Protein AF-A0A8S1Y879-F1 (afdb_monomer_lite)

Foldseek 3Di:
DDDDDDDDPDDDDPPPVVVVVVVVVVVVVVVVVVVVVVVVVVPVPDCPVVVPDPPDDDDPPVVVVVVVVVVVVVVVVVVVVVVVVVPPPPCPVVVVVVVVVVVVVVVVVLVVLLLVVLCVQQVDDSVVVVVDDPVVNVVSVCVSPVVVVVLVVVLVVLVVVLVVLVVVLVVDPDPVLNVLSVVLSVLSVVLSVLSVVVVVCVSRDDDDPPDCSVVVNVVSVVVNVVSVVCVVVSVVVVVVVVVVVVVVVVVVVVVVVVVVVVVVVVVVVLVVVLVVLVVVLVVQPPDDHDPVVNVVSVVVNVVSVVVVVVVVVVVVVVVVVPPPPPPPVVVVVVVVVVPPPPPDDDDPVVVVVVVVVVVVVVVVVVVVVVVVVVVVVVVVVVVVVPPDDPDDDDDDDPCRVVVPPPDDDDDPPQVVDPVSVVVVVVVVVVVVCVVVDVDDDDPDPDDDPDDPDDDPPDDPDDDDD

InterPro domains:
  IPR018972 Sas10 C-terminal domain [PF09368] (390-464)

Structure (mmCIF, N/CA/C/O backbone):
data_AF-A0A8S1Y879-F1
#
_entry.id   AF-A0A8S1Y879-F1
#
loop_
_atom_site.group_PDB
_atom_site.id
_atom_site.type_symbol
_atom_site.label_atom_id
_atom_site.label_alt_id
_atom_site.label_comp_id
_atom_site.label_asym_id
_atom_site.label_entity_id
_atom_site.label_seq_id
_atom_site.pdbx_PDB_ins_code
_atom_site.Cartn_x
_atom_site.Cartn_y
_atom_site.Cartn_z
_atom_site.occupancy
_atom_site.B_iso_or_equiv
_atom_site.auth_seq_id
_atom_site.auth_comp_id
_atom_site.auth_asym_id
_atom_site.auth_atom_id
_atom_site.pdbx_PDB_model_num
ATOM 1 N N . MET A 1 1 ? 42.528 1.250 -58.601 1.00 41.84 1 MET A N 1
ATOM 2 C CA . MET A 1 1 ? 41.684 2.421 -58.289 1.00 41.84 1 MET A CA 1
ATOM 3 C C . MET A 1 1 ? 41.195 2.232 -56.859 1.00 41.84 1 MET A C 1
ATOM 5 O O . MET A 1 1 ? 40.263 1.476 -56.646 1.00 41.84 1 MET A O 1
ATOM 9 N N . SER A 1 2 ? 42.067 2.471 -55.881 1.00 39.03 2 SER A N 1
ATOM 10 C CA . SER A 1 2 ? 42.340 3.773 -55.235 1.00 39.03 2 SER A CA 1
ATOM 11 C C . SER A 1 2 ? 41.285 4.111 -54.176 1.00 39.03 2 SER A C 1
ATOM 13 O O . SER A 1 2 ? 40.272 4.735 -54.468 1.00 39.03 2 SER A O 1
ATOM 15 N N . GLU A 1 3 ? 41.545 3.592 -52.973 1.00 44.66 3 GLU A N 1
ATOM 16 C CA . GLU A 1 3 ? 41.619 4.343 -51.710 1.00 44.66 3 GLU A CA 1
ATOM 17 C C . GLU A 1 3 ? 40.653 5.521 -51.527 1.00 44.66 3 GLU A C 1
ATOM 19 O O . GLU A 1 3 ? 40.905 6.619 -52.015 1.00 44.66 3 GLU A O 1
ATOM 24 N N . ILE A 1 4 ? 39.626 5.321 -50.694 1.00 49.22 4 ILE A N 1
ATOM 25 C CA . ILE A 1 4 ? 39.065 6.382 -49.848 1.00 49.22 4 ILE A CA 1
ATOM 26 C C . ILE A 1 4 ? 38.879 5.794 -48.447 1.00 49.22 4 ILE A C 1
ATOM 28 O O . ILE A 1 4 ? 37.844 5.231 -48.098 1.00 49.22 4 ILE A O 1
ATOM 32 N N . SER A 1 5 ? 39.945 5.901 -47.660 1.00 45.72 5 SER A N 1
ATOM 33 C CA . SER A 1 5 ? 39.935 5.801 -46.205 1.00 45.72 5 SER A CA 1
ATOM 34 C C . SER A 1 5 ? 40.262 7.170 -45.611 1.00 45.72 5 SER A C 1
ATOM 36 O O . SER A 1 5 ? 41.034 7.927 -46.191 1.00 45.72 5 SER A O 1
ATOM 38 N N . SER A 1 6 ? 39.782 7.398 -44.390 1.00 45.12 6 SER A N 1
ATOM 39 C CA . SER A 1 6 ? 40.234 8.413 -43.427 1.00 45.12 6 SER A CA 1
ATOM 40 C C . SER A 1 6 ? 39.819 9.870 -43.664 1.00 45.12 6 SER A C 1
ATOM 42 O O . SER A 1 6 ? 40.460 10.616 -44.390 1.00 45.12 6 SER A O 1
ATOM 44 N N . SER A 1 7 ? 38.776 10.290 -42.949 1.00 46.28 7 SER A N 1
ATOM 45 C CA . SER A 1 7 ? 38.691 11.594 -42.273 1.00 46.28 7 SER A CA 1
ATOM 46 C C . SER A 1 7 ? 37.325 11.677 -41.594 1.00 46.28 7 SER A C 1
ATOM 48 O O . SER A 1 7 ? 36.337 11.791 -42.300 1.00 46.28 7 SER A O 1
ATOM 50 N N . ILE A 1 8 ? 37.277 11.505 -40.267 1.00 43.62 8 ILE A N 1
ATOM 51 C CA . ILE A 1 8 ? 36.304 12.034 -39.279 1.00 43.62 8 ILE A CA 1
ATOM 52 C C . ILE A 1 8 ? 36.738 11.420 -37.930 1.00 43.62 8 ILE A C 1
ATOM 54 O O . ILE A 1 8 ? 36.137 10.483 -37.423 1.00 43.62 8 ILE A O 1
ATOM 58 N N . VAL A 1 9 ? 37.865 11.882 -37.378 1.00 50.12 9 VAL A N 1
ATOM 59 C CA . VAL A 1 9 ? 38.226 11.709 -35.955 1.00 50.12 9 VAL A CA 1
ATOM 60 C C . VAL A 1 9 ? 39.073 12.917 -35.548 1.00 50.12 9 VAL A C 1
ATOM 62 O O . VAL A 1 9 ? 40.296 12.861 -35.578 1.00 50.12 9 VAL A O 1
ATOM 65 N N . SER A 1 10 ? 38.430 14.031 -35.201 1.00 47.72 10 SER A N 1
ATOM 66 C CA . SER A 1 10 ? 39.051 15.113 -34.420 1.00 47.72 10 SER A CA 1
ATOM 67 C C . SER A 1 10 ? 37.976 16.110 -33.984 1.00 47.72 10 SER A C 1
ATOM 69 O O . SER A 1 10 ? 37.562 16.958 -34.773 1.00 47.72 10 SER A O 1
ATOM 71 N N . GLY A 1 11 ? 37.498 16.003 -32.744 1.00 42.69 11 GLY A N 1
ATOM 72 C CA . GLY A 1 11 ? 36.555 16.991 -32.209 1.00 42.69 11 GLY A CA 1
ATOM 73 C C . GLY A 1 11 ? 35.851 16.610 -30.910 1.00 42.69 11 GLY A C 1
ATOM 74 O O . GLY A 1 11 ? 34.651 16.818 -30.824 1.00 42.69 11 GLY A O 1
ATOM 75 N N . VAL A 1 12 ? 36.545 16.024 -29.921 1.00 46.34 12 VAL A N 1
ATOM 76 C CA . VAL A 1 12 ? 35.967 15.756 -28.578 1.00 46.34 12 VAL A CA 1
ATOM 77 C C . VAL A 1 12 ? 37.015 15.932 -27.459 1.00 46.34 12 VAL A C 1
ATOM 79 O O . VAL A 1 12 ? 37.078 15.139 -26.532 1.00 46.34 12 VAL A O 1
ATOM 82 N N . GLN A 1 13 ? 37.898 16.934 -27.536 1.00 44.31 13 GLN A N 1
ATOM 83 C CA . GLN A 1 13 ? 38.943 17.137 -26.506 1.00 44.31 13 GLN A CA 1
ATOM 84 C C . GLN A 1 13 ? 38.885 18.477 -25.755 1.00 44.31 13 GLN A C 1
ATOM 86 O O . GLN A 1 13 ? 39.784 18.760 -24.979 1.00 44.31 13 GLN A O 1
ATOM 91 N N . SER A 1 14 ? 37.827 19.282 -25.897 1.00 49.91 14 SER A N 1
ATOM 92 C CA . SER A 1 14 ? 37.763 20.610 -25.257 1.00 49.91 14 SER A CA 1
ATOM 93 C C . SER A 1 14 ? 36.786 20.746 -24.077 1.00 49.91 14 SER A C 1
ATOM 95 O O . SER A 1 14 ? 36.642 21.843 -23.562 1.00 49.91 14 SER A O 1
ATOM 97 N N . GLU A 1 15 ? 36.119 19.680 -23.613 1.00 51.31 15 GLU A N 1
ATOM 98 C CA . GLU A 1 15 ? 35.141 19.776 -22.500 1.00 51.31 15 GLU A CA 1
ATOM 99 C C . GLU A 1 15 ? 35.642 19.256 -21.136 1.00 51.31 15 GLU A C 1
ATOM 101 O O . GLU A 1 15 ? 34.933 19.375 -20.128 1.00 51.31 15 GLU A O 1
ATOM 106 N N . GLU A 1 16 ? 36.838 18.663 -21.068 1.00 50.91 16 GLU A N 1
ATOM 107 C CA . GLU A 1 16 ? 37.397 18.152 -19.804 1.00 50.91 16 GLU A CA 1
ATOM 108 C C . GLU A 1 16 ? 38.222 19.196 -19.038 1.00 50.91 16 GLU A C 1
ATOM 110 O O . GLU A 1 16 ? 38.196 19.193 -17.806 1.00 50.91 16 GLU A O 1
ATOM 115 N N . GLU A 1 17 ? 38.851 20.156 -19.721 1.00 48.31 17 GLU A N 1
ATOM 116 C CA . GLU A 1 17 ? 39.700 21.166 -19.067 1.00 48.31 17 GLU A CA 1
ATOM 117 C C . GLU A 1 17 ? 38.882 22.211 -18.276 1.00 48.31 17 GLU A C 1
ATOM 119 O O . GLU A 1 17 ? 39.287 22.636 -17.190 1.00 48.31 17 GLU A O 1
ATOM 124 N N . ASP A 1 18 ? 37.657 22.528 -18.710 1.00 50.19 18 ASP A N 1
ATOM 125 C CA . ASP A 1 18 ? 36.796 23.510 -18.030 1.00 50.19 18 ASP A CA 1
ATOM 126 C C . ASP A 1 18 ? 36.153 22.981 -16.731 1.00 50.19 18 ASP A C 1
ATOM 128 O O . ASP A 1 18 ? 35.769 23.751 -15.840 1.00 50.19 18 ASP A O 1
ATOM 132 N N . LYS A 1 19 ? 36.066 21.654 -16.560 1.00 53.09 19 LYS A N 1
ATOM 133 C CA . LYS A 1 19 ? 35.524 21.031 -15.335 1.00 53.09 19 LYS A CA 1
ATOM 134 C C . LYS A 1 19 ? 36.548 21.009 -14.198 1.00 53.09 19 LYS A C 1
ATOM 136 O O . LYS A 1 19 ? 36.165 21.114 -13.027 1.00 53.09 19 LYS A O 1
ATOM 141 N N . GLU A 1 20 ? 37.836 20.926 -14.523 1.00 52.03 20 GLU A N 1
ATOM 142 C CA . GLU A 1 20 ? 38.911 20.841 -13.531 1.00 52.03 20 GLU A CA 1
ATOM 143 C C . GLU A 1 20 ? 39.214 22.203 -12.883 1.00 52.03 20 GLU A C 1
ATOM 145 O O . GLU A 1 20 ? 39.430 22.297 -11.667 1.00 52.03 20 GLU A O 1
ATOM 150 N N . VAL A 1 21 ? 39.116 23.288 -13.659 1.00 52.12 21 VAL A N 1
ATOM 151 C CA . VAL A 1 21 ? 39.305 24.659 -13.158 1.00 52.12 21 VAL A CA 1
ATOM 152 C C . VAL A 1 21 ? 38.214 25.022 -12.143 1.00 52.12 21 VAL A C 1
ATOM 154 O O . VAL A 1 21 ? 38.512 25.539 -11.062 1.00 52.12 21 VAL A O 1
ATOM 157 N N . ASN A 1 22 ? 36.955 24.661 -12.408 1.00 47.59 22 ASN A N 1
ATOM 158 C CA . ASN A 1 22 ? 35.827 25.036 -11.549 1.00 47.59 22 ASN A CA 1
ATOM 159 C C . ASN A 1 22 ? 35.818 24.279 -10.197 1.00 47.59 22 ASN A C 1
ATOM 161 O O . ASN A 1 22 ? 35.474 24.840 -9.151 1.00 47.59 22 ASN A O 1
ATOM 165 N N . GLN A 1 23 ? 36.298 23.027 -10.159 1.00 53.41 23 GLN A N 1
ATOM 166 C CA . GLN A 1 23 ? 36.460 22.282 -8.900 1.00 53.41 23 GLN A CA 1
ATOM 167 C C . GLN A 1 23 ? 37.541 22.878 -7.983 1.00 53.41 23 GLN A C 1
ATOM 169 O O . GLN A 1 23 ? 37.392 22.864 -6.752 1.00 53.41 23 GLN A O 1
ATOM 174 N N . LYS A 1 24 ? 38.608 23.446 -8.555 1.00 53.91 24 LYS A N 1
ATOM 175 C CA . LYS A 1 24 ? 39.717 24.024 -7.785 1.00 53.91 24 LYS A CA 1
ATOM 176 C C . LYS A 1 24 ? 39.284 25.287 -7.030 1.00 53.91 24 LYS A C 1
ATOM 178 O O . LYS A 1 24 ? 39.550 25.381 -5.827 1.00 53.91 24 LYS A O 1
ATOM 183 N N . TYR A 1 25 ? 38.507 26.169 -7.666 1.00 53.56 25 TYR A N 1
ATOM 184 C CA . TYR A 1 25 ? 37.970 27.389 -7.039 1.00 53.56 25 TYR A CA 1
ATOM 185 C C . TYR A 1 25 ? 36.960 27.105 -5.913 1.00 53.56 25 TYR A C 1
ATOM 187 O O . TYR A 1 25 ? 36.997 27.747 -4.858 1.00 53.56 25 TYR A O 1
ATOM 195 N N . LEU A 1 26 ? 36.106 26.086 -6.066 1.00 49.91 26 LEU A N 1
ATOM 196 C CA . LEU A 1 26 ? 35.169 25.659 -5.016 1.00 49.91 26 LEU A CA 1
ATOM 197 C C . LEU A 1 26 ? 35.878 25.053 -3.791 1.00 49.91 26 LEU A C 1
ATOM 199 O O . LEU A 1 26 ? 35.385 25.170 -2.664 1.00 49.91 26 LEU A O 1
ATOM 203 N N . SER A 1 27 ? 37.046 24.434 -3.982 1.00 55.72 27 SER A N 1
ATOM 204 C CA . SER A 1 27 ? 37.807 23.803 -2.896 1.00 55.72 27 SER A CA 1
ATOM 205 C C . SER A 1 27 ? 38.575 24.802 -2.015 1.00 55.72 27 SER A C 1
ATOM 207 O O . SER A 1 27 ? 38.660 24.601 -0.798 1.00 55.72 27 SER A O 1
ATOM 209 N N . GLN A 1 28 ? 39.073 25.905 -2.588 1.00 55.91 28 GLN A N 1
ATOM 210 C CA . GLN A 1 28 ? 39.808 26.945 -1.854 1.00 55.91 28 GLN A CA 1
ATOM 211 C C . GLN A 1 28 ? 38.872 27.787 -0.974 1.00 55.91 28 GLN A C 1
ATOM 213 O O . GLN A 1 28 ? 39.106 27.914 0.229 1.00 55.91 28 GLN A O 1
ATOM 218 N N . ASN A 1 29 ? 37.722 28.206 -1.513 1.00 53.50 29 ASN A N 1
ATOM 219 C CA . ASN A 1 29 ? 36.720 28.993 -0.780 1.00 53.50 29 ASN A CA 1
ATOM 220 C C . ASN A 1 29 ? 36.128 28.251 0.438 1.00 53.50 29 ASN A C 1
ATOM 222 O O . ASN A 1 29 ? 35.708 28.850 1.433 1.00 53.50 29 ASN A O 1
ATOM 226 N N . LYS A 1 30 ? 36.092 26.914 0.385 1.00 59.16 30 LYS A N 1
ATOM 227 C CA . LYS A 1 30 ? 35.596 26.083 1.489 1.00 59.16 30 LYS A CA 1
ATOM 228 C C . LYS A 1 30 ? 36.624 25.940 2.615 1.00 59.16 30 LYS A C 1
ATOM 230 O O . LYS A 1 30 ? 36.227 25.864 3.775 1.00 59.16 30 LYS A O 1
ATOM 235 N N . LYS A 1 31 ? 37.926 25.936 2.300 1.00 59.66 31 LYS A N 1
ATOM 236 C CA . LYS A 1 31 ? 39.005 25.862 3.301 1.00 59.66 31 LYS A CA 1
ATOM 237 C C . LYS A 1 31 ? 39.155 27.171 4.080 1.00 59.66 31 LYS A C 1
ATOM 239 O O . LYS A 1 31 ? 39.303 27.121 5.298 1.00 59.66 31 LYS A O 1
ATOM 244 N N . GLU A 1 32 ? 39.009 28.320 3.424 1.00 62.66 32 GLU A N 1
ATOM 245 C CA . GLU A 1 32 ? 39.077 29.631 4.091 1.00 62.66 32 GLU A CA 1
ATOM 246 C C . GLU A 1 32 ? 37.925 29.841 5.083 1.00 62.66 32 GLU A C 1
ATOM 248 O O . GLU A 1 32 ? 38.153 30.238 6.227 1.00 62.66 32 GLU A O 1
ATOM 253 N N . LYS A 1 33 ? 36.695 29.451 4.717 1.00 60.81 33 LYS A N 1
ATOM 254 C CA . LYS A 1 33 ? 35.536 29.528 5.627 1.00 60.81 33 LYS A CA 1
ATOM 255 C C . LYS A 1 33 ? 35.647 28.591 6.833 1.00 60.81 33 LYS A C 1
ATOM 257 O O . LYS A 1 33 ? 35.154 28.920 7.910 1.00 60.81 33 LYS A O 1
ATOM 262 N N . ILE A 1 34 ? 36.293 27.433 6.679 1.00 58.59 34 ILE A N 1
ATOM 263 C CA . ILE A 1 34 ? 36.518 26.498 7.792 1.00 58.59 34 ILE A CA 1
ATOM 264 C C . ILE A 1 34 ? 37.601 27.033 8.742 1.00 58.59 34 ILE A C 1
ATOM 266 O O . ILE A 1 34 ? 37.434 26.917 9.956 1.00 58.59 34 ILE A O 1
ATOM 270 N N . ASN A 1 35 ? 38.652 27.679 8.223 1.00 64.00 35 ASN A N 1
ATOM 271 C CA . ASN A 1 35 ? 39.693 28.296 9.051 1.00 64.00 35 ASN A CA 1
ATOM 272 C C . ASN A 1 35 ? 39.193 29.531 9.817 1.00 64.00 35 ASN A C 1
ATOM 274 O O . ASN A 1 35 ? 39.484 29.649 11.007 1.00 64.00 35 ASN A O 1
ATOM 278 N N . ALA A 1 36 ? 38.375 30.389 9.198 1.00 60.44 36 ALA A N 1
ATOM 279 C CA . ALA A 1 36 ? 37.765 31.532 9.886 1.00 60.44 36 ALA A CA 1
ATOM 280 C C . ALA A 1 36 ? 36.858 31.085 11.052 1.00 60.44 36 ALA A C 1
ATOM 282 O O . ALA A 1 36 ? 36.942 31.609 12.162 1.00 60.44 36 ALA A O 1
ATOM 283 N N . PHE A 1 37 ? 36.062 30.029 10.846 1.00 53.38 37 PHE A N 1
ATOM 284 C CA . PHE A 1 37 ? 35.183 29.486 11.888 1.00 53.38 37 PHE A CA 1
ATOM 285 C C . PHE A 1 37 ? 35.944 28.734 13.000 1.00 53.38 37 PHE A C 1
ATOM 287 O O . PHE A 1 37 ? 35.460 28.616 14.129 1.00 53.38 37 PHE A O 1
ATOM 294 N N . ALA A 1 38 ? 37.137 28.208 12.704 1.00 58.66 38 ALA A N 1
ATOM 295 C CA . ALA A 1 38 ? 38.003 27.572 13.696 1.00 58.66 38 ALA A CA 1
ATOM 296 C C . ALA A 1 38 ? 38.711 28.602 14.596 1.00 58.66 38 ALA A C 1
ATOM 298 O O . ALA A 1 38 ? 38.859 28.350 15.793 1.00 58.66 38 ALA A O 1
ATOM 299 N N . GLN A 1 39 ? 39.084 29.766 14.053 1.00 60.66 39 GLN A N 1
ATOM 300 C CA . GLN A 1 39 ? 39.689 30.858 14.823 1.00 60.66 39 GLN A CA 1
ATOM 301 C C . GLN A 1 39 ? 38.685 31.524 15.779 1.00 60.66 39 GLN A C 1
ATOM 303 O O . GLN A 1 39 ? 39.025 31.771 16.935 1.00 60.66 39 GLN A O 1
ATOM 308 N N . GLU A 1 40 ? 37.422 31.702 15.373 1.00 54.38 40 GLU A N 1
ATOM 309 C CA . GLU A 1 40 ? 36.375 32.234 16.265 1.00 54.38 40 GLU A CA 1
ATOM 310 C C . GLU A 1 40 ? 36.098 31.326 17.476 1.00 54.38 40 GLU A C 1
ATOM 312 O O . GLU A 1 40 ? 35.884 31.804 18.592 1.00 54.38 40 GLU A O 1
ATOM 317 N N . LYS A 1 41 ? 36.174 29.999 17.307 1.00 57.44 41 LYS A N 1
ATOM 318 C CA . LYS A 1 41 ? 35.960 29.055 18.415 1.00 57.44 41 LYS A CA 1
ATOM 319 C C . LYS A 1 41 ? 37.080 29.040 19.455 1.00 57.44 41 LYS A C 1
ATOM 321 O O . LYS A 1 41 ? 36.823 28.605 20.575 1.00 57.44 41 LYS A O 1
ATOM 326 N N . GLN A 1 42 ? 38.290 29.497 19.127 1.00 55.41 42 GLN A N 1
ATOM 327 C CA . GLN A 1 42 ? 39.398 29.523 20.091 1.00 55.41 42 GLN A CA 1
ATOM 328 C C . GLN A 1 42 ? 39.376 30.734 21.040 1.00 55.41 42 GLN A C 1
ATOM 330 O O . GLN A 1 42 ? 40.063 30.694 22.063 1.00 55.41 42 GLN A O 1
ATOM 335 N N . ASN A 1 43 ? 38.549 31.756 20.778 1.00 52.72 43 ASN A N 1
ATOM 336 C CA . ASN A 1 43 ? 38.450 32.950 21.632 1.00 52.72 43 ASN A CA 1
ATOM 337 C C . ASN A 1 43 ? 37.225 32.986 22.564 1.00 52.72 43 ASN A C 1
ATOM 339 O O . ASN A 1 43 ? 37.161 33.829 23.461 1.00 52.72 43 ASN A O 1
ATOM 343 N N . TRP A 1 44 ? 36.297 32.033 22.452 1.00 50.16 44 TRP A N 1
ATOM 344 C CA . TRP A 1 44 ? 35.228 31.835 23.437 1.00 50.16 44 TRP A CA 1
ATOM 345 C C . TRP A 1 44 ? 35.758 31.104 24.681 1.00 50.16 44 TRP A C 1
ATOM 347 O O . TRP A 1 44 ? 35.563 29.904 24.852 1.00 50.16 44 TRP A O 1
ATOM 357 N N . GLY A 1 45 ? 36.455 31.825 25.566 1.00 52.75 45 GLY A N 1
ATOM 358 C CA . GLY A 1 45 ? 36.731 31.304 26.912 1.00 52.75 45 GLY A CA 1
ATOM 359 C C . GLY A 1 45 ? 37.900 31.898 27.694 1.00 52.75 45 GLY A C 1
ATOM 360 O O . GLY A 1 45 ? 38.030 31.575 28.873 1.00 52.75 45 GLY A O 1
ATOM 361 N N . LYS A 1 46 ? 38.749 32.749 27.100 1.00 52.84 46 LYS A N 1
ATOM 362 C CA . LYS A 1 46 ? 39.980 33.204 27.781 1.00 52.84 46 LYS A CA 1
ATOM 363 C C . LYS A 1 46 ? 39.864 34.510 28.577 1.00 52.84 46 LYS A C 1
ATOM 365 O O . LYS A 1 46 ? 40.701 34.734 29.439 1.00 52.84 46 LYS A O 1
ATOM 370 N N . ASN A 1 47 ? 38.807 35.308 28.402 1.00 52.34 47 ASN A N 1
ATOM 371 C CA . ASN A 1 47 ? 38.627 36.564 29.148 1.00 52.34 47 ASN A CA 1
ATOM 372 C C . ASN A 1 47 ? 37.372 36.549 30.030 1.00 52.34 47 ASN A C 1
ATOM 374 O O . ASN A 1 47 ? 36.376 37.200 29.735 1.00 52.34 47 ASN A O 1
ATOM 378 N N . LYS A 1 48 ? 37.441 35.830 31.159 1.00 56.72 48 LYS A N 1
ATOM 379 C CA . LYS A 1 48 ? 36.419 35.901 32.223 1.00 56.72 48 LYS A CA 1
ATOM 380 C C . LYS A 1 48 ? 36.410 37.250 32.955 1.00 56.72 48 LYS A C 1
ATOM 382 O O . LYS A 1 48 ? 35.386 37.630 33.502 1.00 56.72 48 LYS A O 1
ATOM 387 N N . ALA A 1 49 ? 37.518 37.992 32.928 1.00 59.97 49 ALA A N 1
ATOM 388 C CA . ALA A 1 49 ? 37.654 39.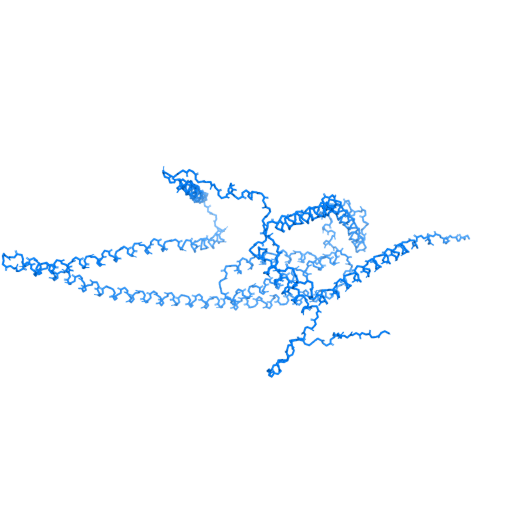270 33.633 1.00 59.97 49 ALA A CA 1
ATOM 389 C C . ALA A 1 49 ? 36.806 40.414 33.044 1.00 59.97 49 ALA A C 1
ATOM 391 O O . ALA A 1 49 ? 36.611 41.419 33.716 1.00 59.97 49 ALA A O 1
ATOM 392 N N . LYS A 1 50 ? 36.301 40.265 31.811 1.00 58.88 50 LYS A N 1
ATOM 393 C CA . LYS A 1 50 ? 35.475 41.283 31.146 1.00 58.88 50 LYS A CA 1
ATOM 394 C C . LYS A 1 50 ? 33.976 41.154 31.451 1.00 58.88 50 LYS A C 1
ATOM 396 O O . LYS A 1 50 ? 33.237 42.074 31.167 1.00 58.88 50 LYS A O 1
ATOM 401 N N . TYR A 1 51 ? 33.540 40.024 32.013 1.00 56.31 51 TYR A N 1
ATOM 402 C CA . TYR A 1 51 ? 32.118 39.720 32.239 1.00 56.31 51 TYR A CA 1
ATOM 403 C C . TYR A 1 51 ? 31.619 40.026 33.658 1.00 56.31 51 TYR A C 1
ATOM 405 O O . TYR A 1 51 ? 30.437 39.871 33.912 1.00 56.31 51 TYR A O 1
ATOM 413 N N . TYR A 1 52 ? 32.498 40.421 34.584 1.00 57.66 52 TYR A N 1
ATOM 414 C CA . TYR A 1 52 ? 32.143 40.619 35.999 1.00 57.66 52 TYR A CA 1
ATOM 415 C C . TYR A 1 52 ? 32.600 41.974 36.559 1.00 57.66 52 TYR A C 1
ATOM 417 O O . TYR A 1 52 ? 32.712 42.117 37.773 1.00 57.66 52 TYR A O 1
ATOM 425 N N . LYS A 1 53 ? 32.947 42.946 35.703 1.00 50.66 53 LYS A N 1
ATOM 426 C CA . LYS A 1 53 ? 33.450 44.255 36.157 1.00 50.66 53 LYS A CA 1
ATOM 427 C C . LYS A 1 53 ? 32.478 45.428 36.006 1.00 50.66 53 LYS A C 1
ATOM 429 O O . LYS A 1 53 ? 32.754 46.446 36.626 1.00 50.66 53 LYS A O 1
ATOM 434 N N . ASP A 1 54 ? 31.353 45.263 35.308 1.00 52.22 54 ASP A N 1
ATOM 435 C CA . ASP A 1 54 ? 30.429 46.378 35.022 1.00 52.22 54 ASP A CA 1
ATOM 436 C C . ASP A 1 54 ? 29.087 46.311 35.782 1.00 52.22 54 ASP A C 1
ATOM 438 O O . ASP A 1 54 ? 28.255 47.194 35.625 1.00 52.22 54 ASP A O 1
ATOM 442 N N . ASP A 1 55 ? 28.887 45.334 36.674 1.00 49.22 55 ASP A N 1
ATOM 443 C CA . ASP A 1 55 ? 27.616 45.139 37.406 1.00 49.22 55 ASP A CA 1
ATOM 444 C C . ASP A 1 55 ? 27.444 46.024 38.659 1.00 49.22 55 ASP A C 1
ATOM 446 O O . ASP A 1 55 ? 26.567 45.763 39.481 1.00 49.22 55 ASP A O 1
ATOM 450 N N . ALA A 1 56 ? 28.287 47.039 38.874 1.00 55.53 56 ALA A N 1
ATOM 451 C CA . ALA A 1 56 ? 28.283 47.740 40.159 1.00 55.53 56 ALA A CA 1
ATOM 452 C C . ALA A 1 56 ? 27.458 49.031 40.211 1.00 55.53 56 ALA A C 1
ATOM 454 O O . ALA A 1 56 ? 26.838 49.252 41.240 1.00 55.53 56 ALA A O 1
ATOM 455 N N . GLU A 1 57 ? 27.416 49.891 39.190 1.00 54.66 57 GLU A N 1
ATOM 456 C CA . GLU A 1 57 ? 26.837 51.237 39.378 1.00 54.66 57 GLU A CA 1
ATOM 457 C C . GLU A 1 57 ? 26.602 51.949 38.032 1.00 54.66 57 GLU A C 1
ATOM 459 O O . GLU A 1 57 ? 27.402 52.763 37.578 1.00 54.66 57 GLU A O 1
ATOM 464 N N . SER A 1 58 ? 25.496 51.651 37.353 1.00 46.59 58 SER A N 1
ATOM 465 C CA . SER A 1 58 ? 25.010 52.475 36.241 1.00 46.59 58 SER A CA 1
ATOM 466 C C . SER A 1 58 ? 23.489 52.379 36.207 1.00 46.59 58 SER A C 1
ATOM 468 O O . SER A 1 58 ? 22.945 51.287 36.083 1.00 46.59 58 SER A O 1
ATOM 470 N N . GLY A 1 59 ? 22.808 53.509 36.391 1.00 52.22 59 GLY A N 1
ATOM 471 C CA . GLY A 1 59 ? 21.352 53.571 36.490 1.00 52.22 59 GLY A CA 1
ATOM 472 C C . GLY A 1 59 ? 20.650 52.999 35.255 1.00 52.22 59 GLY A C 1
ATOM 473 O O . GLY A 1 59 ? 20.915 53.423 34.134 1.00 52.22 59 GLY A O 1
ATOM 474 N N . ASP A 1 60 ? 19.716 52.083 35.511 1.00 52.66 60 ASP A N 1
ATOM 475 C CA . ASP A 1 60 ? 18.947 51.222 34.590 1.00 52.66 60 ASP A CA 1
ATOM 476 C C . ASP A 1 60 ? 18.145 51.911 33.460 1.00 52.66 60 ASP A C 1
ATOM 478 O O . ASP A 1 60 ? 17.406 51.248 32.744 1.00 52.66 60 ASP A O 1
ATOM 482 N N . SER A 1 61 ? 18.243 53.226 33.261 1.00 58.50 61 SER A N 1
ATOM 483 C CA . SER A 1 61 ? 17.431 53.936 32.256 1.00 58.50 61 SER A CA 1
ATOM 484 C C . SER A 1 61 ? 18.040 53.911 30.852 1.00 58.50 61 SER A C 1
ATOM 486 O O . SER A 1 61 ? 17.329 53.716 29.868 1.00 58.50 61 SER A O 1
ATOM 488 N N . ASP A 1 62 ? 19.354 54.117 30.738 1.00 53.72 62 ASP A N 1
ATOM 489 C CA . ASP A 1 62 ? 19.976 54.390 29.433 1.00 53.72 62 ASP A CA 1
ATOM 490 C C . ASP A 1 62 ? 20.524 53.120 28.763 1.00 53.72 62 ASP A C 1
ATOM 492 O O . ASP A 1 62 ? 20.522 53.015 27.536 1.00 53.72 62 ASP A O 1
ATOM 496 N N . ALA A 1 63 ? 20.884 52.105 29.557 1.00 61.25 63 ALA A N 1
ATOM 497 C CA . ALA A 1 63 ? 21.356 50.814 29.054 1.00 61.25 63 ALA A CA 1
ATOM 498 C C . ALA A 1 63 ? 20.253 50.022 28.320 1.00 61.25 63 ALA A C 1
ATOM 500 O O . ALA A 1 63 ? 20.523 49.390 27.300 1.00 61.25 63 ALA A O 1
ATOM 501 N N . GLU A 1 64 ? 18.999 50.108 28.780 1.00 63.22 64 GLU A N 1
ATOM 502 C CA . GLU A 1 64 ? 17.853 49.454 28.126 1.00 63.22 64 GLU A CA 1
ATOM 503 C C . GLU A 1 64 ? 17.566 50.057 26.738 1.00 63.22 64 GLU A C 1
ATOM 505 O O . GLU A 1 64 ? 17.193 49.348 25.798 1.00 63.22 64 GLU A O 1
ATOM 510 N N . LEU A 1 65 ? 17.791 51.366 26.579 1.00 71.38 65 LEU A N 1
ATOM 511 C CA . LEU A 1 65 ? 17.556 52.071 25.321 1.00 71.38 65 LEU A CA 1
ATOM 512 C C . LEU A 1 65 ? 18.628 51.742 24.270 1.00 71.38 65 LEU A C 1
ATOM 514 O O . LEU A 1 65 ? 18.313 51.597 23.083 1.00 71.38 65 LEU A O 1
ATOM 518 N N . GLU A 1 66 ? 19.884 51.579 24.693 1.00 74.31 66 GLU A N 1
ATOM 519 C CA . GLU A 1 66 ? 20.973 51.130 23.819 1.00 74.31 66 GLU A CA 1
ATOM 520 C C . GLU A 1 66 ? 20.803 49.661 23.403 1.00 74.31 66 GLU A C 1
ATOM 522 O O . GLU A 1 66 ? 20.939 49.348 22.213 1.00 74.31 66 GLU A O 1
ATOM 527 N N . GLU A 1 67 ? 20.386 48.778 24.318 1.00 72.38 67 GLU A N 1
ATOM 528 C CA . GLU A 1 67 ? 20.080 47.378 23.988 1.00 72.38 67 GLU A CA 1
ATOM 529 C C . GLU A 1 67 ? 18.912 47.260 22.991 1.00 72.38 67 GLU A C 1
ATOM 531 O O . GLU A 1 67 ? 18.970 46.465 22.042 1.00 72.38 67 GLU A O 1
ATOM 536 N N . GLU A 1 68 ? 17.862 48.081 23.131 1.00 75.56 68 GLU A N 1
ATOM 537 C CA . GLU A 1 68 ? 16.760 48.112 22.162 1.00 75.56 68 GLU A CA 1
ATOM 538 C C . GLU A 1 68 ? 17.202 48.596 20.771 1.00 75.56 68 GLU A C 1
ATOM 540 O O . GLU A 1 68 ? 16.722 48.079 19.748 1.00 75.56 68 GLU A O 1
ATOM 545 N N . MET A 1 69 ? 18.108 49.578 20.699 1.00 83.31 69 MET A N 1
ATOM 546 C CA . MET A 1 69 ? 18.628 50.078 19.424 1.00 83.31 69 MET A CA 1
ATOM 547 C C . MET A 1 69 ? 19.508 49.041 18.722 1.00 83.31 69 MET A C 1
ATOM 549 O O . MET A 1 69 ? 19.340 48.818 17.515 1.00 83.31 69 MET A O 1
ATOM 553 N N . GLU A 1 70 ? 20.376 48.340 19.453 1.00 80.44 70 GLU A N 1
ATOM 554 C CA . GLU A 1 70 ? 21.187 47.259 18.885 1.00 80.44 70 GLU A CA 1
ATOM 555 C C . GLU A 1 70 ? 20.325 46.075 18.425 1.00 80.44 70 GLU A C 1
ATOM 557 O O . GLU A 1 70 ? 20.533 45.529 17.332 1.00 80.44 70 GLU A O 1
ATOM 562 N N . ALA A 1 71 ? 19.285 45.720 19.187 1.00 82.94 71 ALA A N 1
ATOM 563 C CA . ALA A 1 71 ? 18.346 44.670 18.805 1.00 82.94 71 ALA A CA 1
ATOM 564 C C . ALA A 1 71 ? 17.587 45.011 17.507 1.00 82.94 71 ALA A C 1
ATOM 566 O O . ALA A 1 71 ? 17.408 44.143 16.638 1.00 82.94 71 ALA A O 1
ATOM 567 N N . LYS A 1 72 ? 17.178 46.277 17.328 1.00 86.44 72 LYS A N 1
ATOM 568 C CA . LYS A 1 72 ? 16.552 46.759 16.083 1.00 86.44 72 LYS A CA 1
ATOM 569 C C . LYS A 1 72 ? 17.531 46.755 14.909 1.00 86.44 72 LYS A C 1
ATOM 571 O O . LYS A 1 72 ? 17.155 46.327 13.814 1.00 86.44 72 LYS A O 1
ATOM 576 N N . ALA A 1 73 ? 18.784 47.154 15.121 1.00 86.25 73 ALA A N 1
ATOM 577 C CA . ALA A 1 73 ? 19.817 47.120 14.086 1.00 86.25 73 ALA A CA 1
ATOM 578 C C . ALA A 1 73 ? 20.107 45.683 13.609 1.00 86.25 73 ALA A C 1
ATOM 580 O O . ALA A 1 73 ? 20.178 45.426 12.402 1.00 86.25 73 ALA A O 1
ATOM 581 N N . LEU A 1 74 ? 20.176 44.720 14.535 1.00 81.50 74 LEU A N 1
ATOM 582 C CA . LEU A 1 74 ? 20.338 43.295 14.230 1.00 81.50 74 LEU A CA 1
ATOM 583 C C . LEU A 1 74 ? 19.134 42.710 13.478 1.00 81.50 74 LEU A C 1
ATOM 585 O O . LEU A 1 74 ? 19.322 41.923 12.545 1.00 81.50 74 LEU A O 1
ATOM 589 N N . GLN A 1 75 ? 17.904 43.107 13.823 1.00 81.62 75 GLN A N 1
ATOM 590 C CA . GLN A 1 75 ? 16.713 42.704 13.064 1.00 81.62 75 GLN A CA 1
ATOM 591 C C . GLN A 1 75 ? 16.713 43.269 11.642 1.00 81.62 75 GLN A C 1
ATOM 593 O O . GLN A 1 75 ? 16.409 42.531 10.704 1.00 81.62 75 GLN A O 1
ATOM 598 N N . LEU A 1 76 ? 17.098 44.534 11.459 1.00 86.56 76 LEU A N 1
ATOM 599 C CA . LEU A 1 76 ? 17.212 45.154 10.136 1.00 86.56 76 LEU A CA 1
ATOM 600 C C . LEU A 1 76 ? 18.299 44.493 9.281 1.00 86.56 76 LEU A C 1
ATOM 602 O O . LEU A 1 76 ? 18.071 44.227 8.101 1.00 86.56 76 LEU A O 1
ATOM 606 N N . GLN A 1 77 ? 19.454 44.158 9.864 1.00 78.44 77 GLN A N 1
ATOM 607 C CA . GLN A 1 77 ? 20.489 43.392 9.163 1.00 78.44 77 GLN A CA 1
ATOM 608 C C . GLN A 1 77 ? 20.016 41.984 8.785 1.00 78.44 77 GLN A C 1
ATOM 610 O O . GLN A 1 77 ? 20.322 41.506 7.692 1.00 78.44 77 GLN A O 1
ATOM 615 N N . ALA A 1 78 ? 19.271 41.309 9.665 1.00 80.44 78 ALA A N 1
ATOM 616 C CA . ALA A 1 78 ? 18.706 39.997 9.368 1.00 80.44 78 ALA A CA 1
ATOM 617 C C . ALA A 1 78 ? 17.637 40.076 8.266 1.00 80.44 78 ALA A C 1
ATOM 619 O O . ALA A 1 78 ? 17.616 39.214 7.392 1.00 80.44 78 ALA A O 1
ATOM 620 N N . ALA A 1 79 ? 16.802 41.118 8.264 1.00 77.56 79 ALA A N 1
ATOM 621 C CA . ALA A 1 79 ? 15.796 41.349 7.231 1.00 77.56 79 ALA A CA 1
ATOM 622 C C . ALA A 1 79 ? 16.432 41.635 5.862 1.00 77.56 79 ALA A C 1
ATOM 624 O O . ALA A 1 79 ? 16.024 41.026 4.875 1.00 77.56 79 ALA A O 1
ATOM 625 N N . LYS A 1 80 ? 17.485 42.465 5.807 1.00 76.00 80 LYS A N 1
ATOM 626 C CA . LYS A 1 80 ? 18.251 42.703 4.571 1.00 76.00 80 LYS A CA 1
ATOM 627 C C . LYS A 1 80 ? 18.890 41.419 4.031 1.00 76.00 80 LYS A C 1
ATOM 629 O O . LYS A 1 80 ? 18.747 41.116 2.857 1.00 76.00 80 LYS A O 1
ATOM 634 N N . LYS A 1 81 ? 19.491 40.592 4.898 1.00 73.81 81 LYS A N 1
ATOM 635 C CA . LYS A 1 81 ? 20.051 39.283 4.499 1.00 73.81 81 LYS A CA 1
ATOM 636 C C . LYS A 1 81 ? 18.991 38.287 4.013 1.00 73.81 81 LYS A C 1
ATOM 638 O O . LYS A 1 81 ? 19.323 37.394 3.241 1.00 73.81 81 LYS A O 1
ATOM 643 N N . ILE A 1 82 ? 17.743 38.402 4.474 1.00 70.62 82 ILE A N 1
ATOM 644 C CA . ILE A 1 82 ? 16.628 37.583 3.977 1.00 70.62 82 ILE A CA 1
ATOM 645 C C . ILE A 1 82 ? 16.187 38.075 2.593 1.00 70.62 82 ILE A C 1
ATOM 647 O O . ILE A 1 82 ? 16.054 37.249 1.702 1.00 70.62 82 ILE A O 1
ATOM 651 N N . GLN A 1 83 ? 16.082 39.390 2.375 1.00 65.75 83 GLN A N 1
ATOM 652 C CA . GLN A 1 83 ? 15.780 39.946 1.048 1.00 65.75 83 GLN A CA 1
ATOM 653 C C . GLN A 1 83 ? 16.853 39.603 0.003 1.00 65.75 83 GLN A C 1
ATOM 655 O O . GLN A 1 83 ? 16.509 39.235 -1.114 1.00 65.75 83 GLN A O 1
ATOM 660 N N . ASP A 1 84 ? 18.135 39.603 0.377 1.00 56.31 84 ASP A N 1
ATOM 661 C CA . ASP A 1 84 ? 19.223 39.200 -0.530 1.00 56.31 84 ASP A CA 1
ATOM 662 C C . ASP A 1 84 ? 19.301 37.675 -0.760 1.00 56.31 84 ASP A C 1
ATOM 664 O O . ASP A 1 84 ? 20.023 37.212 -1.642 1.00 56.31 84 ASP A O 1
ATOM 668 N N . THR A 1 85 ? 18.580 36.867 0.029 1.00 57.16 85 THR A N 1
ATOM 669 C CA . THR A 1 85 ? 18.504 35.405 -0.151 1.00 57.16 85 THR A CA 1
ATOM 670 C C . THR A 1 85 ? 17.185 34.928 -0.760 1.00 57.16 85 THR A C 1
ATOM 672 O O . THR A 1 85 ? 17.070 33.736 -1.053 1.00 57.16 85 THR A O 1
ATOM 675 N N . ASP A 1 86 ? 16.263 35.838 -1.089 1.00 49.00 86 ASP A N 1
ATOM 676 C CA . ASP A 1 86 ? 15.090 35.589 -1.939 1.00 49.00 86 ASP A CA 1
ATOM 677 C C . ASP A 1 86 ? 15.471 35.569 -3.442 1.00 49.00 86 ASP A C 1
ATOM 679 O O . ASP A 1 86 ? 14.787 36.102 -4.308 1.00 49.00 86 ASP A O 1
ATOM 683 N N . VAL A 1 87 ? 16.561 34.862 -3.770 1.00 51.31 87 VAL A N 1
ATOM 684 C CA . VAL A 1 87 ? 16.944 34.421 -5.133 1.00 51.31 87 VAL A CA 1
ATOM 685 C C . VAL A 1 87 ? 16.299 33.054 -5.444 1.00 51.31 87 VAL A C 1
ATOM 687 O O . VAL A 1 87 ? 16.835 32.236 -6.183 1.00 51.31 87 VAL A O 1
ATOM 690 N N . TRP A 1 88 ? 15.151 32.752 -4.830 1.00 54.28 88 TRP A N 1
ATOM 691 C CA . TRP A 1 88 ? 14.454 31.466 -4.983 1.00 54.28 88 TRP A CA 1
ATOM 692 C C . TRP A 1 88 ? 13.110 31.562 -5.715 1.00 54.28 88 TRP A C 1
ATOM 694 O O . TRP A 1 88 ? 12.508 30.521 -5.941 1.00 54.28 88 TRP A O 1
ATOM 704 N N . ASP A 1 89 ? 12.669 32.750 -6.146 1.00 52.19 89 ASP A N 1
ATOM 705 C CA . ASP A 1 89 ? 11.354 32.930 -6.797 1.00 52.19 89 ASP A CA 1
ATOM 706 C C . ASP A 1 89 ? 11.406 33.247 -8.308 1.00 52.19 89 ASP A C 1
ATOM 708 O O . ASP A 1 89 ? 10.367 33.501 -8.906 1.00 52.19 89 ASP A O 1
ATOM 712 N N . VAL A 1 90 ? 12.576 33.183 -8.968 1.00 54.38 90 VAL A N 1
ATOM 713 C CA . VAL A 1 90 ? 12.675 33.426 -10.433 1.00 54.38 90 VAL A CA 1
ATOM 714 C C . VAL A 1 90 ? 13.140 32.203 -11.247 1.00 54.38 90 VAL A C 1
ATOM 716 O O . VAL A 1 90 ? 12.800 32.104 -12.420 1.00 54.38 90 VAL A O 1
ATOM 719 N N . ASN A 1 91 ? 13.811 31.208 -10.648 1.00 54.44 91 ASN A N 1
ATOM 720 C CA . ASN A 1 91 ? 14.368 30.067 -11.407 1.00 54.44 91 ASN A CA 1
ATOM 721 C C . ASN A 1 91 ? 13.671 28.712 -11.194 1.00 54.44 91 ASN A C 1
ATOM 723 O O . ASN A 1 91 ? 14.062 27.735 -11.829 1.00 54.44 91 ASN A O 1
ATOM 727 N N . ILE A 1 92 ? 12.631 28.624 -10.356 1.00 63.03 92 ILE A N 1
ATOM 728 C CA . ILE A 1 92 ? 11.882 27.363 -10.185 1.00 63.03 92 ILE A CA 1
ATOM 729 C C . ILE A 1 92 ? 11.209 26.951 -11.505 1.00 63.03 92 ILE A C 1
ATOM 731 O O . ILE A 1 92 ? 11.177 25.764 -11.830 1.00 63.03 92 ILE A O 1
ATOM 735 N N . ASP A 1 93 ? 10.747 27.919 -12.298 1.00 68.81 93 ASP A N 1
ATOM 736 C CA . ASP A 1 93 ? 10.109 27.649 -13.588 1.00 68.81 93 ASP A CA 1
ATOM 737 C C . ASP A 1 93 ? 11.126 27.229 -14.662 1.00 68.81 93 ASP A C 1
ATOM 739 O O . ASP A 1 93 ? 10.834 26.342 -15.462 1.00 68.81 93 ASP A O 1
ATOM 743 N N . GLN A 1 94 ? 12.346 27.780 -14.648 1.00 74.31 94 GLN A N 1
ATOM 744 C CA . GLN A 1 94 ? 13.423 27.346 -15.550 1.00 74.31 94 GLN A CA 1
ATOM 745 C C . GLN A 1 94 ? 13.908 25.931 -15.223 1.00 74.31 94 GLN A C 1
ATOM 747 O O . GLN A 1 94 ? 14.039 25.110 -16.126 1.00 74.31 94 GLN A O 1
ATOM 752 N N . GLU A 1 95 ? 14.104 25.600 -13.944 1.00 78.06 95 GLU A N 1
ATOM 753 C CA . GLU A 1 95 ? 14.542 24.257 -13.546 1.00 78.06 95 GLU A CA 1
ATOM 754 C C . GLU A 1 95 ? 13.470 23.197 -13.867 1.00 78.06 95 GLU A C 1
ATOM 756 O O . GLU A 1 95 ? 13.788 22.105 -14.341 1.00 78.06 95 GLU A O 1
ATOM 761 N N . GLN A 1 96 ? 12.183 23.525 -13.700 1.00 80.44 96 GLN A N 1
ATOM 762 C CA . GLN A 1 96 ? 11.087 22.645 -14.120 1.00 80.44 96 GLN A CA 1
ATOM 763 C C . GLN A 1 96 ? 11.028 22.469 -15.642 1.00 80.44 96 GLN A C 1
ATOM 765 O O . GLN A 1 96 ? 10.858 21.341 -16.108 1.00 80.44 96 GLN A O 1
ATOM 770 N N . GLN A 1 97 ? 11.219 23.541 -16.416 1.00 82.50 97 GLN A N 1
ATOM 771 C CA . GLN A 1 97 ? 11.270 23.464 -17.879 1.00 82.50 97 GLN A CA 1
ATOM 772 C C . GLN A 1 97 ? 12.463 22.637 -18.371 1.00 82.50 97 GLN A C 1
ATOM 774 O O . GLN A 1 97 ? 12.298 21.812 -19.268 1.00 82.50 97 GLN A O 1
ATOM 779 N N . GLU A 1 98 ? 13.643 22.783 -17.764 1.00 86.25 98 GLU A N 1
ATOM 780 C CA . GLU A 1 98 ? 14.815 21.964 -18.091 1.00 86.25 98 GLU A CA 1
ATOM 781 C C . GLU A 1 98 ? 14.591 20.481 -17.775 1.00 86.25 98 GLU A C 1
ATOM 783 O O . GLU A 1 98 ? 14.976 19.608 -18.558 1.00 86.25 98 GLU A O 1
ATOM 788 N N . ILE A 1 99 ? 13.947 20.170 -16.645 1.00 83.44 99 ILE A N 1
ATOM 789 C CA . ILE A 1 99 ? 13.585 18.793 -16.288 1.00 83.44 99 ILE A CA 1
ATOM 790 C C . ILE A 1 99 ? 12.588 18.223 -17.304 1.00 83.44 99 ILE A C 1
ATOM 792 O O . ILE A 1 99 ? 12.741 17.078 -17.734 1.00 83.44 99 ILE A O 1
ATOM 796 N N . GLU A 1 100 ? 11.590 19.003 -17.719 1.00 86.56 100 GLU A N 1
ATOM 797 C CA . GLU A 1 100 ? 10.593 18.566 -18.697 1.00 86.56 100 GLU A CA 1
ATOM 798 C C . GLU A 1 100 ? 11.207 18.355 -20.091 1.00 86.56 100 GLU A C 1
ATOM 800 O O . GLU A 1 100 ? 10.891 17.376 -20.770 1.00 86.56 100 GLU A O 1
ATOM 805 N N . GLN A 1 101 ? 12.136 19.220 -20.508 1.00 89.06 101 GLN A N 1
ATOM 806 C CA . GLN A 1 101 ? 12.879 19.061 -21.759 1.00 89.06 101 GLN A CA 1
ATOM 807 C C . GLN A 1 101 ? 13.767 17.814 -21.736 1.00 89.06 101 GLN A C 1
ATOM 809 O O . GLN A 1 101 ? 13.720 17.022 -22.678 1.00 89.06 101 GLN A O 1
ATOM 814 N N . LYS A 1 102 ? 14.503 17.574 -20.643 1.00 86.81 102 LYS A N 1
ATOM 815 C CA . LYS A 1 102 ? 15.310 16.352 -20.474 1.00 86.81 102 LYS A CA 1
ATOM 816 C C . LYS A 1 102 ? 14.444 15.093 -20.467 1.00 86.81 102 LYS A C 1
ATOM 818 O O . LYS A 1 102 ? 14.814 14.093 -21.074 1.00 86.81 102 LYS A O 1
ATOM 823 N N . MET A 1 103 ? 13.267 15.139 -19.840 1.00 77.00 103 MET A N 1
ATOM 824 C CA . MET A 1 103 ? 12.291 14.042 -19.881 1.00 77.00 103 MET A CA 1
ATOM 825 C C . MET A 1 103 ? 11.794 13.766 -21.308 1.00 77.00 103 MET A C 1
ATOM 827 O O . MET A 1 103 ? 11.705 12.604 -21.700 1.00 77.00 103 MET A O 1
ATOM 831 N N . LYS A 1 104 ? 11.502 14.809 -22.099 1.00 84.88 104 LYS A N 1
ATOM 832 C CA . LYS A 1 104 ? 11.088 14.666 -23.508 1.00 84.88 104 LYS A CA 1
ATOM 833 C C . LYS A 1 104 ? 12.209 14.100 -24.381 1.00 84.88 104 LYS A C 1
ATOM 835 O O . LYS A 1 104 ? 11.951 13.193 -25.166 1.00 84.88 104 LYS A O 1
ATOM 840 N N . GLN A 1 105 ? 13.443 14.577 -24.211 1.00 83.94 105 GLN A N 1
ATOM 841 C CA . GLN A 1 105 ? 14.614 14.056 -24.927 1.00 83.94 105 GLN A CA 1
ATOM 842 C C . GLN A 1 105 ? 14.834 12.571 -24.627 1.00 83.94 105 GLN A C 1
ATOM 844 O O . GLN A 1 105 ? 14.875 11.761 -25.550 1.00 83.94 105 GLN A O 1
ATOM 849 N N . LEU A 1 106 ? 14.848 12.198 -23.343 1.00 74.56 106 LEU A N 1
ATOM 850 C CA . LEU A 1 106 ? 14.963 10.802 -22.928 1.00 74.56 106 LEU A CA 1
ATOM 851 C C . LEU A 1 1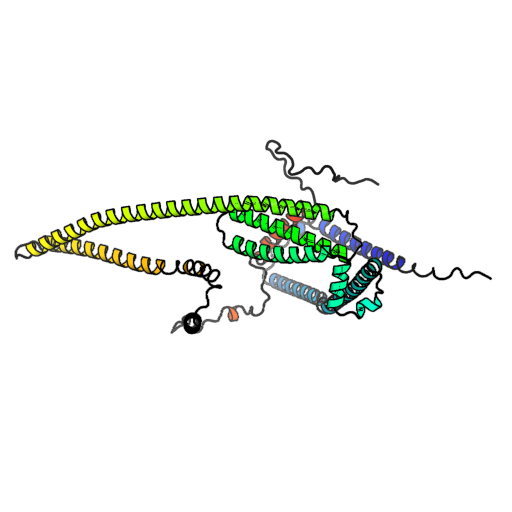06 ? 13.814 9.949 -23.478 1.00 74.56 106 LEU A C 1
ATOM 853 O O . LEU A 1 106 ? 14.049 8.845 -23.954 1.00 74.56 106 LEU A O 1
ATOM 857 N N . SER A 1 107 ? 12.573 10.449 -23.456 1.00 76.06 107 SER A N 1
ATOM 858 C CA . SER A 1 107 ? 11.424 9.737 -24.030 1.00 76.06 107 SER A CA 1
ATOM 859 C C . SER A 1 107 ? 11.601 9.456 -25.524 1.00 76.06 107 SER A C 1
ATOM 861 O O . SER A 1 107 ? 11.255 8.366 -25.975 1.00 76.06 107 SER A O 1
ATOM 863 N N . ASN A 1 108 ? 12.134 10.412 -26.284 1.00 77.69 108 ASN A N 1
ATOM 864 C CA . ASN A 1 108 ? 12.368 10.242 -27.716 1.00 77.69 108 ASN A CA 1
ATOM 865 C C . ASN A 1 108 ? 13.487 9.226 -27.982 1.00 77.69 108 ASN A C 1
ATOM 867 O O . ASN A 1 108 ? 13.309 8.330 -28.804 1.00 77.69 108 ASN A O 1
ATOM 871 N N . GLU A 1 109 ? 14.591 9.295 -27.235 1.00 76.38 109 GLU A N 1
ATOM 872 C CA . GLU A 1 109 ? 15.671 8.301 -27.312 1.00 76.38 109 GLU A CA 1
ATOM 873 C C . GLU A 1 109 ? 15.179 6.889 -26.953 1.00 76.38 109 GLU A C 1
ATOM 875 O O . GLU A 1 109 ? 15.507 5.918 -27.637 1.00 76.38 109 GLU A O 1
ATOM 880 N N . TYR A 1 110 ? 14.334 6.758 -25.922 1.00 70.00 110 TYR A N 1
ATOM 881 C CA . TYR A 1 110 ? 13.765 5.466 -25.529 1.00 70.00 110 TYR A CA 1
ATOM 882 C C . TYR A 1 110 ? 12.850 4.866 -26.599 1.00 70.00 110 TYR A C 1
ATOM 884 O O . TYR A 1 110 ? 12.880 3.650 -26.800 1.00 70.00 110 TYR A O 1
ATOM 892 N N . ASN A 1 111 ? 12.064 5.694 -27.292 1.00 73.38 111 ASN A N 1
ATOM 893 C CA . ASN A 1 111 ? 11.205 5.229 -28.378 1.00 73.38 111 ASN A CA 1
ATOM 894 C C . ASN A 1 111 ? 12.036 4.698 -29.558 1.00 73.38 111 ASN A C 1
ATOM 896 O O . ASN A 1 111 ? 11.712 3.640 -30.095 1.00 73.38 111 ASN A O 1
ATOM 900 N N . LEU A 1 112 ? 13.147 5.363 -29.901 1.00 72.81 112 LEU A N 1
ATOM 901 C CA . LEU A 1 112 ? 14.047 4.907 -30.965 1.00 72.81 112 LEU A CA 1
ATOM 902 C C . LEU A 1 112 ? 14.705 3.554 -30.654 1.00 72.81 112 LEU A C 1
ATOM 904 O O . LEU A 1 112 ? 14.726 2.675 -31.514 1.00 72.81 112 LEU A O 1
ATOM 908 N N . ILE A 1 113 ? 15.203 3.355 -29.429 1.00 73.50 113 ILE A N 1
ATOM 909 C CA . ILE A 1 113 ? 15.864 2.094 -29.037 1.00 73.50 113 ILE A CA 1
ATOM 910 C C . ILE A 1 113 ? 14.873 0.919 -29.073 1.00 73.50 113 ILE A C 1
ATOM 912 O O . ILE A 1 113 ? 15.212 -0.172 -29.538 1.00 73.50 113 ILE A O 1
ATOM 916 N N . GLY A 1 114 ? 13.636 1.138 -28.612 1.00 67.12 114 GLY A N 1
ATOM 917 C CA . GLY A 1 114 ? 12.588 0.115 -28.650 1.00 67.12 114 GLY A CA 1
ATOM 918 C C . GLY A 1 114 ? 12.202 -0.284 -30.078 1.00 67.12 114 GLY A C 1
ATOM 919 O O . GLY A 1 114 ? 12.053 -1.473 -30.368 1.00 67.12 114 GLY A O 1
ATOM 920 N N . LEU A 1 115 ? 12.101 0.695 -30.985 1.00 71.06 115 LEU A N 1
ATOM 921 C CA . LEU A 1 115 ? 11.810 0.465 -32.405 1.00 71.06 115 LEU A CA 1
ATOM 922 C C . LEU A 1 115 ? 12.940 -0.290 -33.115 1.00 71.06 115 LEU A C 1
ATOM 924 O O . LEU A 1 115 ? 12.664 -1.193 -33.903 1.00 71.06 115 LEU A O 1
ATOM 928 N N . GLN A 1 116 ? 14.201 0.017 -32.799 1.00 75.81 116 GLN A N 1
ATOM 929 C CA . GLN A 1 116 ? 15.351 -0.719 -33.337 1.00 75.81 116 GLN A CA 1
ATOM 930 C C . GLN A 1 116 ? 15.353 -2.189 -32.897 1.00 75.81 116 GLN A C 1
ATOM 932 O O . GLN A 1 116 ? 15.532 -3.071 -33.733 1.00 75.81 116 GLN A O 1
ATOM 937 N N . CYS A 1 117 ? 15.069 -2.476 -31.623 1.00 69.50 117 CYS A N 1
ATOM 938 C CA . CYS A 1 117 ? 15.004 -3.858 -31.134 1.00 69.50 117 CYS A CA 1
ATOM 939 C C . CYS A 1 117 ? 13.890 -4.675 -31.817 1.00 69.50 117 CYS A C 1
ATOM 941 O O . CYS A 1 117 ? 14.090 -5.847 -32.133 1.00 69.50 117 CYS A O 1
ATOM 943 N N . LEU A 1 118 ? 12.726 -4.059 -32.057 1.00 69.44 118 LEU A N 1
ATOM 944 C CA . LEU A 1 118 ? 11.605 -4.683 -32.773 1.00 69.44 118 LEU A CA 1
ATOM 945 C C . LEU A 1 118 ? 11.933 -4.942 -34.247 1.00 69.44 118 LEU A C 1
ATOM 947 O O . LEU A 1 118 ? 11.602 -6.006 -34.772 1.00 69.44 118 LEU A O 1
ATOM 951 N N . SER A 1 119 ? 12.588 -3.975 -34.893 1.00 80.44 119 SER A N 1
ATOM 952 C CA . SER A 1 119 ? 13.024 -4.072 -36.286 1.00 80.44 119 SER A CA 1
ATOM 953 C C . SER A 1 119 ? 13.935 -5.277 -36.505 1.00 80.44 119 SER A C 1
ATOM 955 O O . SER A 1 119 ? 13.694 -6.082 -37.403 1.00 80.44 119 SER A O 1
ATOM 957 N N . GLU A 1 120 ? 14.922 -5.470 -35.632 1.00 80.38 120 GLU A N 1
ATOM 958 C CA . GLU A 1 120 ? 15.896 -6.551 -35.775 1.00 80.38 120 GLU A CA 1
ATOM 959 C C . GLU A 1 120 ? 15.319 -7.947 -35.490 1.00 80.38 120 GLU A C 1
ATOM 961 O O . GLU A 1 120 ? 15.763 -8.920 -36.098 1.00 80.38 120 GLU A O 1
ATOM 966 N N . GLU A 1 121 ? 14.354 -8.078 -34.570 1.00 78.00 121 GLU A N 1
ATOM 967 C CA . GLU A 1 121 ? 13.753 -9.383 -34.244 1.00 78.00 121 GLU A CA 1
ATOM 968 C C . GLU A 1 121 ? 12.678 -9.816 -35.250 1.00 78.00 121 GLU A C 1
ATOM 970 O O . GLU A 1 121 ? 12.542 -11.009 -35.524 1.00 78.00 121 GLU A O 1
ATOM 975 N N . ILE A 1 122 ? 11.902 -8.872 -35.790 1.00 80.00 122 ILE A N 1
ATOM 976 C CA . ILE A 1 122 ? 10.755 -9.170 -36.664 1.00 80.00 122 ILE A CA 1
ATOM 977 C C . ILE A 1 122 ? 11.104 -8.948 -38.148 1.00 80.00 122 ILE A C 1
ATOM 979 O O . ILE A 1 122 ? 10.415 -9.457 -39.031 1.00 80.00 122 ILE A O 1
ATOM 983 N N . GLY A 1 123 ? 12.196 -8.234 -38.437 1.00 84.50 123 GLY A N 1
ATOM 984 C CA . GLY A 1 123 ? 12.637 -7.908 -39.794 1.00 84.50 123 GLY A CA 1
ATOM 985 C C . GLY A 1 123 ? 11.799 -6.814 -40.461 1.00 84.50 123 GLY A C 1
ATOM 986 O O . GLY A 1 123 ? 11.667 -6.813 -41.681 1.00 84.50 123 GLY A O 1
ATOM 987 N N . ILE A 1 124 ? 11.186 -5.921 -39.677 1.00 85.44 124 ILE A N 1
ATOM 988 C CA . ILE A 1 124 ? 10.344 -4.826 -40.184 1.00 85.44 124 ILE A CA 1
ATOM 989 C C . ILE A 1 124 ? 11.100 -3.511 -40.032 1.00 85.44 124 ILE A C 1
ATOM 991 O O . ILE A 1 124 ? 11.541 -3.170 -38.938 1.00 85.44 124 ILE A O 1
ATOM 995 N N . GLU A 1 125 ? 11.213 -2.745 -41.113 1.00 85.88 125 GLU A N 1
ATOM 996 C CA . GLU A 1 125 ? 11.868 -1.439 -41.077 1.00 85.88 125 GLU A CA 1
ATOM 997 C C . GLU A 1 125 ? 11.149 -0.471 -40.114 1.00 85.88 125 GLU A C 1
ATOM 999 O O . GLU A 1 125 ? 9.914 -0.402 -40.110 1.00 85.88 125 GLU A O 1
ATOM 1004 N N . PRO A 1 126 ? 11.890 0.313 -39.308 1.00 81.12 126 PRO A N 1
ATOM 1005 C CA . PRO A 1 126 ? 11.313 1.186 -38.282 1.00 81.12 126 PRO A CA 1
ATOM 1006 C C . PRO A 1 126 ? 10.350 2.239 -38.855 1.00 81.12 126 PRO A C 1
ATOM 1008 O O . PRO A 1 126 ? 9.372 2.591 -38.200 1.00 81.12 126 PRO A O 1
ATOM 1011 N N . GLU A 1 127 ? 10.555 2.673 -40.103 1.00 85.75 127 GLU A N 1
ATOM 1012 C CA . GLU A 1 127 ? 9.677 3.627 -40.797 1.00 85.75 127 GLU A CA 1
ATOM 1013 C C . GLU A 1 127 ? 8.266 3.079 -41.059 1.00 85.75 127 GLU A C 1
ATOM 1015 O O . GLU A 1 127 ? 7.294 3.835 -41.125 1.00 85.75 127 GLU A O 1
ATOM 1020 N N . ILE A 1 128 ? 8.142 1.758 -41.219 1.00 86.44 128 ILE A N 1
ATOM 1021 C CA . ILE A 1 128 ? 6.852 1.090 -41.409 1.00 86.44 128 ILE A CA 1
ATOM 1022 C C . ILE A 1 128 ? 6.113 1.030 -40.068 1.00 86.44 128 ILE A C 1
ATOM 1024 O O . ILE A 1 128 ? 4.900 1.230 -40.025 1.00 86.44 128 ILE A O 1
ATOM 1028 N N . ILE A 1 129 ? 6.847 0.822 -38.970 1.00 83.62 129 ILE A N 1
ATOM 1029 C CA . ILE A 1 129 ? 6.288 0.724 -37.617 1.00 83.62 129 ILE A CA 1
ATOM 1030 C C . ILE A 1 129 ? 5.647 2.052 -37.187 1.00 83.62 129 ILE A C 1
ATOM 1032 O O . ILE A 1 129 ? 4.567 2.039 -36.601 1.00 83.62 129 ILE A O 1
ATOM 1036 N N . GLU A 1 130 ? 6.254 3.195 -37.524 1.00 86.50 130 GLU A N 1
ATOM 1037 C CA . GLU A 1 130 ? 5.692 4.519 -37.206 1.00 86.50 130 GLU A CA 1
ATOM 1038 C C . GLU A 1 130 ? 4.363 4.812 -37.921 1.00 86.50 130 GLU A C 1
ATOM 1040 O O . GLU A 1 130 ? 3.551 5.591 -37.420 1.00 86.50 130 GLU A O 1
ATOM 1045 N N . LYS A 1 131 ? 4.120 4.189 -39.081 1.00 91.62 131 LYS A N 1
ATOM 1046 C CA . LYS A 1 131 ? 2.906 4.397 -39.890 1.00 91.62 131 LYS A CA 1
ATOM 1047 C C . LYS A 1 131 ? 1.798 3.380 -39.598 1.00 91.62 131 LYS A C 1
ATOM 1049 O O . LYS A 1 131 ? 0.692 3.539 -40.113 1.00 91.62 131 LYS A O 1
ATOM 1054 N N . MET A 1 132 ? 2.080 2.339 -38.813 1.00 89.44 132 MET A N 1
ATOM 1055 C CA . MET A 1 132 ? 1.128 1.265 -38.523 1.00 89.44 132 MET A CA 1
ATOM 1056 C C . MET A 1 132 ? 0.066 1.677 -37.502 1.00 89.44 132 MET A C 1
ATOM 1058 O O . MET A 1 132 ? 0.338 2.385 -36.532 1.00 89.44 132 MET A O 1
ATOM 1062 N N . ASP A 1 133 ? -1.155 1.165 -37.683 1.00 94.44 133 ASP A N 1
ATOM 1063 C CA . ASP A 1 133 ? -2.206 1.305 -36.675 1.00 94.44 133 ASP A CA 1
ATOM 1064 C C . ASP A 1 133 ? -1.837 0.511 -35.408 1.00 94.44 133 ASP A C 1
ATOM 1066 O O . ASP A 1 133 ? -1.227 -0.561 -35.456 1.00 94.44 133 ASP A O 1
ATOM 1070 N N . VAL A 1 134 ? -2.272 0.996 -34.245 1.00 89.00 134 VAL A N 1
ATOM 1071 C CA . VAL A 1 134 ? -1.989 0.401 -32.928 1.00 89.00 134 VAL A CA 1
ATOM 1072 C C . VAL A 1 134 ? -2.450 -1.061 -32.864 1.00 89.00 134 VAL A C 1
ATOM 1074 O O . VAL A 1 134 ? -1.855 -1.886 -32.167 1.00 89.00 134 VAL A O 1
ATOM 1077 N N . LYS A 1 135 ? -3.513 -1.417 -33.595 1.00 92.38 135 LYS A N 1
ATOM 1078 C CA . LYS A 1 135 ? -4.008 -2.800 -33.686 1.00 92.38 135 LYS A CA 1
ATOM 1079 C C . LYS A 1 135 ? -3.053 -3.710 -34.456 1.00 92.38 135 LYS A C 1
ATOM 1081 O O . LYS A 1 135 ? -2.813 -4.837 -34.024 1.00 92.38 135 LYS A O 1
ATOM 1086 N N . GLU A 1 136 ? -2.509 -3.232 -35.569 1.00 91.69 136 GLU A N 1
ATOM 1087 C CA . GLU A 1 136 ? -1.543 -3.973 -36.381 1.00 91.69 136 GLU A CA 1
ATOM 1088 C C . GLU A 1 136 ? -0.224 -4.131 -35.632 1.00 91.69 136 GLU A C 1
ATOM 1090 O O . GLU A 1 136 ? 0.291 -5.246 -35.537 1.00 91.69 136 GLU A O 1
ATOM 1095 N N . LEU A 1 137 ? 0.237 -3.056 -34.988 1.00 87.31 137 LEU A N 1
ATOM 1096 C CA . LEU A 1 137 ? 1.412 -3.071 -34.126 1.00 87.31 137 LEU A CA 1
ATOM 1097 C C . LEU A 1 137 ? 1.269 -4.105 -33.006 1.00 87.31 137 LEU A C 1
ATOM 1099 O O . LEU A 1 137 ? 2.152 -4.934 -32.808 1.00 87.31 137 LEU A O 1
ATOM 1103 N N . ASN A 1 138 ? 0.126 -4.124 -32.314 1.00 87.56 138 ASN A N 1
ATOM 1104 C CA . ASN A 1 138 ? -0.141 -5.130 -31.287 1.00 87.56 138 ASN A CA 1
ATOM 1105 C C . ASN A 1 138 ? -0.122 -6.555 -31.854 1.00 87.56 138 ASN A C 1
ATOM 1107 O O . ASN A 1 138 ? 0.424 -7.454 -31.219 1.00 87.56 138 ASN A O 1
ATOM 1111 N N . ASN A 1 139 ? -0.681 -6.784 -33.043 1.00 91.75 139 ASN A N 1
ATOM 1112 C CA . ASN A 1 139 ? -0.649 -8.104 -33.673 1.00 91.75 139 ASN A CA 1
ATOM 1113 C C . ASN A 1 139 ? 0.778 -8.536 -34.032 1.00 91.75 139 ASN A C 1
ATOM 1115 O O . ASN A 1 139 ? 1.114 -9.706 -33.866 1.00 91.75 139 ASN A O 1
ATOM 1119 N N . ILE A 1 140 ? 1.615 -7.610 -34.495 1.00 88.25 140 ILE A N 1
ATOM 1120 C CA . ILE A 1 140 ? 3.023 -7.854 -34.822 1.00 88.25 140 ILE A CA 1
ATOM 1121 C C . ILE A 1 140 ? 3.826 -8.157 -33.556 1.00 88.25 140 ILE A C 1
ATOM 1123 O O . ILE A 1 140 ? 4.505 -9.180 -33.495 1.00 88.25 140 ILE A O 1
ATOM 1127 N N . VAL A 1 141 ? 3.671 -7.340 -32.513 1.00 86.44 141 VAL A N 1
ATOM 1128 C CA . VAL A 1 141 ? 4.304 -7.543 -31.203 1.00 86.44 141 VAL A CA 1
ATOM 1129 C C . VAL A 1 141 ? 3.898 -8.893 -30.603 1.00 86.44 141 VAL A C 1
ATOM 1131 O O . VAL A 1 141 ? 4.743 -9.633 -30.106 1.00 86.44 141 VAL A O 1
ATOM 1134 N N . LEU A 1 142 ? 2.618 -9.267 -30.690 1.00 89.31 142 LEU A N 1
ATOM 1135 C CA . LEU A 1 142 ? 2.130 -10.560 -30.202 1.00 89.31 142 LEU A CA 1
ATOM 1136 C C . LEU A 1 142 ? 2.580 -11.746 -31.067 1.00 89.31 142 LEU A C 1
ATOM 1138 O O . LEU A 1 142 ? 2.702 -12.851 -30.539 1.00 89.31 142 LEU A O 1
ATOM 1142 N N . LYS A 1 143 ? 2.815 -11.546 -32.370 1.00 88.00 143 LYS A N 1
ATOM 1143 C CA . LYS A 1 143 ? 3.412 -12.564 -33.249 1.00 88.00 143 LYS A CA 1
ATOM 1144 C C . LYS A 1 143 ? 4.889 -12.780 -32.926 1.00 88.00 143 LYS A C 1
ATOM 1146 O O . LYS A 1 143 ? 5.309 -13.928 -32.855 1.00 88.00 143 LYS A O 1
ATOM 1151 N N . GLY A 1 144 ? 5.643 -11.701 -32.707 1.00 83.50 144 GLY A N 1
ATOM 1152 C CA . GLY A 1 144 ? 7.046 -11.772 -32.293 1.00 83.50 144 GLY A CA 1
ATOM 1153 C C . GLY A 1 144 ? 7.202 -12.379 -30.898 1.00 83.50 144 GLY A C 1
ATOM 1154 O O . GLY A 1 144 ? 8.094 -13.191 -30.668 1.00 83.50 144 GLY A O 1
ATOM 1155 N N . TRP A 1 145 ? 6.288 -12.047 -29.980 1.00 85.88 145 TRP A N 1
ATOM 1156 C CA . TRP A 1 145 ? 6.339 -12.472 -28.580 1.00 85.88 145 TRP A CA 1
ATOM 1157 C C . TRP A 1 145 ? 5.008 -13.085 -28.118 1.00 85.88 145 TRP A C 1
ATOM 1159 O O . TRP A 1 145 ? 4.241 -12.449 -27.386 1.00 85.88 145 TRP A O 1
ATOM 1169 N N . PRO A 1 146 ? 4.720 -14.350 -28.472 1.00 88.75 146 PRO A N 1
ATOM 1170 C CA . PRO A 1 146 ? 3.472 -15.007 -28.077 1.00 88.75 146 PRO A CA 1
ATOM 1171 C C . PRO A 1 146 ? 3.315 -15.129 -26.549 1.00 88.75 146 PRO A C 1
ATOM 1173 O O . PRO A 1 146 ? 2.196 -15.085 -26.030 1.00 88.75 146 PRO A O 1
ATOM 1176 N N . GLU A 1 147 ? 4.428 -15.202 -25.813 1.00 85.81 147 GLU A N 1
ATOM 1177 C CA . GLU A 1 147 ? 4.470 -15.246 -24.343 1.00 85.81 147 GLU A CA 1
ATOM 1178 C C . GLU A 1 147 ? 3.871 -13.993 -23.690 1.00 85.81 147 GLU A C 1
ATOM 1180 O O . GLU A 1 147 ? 3.241 -14.077 -22.631 1.00 85.81 147 GLU A O 1
ATOM 1185 N N . LEU A 1 148 ? 3.996 -12.832 -24.347 1.00 89.56 148 LEU A N 1
ATOM 1186 C CA . LEU A 1 148 ? 3.479 -11.559 -23.847 1.00 89.56 148 LEU A CA 1
ATOM 1187 C C . LEU A 1 148 ? 1.968 -11.631 -23.609 1.00 89.56 148 LEU A C 1
ATOM 1189 O O . LEU A 1 148 ? 1.460 -11.086 -22.629 1.00 89.56 148 LEU A O 1
ATOM 1193 N N . LYS A 1 149 ? 1.244 -12.365 -24.463 1.00 92.06 149 LYS A N 1
ATOM 1194 C CA . LYS A 1 149 ? -0.198 -12.583 -24.313 1.00 92.06 149 LYS A CA 1
ATOM 1195 C C . LYS A 1 149 ? -0.533 -13.295 -23.004 1.00 92.06 149 LYS A C 1
ATOM 1197 O O . LYS A 1 149 ? -1.527 -12.952 -22.365 1.00 92.06 149 LYS A O 1
ATOM 1202 N N . GLY A 1 150 ? 0.271 -14.287 -22.622 1.00 92.94 150 GLY A N 1
ATOM 1203 C CA . GLY A 1 150 ? 0.122 -15.007 -21.358 1.00 92.94 150 GLY A CA 1
ATOM 1204 C C . GLY A 1 150 ? 0.382 -14.083 -20.173 1.00 92.94 150 GLY A C 1
ATOM 1205 O O . GLY A 1 150 ? -0.469 -13.944 -19.298 1.00 92.94 150 GLY A O 1
ATOM 1206 N N . ILE A 1 151 ? 1.497 -13.355 -20.215 1.00 92.50 151 ILE A N 1
ATOM 1207 C CA . ILE A 1 151 ? 1.915 -12.448 -19.140 1.00 92.50 151 ILE A CA 1
ATOM 1208 C C . ILE A 1 151 ? 0.908 -11.314 -18.928 1.00 92.50 151 ILE A C 1
ATOM 1210 O O . ILE A 1 151 ? 0.534 -11.027 -17.795 1.00 92.50 151 ILE A O 1
ATOM 1214 N N . LEU A 1 152 ? 0.404 -10.690 -19.995 1.00 92.81 152 LEU A N 1
ATOM 1215 C CA . LEU A 1 152 ? -0.598 -9.623 -19.883 1.00 92.81 152 LEU A CA 1
ATOM 1216 C C . LEU A 1 152 ? -1.908 -10.121 -19.256 1.00 92.81 152 LEU A C 1
ATOM 1218 O O . LEU A 1 152 ? -2.526 -9.409 -18.457 1.00 92.81 152 LEU A O 1
ATOM 1222 N N . LYS A 1 153 ? -2.324 -11.353 -19.579 1.00 95.38 153 LYS A N 1
ATOM 1223 C CA . LYS A 1 153 ? -3.472 -11.992 -18.922 1.00 95.38 153 LYS A CA 1
ATOM 1224 C C . LYS A 1 153 ? -3.195 -12.218 -17.437 1.00 95.38 153 LYS A C 1
ATOM 1226 O O . LYS A 1 153 ? -4.034 -11.841 -16.621 1.00 95.38 153 LYS A O 1
ATOM 1231 N N . GLU A 1 154 ? -2.026 -12.755 -17.087 1.00 94.12 154 GLU A N 1
ATOM 1232 C CA . GLU A 1 154 ? -1.621 -12.957 -15.690 1.00 94.12 154 GLU A CA 1
ATOM 1233 C C . GLU A 1 154 ? -1.615 -11.633 -14.903 1.00 94.12 154 GLU A C 1
ATOM 1235 O O . GLU A 1 154 ? -2.233 -11.546 -13.843 1.00 94.12 154 GLU A O 1
ATOM 1240 N N . ILE A 1 155 ? -1.021 -10.564 -15.448 1.00 94.94 155 ILE A N 1
ATOM 1241 C CA . ILE A 1 155 ? -0.995 -9.218 -14.841 1.00 94.94 155 ILE A CA 1
ATOM 1242 C C . ILE A 1 155 ? -2.412 -8.712 -14.545 1.00 94.94 155 ILE A C 1
ATOM 1244 O O . ILE A 1 155 ? -2.661 -8.145 -13.477 1.00 94.94 155 ILE A O 1
ATOM 1248 N N . SER A 1 156 ? -3.349 -8.912 -15.476 1.00 95.31 156 SER A N 1
ATOM 1249 C CA . SER A 1 156 ? -4.747 -8.505 -15.306 1.00 95.31 156 SER A CA 1
ATOM 1250 C C . SER A 1 156 ? -5.442 -9.283 -14.184 1.00 95.31 156 SER A C 1
ATOM 1252 O O . SER A 1 156 ? -6.125 -8.679 -13.350 1.00 95.31 156 SER A O 1
ATOM 1254 N N . ILE A 1 157 ? -5.236 -10.603 -14.126 1.00 95.56 157 ILE A N 1
ATOM 1255 C CA . ILE A 1 157 ? -5.799 -11.486 -13.092 1.00 95.56 157 ILE A CA 1
ATOM 1256 C C . ILE A 1 157 ? -5.256 -11.094 -11.713 1.00 95.56 157 ILE A C 1
ATOM 1258 O O . ILE A 1 157 ? -6.024 -10.722 -10.823 1.00 95.56 157 ILE A O 1
ATOM 1262 N N . ILE A 1 158 ? -3.934 -11.031 -11.570 1.00 94.50 158 ILE A N 1
ATOM 1263 C CA . ILE A 1 158 ? -3.260 -10.694 -10.309 1.00 94.50 158 ILE A CA 1
ATOM 1264 C C . ILE A 1 158 ? -3.612 -9.281 -9.846 1.00 94.50 158 ILE A C 1
ATOM 1266 O O . ILE A 1 158 ? -3.841 -9.038 -8.661 1.00 94.50 158 ILE A O 1
ATOM 1270 N N . GLY A 1 159 ? -3.723 -8.330 -10.775 1.00 93.69 159 GLY A N 1
ATOM 1271 C CA . GLY A 1 159 ? -4.155 -6.972 -10.462 1.00 93.69 159 GLY A CA 1
ATOM 1272 C C . GLY A 1 159 ? -5.559 -6.916 -9.844 1.00 93.69 159 GLY A C 1
ATOM 1273 O O . GLY A 1 159 ? -5.807 -6.087 -8.961 1.00 93.69 159 GLY A O 1
ATOM 1274 N N . LYS A 1 160 ? -6.482 -7.789 -10.273 1.00 94.88 160 LYS A N 1
ATOM 1275 C CA . LYS A 1 160 ? -7.826 -7.917 -9.680 1.00 94.88 160 LYS A CA 1
ATOM 1276 C C . LYS A 1 160 ? -7.762 -8.595 -8.310 1.00 94.88 160 LYS A C 1
ATOM 1278 O O . LYS A 1 160 ? -8.333 -8.061 -7.358 1.00 94.88 160 LYS A O 1
ATOM 1283 N N . GLU A 1 161 ? -7.017 -9.687 -8.185 1.00 92.44 161 GLU A N 1
ATOM 1284 C CA . GLU A 1 161 ? -6.846 -10.427 -6.927 1.00 92.44 161 GLU A CA 1
ATOM 1285 C C . GLU A 1 161 ? -6.228 -9.562 -5.821 1.00 92.44 161 GLU A C 1
ATOM 1287 O O . GLU A 1 161 ? -6.780 -9.471 -4.724 1.00 92.44 161 GLU A O 1
ATOM 1292 N N . ILE A 1 162 ? -5.168 -8.800 -6.119 1.00 94.25 162 ILE A N 1
ATOM 1293 C CA . ILE A 1 162 ? -4.557 -7.855 -5.168 1.00 94.25 162 ILE A CA 1
ATOM 1294 C C . ILE A 1 162 ? -5.589 -6.833 -4.665 1.00 94.25 162 ILE A C 1
ATOM 1296 O O . ILE A 1 162 ? -5.595 -6.477 -3.482 1.00 94.25 162 ILE A O 1
ATOM 1300 N N . LYS A 1 163 ? -6.473 -6.332 -5.542 1.00 94.00 163 LYS A N 1
ATOM 1301 C CA . LYS A 1 163 ? -7.530 -5.383 -5.146 1.00 94.00 163 LYS A CA 1
ATOM 1302 C C . LYS A 1 163 ? -8.541 -6.032 -4.199 1.00 94.00 163 LYS A C 1
ATOM 1304 O O . LYS A 1 163 ? -8.962 -5.367 -3.252 1.00 94.00 163 LYS A O 1
ATOM 1309 N N . ILE A 1 164 ? -8.917 -7.289 -4.437 1.00 91.25 164 ILE A N 1
ATOM 1310 C CA . ILE A 1 164 ? -9.836 -8.052 -3.579 1.00 91.25 164 ILE A CA 1
ATOM 1311 C C . ILE A 1 164 ? -9.181 -8.308 -2.215 1.00 91.25 164 ILE A C 1
ATOM 1313 O O . ILE A 1 164 ? -9.722 -7.894 -1.189 1.00 91.25 164 ILE A O 1
ATOM 1317 N N . LEU A 1 165 ? -7.962 -8.851 -2.194 1.00 91.44 165 LEU A N 1
ATOM 1318 C CA . LEU A 1 165 ? -7.232 -9.156 -0.960 1.00 91.44 165 LEU A CA 1
ATOM 1319 C C . LEU A 1 165 ? -6.983 -7.912 -0.095 1.00 91.44 165 LEU A C 1
ATOM 1321 O O . LEU A 1 165 ? -7.150 -7.957 1.124 1.00 91.44 165 LEU A O 1
ATOM 1325 N N . LYS A 1 166 ? -6.666 -6.758 -0.699 1.00 94.00 166 LYS A N 1
ATOM 1326 C CA . LYS A 1 166 ? -6.525 -5.489 0.040 1.00 94.00 166 LYS A CA 1
ATOM 1327 C C . LYS A 1 166 ? -7.826 -5.019 0.687 1.00 94.00 166 LYS A C 1
ATOM 1329 O O . LYS A 1 166 ? -7.772 -4.354 1.722 1.00 94.00 166 LYS A O 1
ATOM 1334 N N . ARG A 1 167 ? -8.986 -5.303 0.086 1.00 91.25 167 ARG A N 1
ATOM 1335 C CA . ARG A 1 167 ? -10.288 -4.999 0.702 1.00 91.25 167 ARG A CA 1
ATOM 1336 C C . ARG A 1 167 ? -10.544 -5.936 1.879 1.00 91.25 167 ARG A C 1
ATOM 1338 O O . ARG A 1 167 ? -10.900 -5.440 2.945 1.00 91.25 167 ARG A O 1
ATOM 1345 N N . ASN A 1 168 ? -10.270 -7.229 1.719 1.00 86.69 168 ASN A N 1
ATOM 1346 C CA . ASN A 1 168 ? -10.443 -8.231 2.775 1.00 86.69 168 ASN A CA 1
ATOM 1347 C C . ASN A 1 168 ? -9.527 -7.941 3.975 1.00 86.69 168 ASN A C 1
ATOM 1349 O O . ASN A 1 168 ? -9.995 -7.853 5.104 1.00 86.69 168 ASN A O 1
ATOM 1353 N N . CYS A 1 169 ? -8.257 -7.608 3.732 1.00 90.25 169 CYS A N 1
ATOM 1354 C CA . CYS A 1 169 ? -7.296 -7.239 4.779 1.00 90.25 169 CYS A CA 1
ATOM 1355 C C . CYS A 1 169 ? -7.732 -6.018 5.624 1.00 90.25 169 CYS A C 1
ATOM 1357 O O . CYS A 1 169 ? -7.365 -5.896 6.795 1.00 90.25 169 CYS A O 1
ATOM 1359 N N . LYS A 1 170 ? -8.539 -5.104 5.062 1.00 90.88 170 LYS A N 1
ATOM 1360 C CA . LYS A 1 170 ? -9.105 -3.964 5.807 1.00 90.88 170 LYS A CA 1
ATOM 1361 C C . LYS A 1 170 ? -10.310 -4.340 6.671 1.00 90.88 170 LYS A C 1
ATOM 1363 O O . LYS A 1 170 ? -10.564 -3.640 7.648 1.00 90.88 170 LYS A O 1
ATOM 1368 N N . ARG A 1 171 ? -11.063 -5.374 6.286 1.00 87.81 171 ARG A N 1
ATOM 1369 C CA . ARG A 1 171 ? -12.262 -5.847 6.999 1.00 87.81 171 ARG A CA 1
ATOM 1370 C C . ARG A 1 171 ? -11.896 -6.739 8.181 1.00 87.81 171 ARG A C 1
ATOM 1372 O O . ARG A 1 171 ? -12.527 -6.642 9.229 1.00 87.81 171 ARG A O 1
ATOM 1379 N N . GLU A 1 172 ? -10.845 -7.537 8.022 1.00 87.19 172 GLU A N 1
ATOM 1380 C CA . GLU A 1 172 ? -10.417 -8.496 9.032 1.00 87.19 172 GLU A CA 1
ATOM 1381 C C . GLU A 1 172 ? -9.885 -7.837 10.311 1.00 87.19 172 GLU A C 1
ATOM 1383 O O . GLU A 1 172 ? -8.982 -6.988 10.290 1.00 87.19 172 GLU A O 1
ATOM 1388 N N . LYS A 1 173 ? -10.441 -8.265 11.451 1.00 83.81 173 LYS A N 1
ATOM 1389 C CA . LYS A 1 173 ? -10.026 -7.832 12.798 1.00 83.81 173 LYS A CA 1
ATOM 1390 C C . LYS A 1 173 ? -9.030 -8.803 13.443 1.00 83.81 173 LYS A C 1
ATOM 1392 O O . LYS A 1 173 ? -8.287 -8.390 14.333 1.00 83.81 173 LYS A O 1
ATOM 1397 N N . GLY A 1 174 ? -8.981 -10.057 12.985 1.00 82.19 174 GLY A N 1
ATOM 1398 C CA . GLY A 1 174 ? -8.075 -11.085 13.501 1.00 82.19 174 GLY A CA 1
ATOM 1399 C C . GLY A 1 174 ? -6.606 -10.764 13.216 1.00 82.19 174 GLY A C 1
ATOM 1400 O O . GLY A 1 174 ? -6.241 -10.416 12.095 1.00 82.19 174 GLY A O 1
ATOM 1401 N N . THR A 1 175 ? -5.737 -10.886 14.222 1.00 85.94 175 THR A N 1
ATOM 1402 C CA . THR A 1 175 ? -4.310 -10.543 14.085 1.00 85.94 175 THR A CA 1
ATOM 1403 C C . THR A 1 175 ? -3.558 -11.503 13.164 1.00 85.94 175 THR A C 1
ATOM 1405 O O . THR A 1 175 ? -2.672 -11.062 12.437 1.00 85.94 175 THR A O 1
ATOM 1408 N N . GLU A 1 176 ? -3.899 -12.792 13.164 1.00 87.19 176 GLU A N 1
ATOM 1409 C CA . GLU A 1 176 ? -3.197 -13.827 12.391 1.00 87.19 176 GLU A CA 1
ATOM 1410 C C . GLU A 1 176 ? -3.628 -13.855 10.924 1.00 87.19 176 GLU A C 1
ATOM 1412 O O . GLU A 1 176 ? -2.784 -13.756 10.035 1.00 87.19 176 GLU A O 1
ATOM 1417 N N . ILE A 1 177 ? -4.937 -13.875 10.659 1.00 86.75 177 ILE A N 1
ATOM 1418 C CA . ILE A 1 177 ? -5.485 -13.854 9.293 1.00 86.75 177 ILE A CA 1
ATOM 1419 C C . ILE A 1 177 ? -5.079 -12.568 8.579 1.00 86.75 177 ILE A C 1
ATOM 1421 O O . ILE A 1 177 ? -4.647 -12.594 7.428 1.00 86.75 177 ILE A O 1
ATOM 1425 N N . LYS A 1 178 ? -5.111 -11.433 9.283 1.00 90.31 178 LYS A N 1
ATOM 1426 C CA . LYS A 1 178 ? -4.634 -10.168 8.730 1.00 90.31 178 LYS A CA 1
ATOM 1427 C C . LYS A 1 178 ? -3.145 -10.203 8.389 1.00 90.31 178 LYS A C 1
ATOM 1429 O O . LYS A 1 178 ? -2.765 -9.669 7.348 1.00 90.31 178 LYS A O 1
ATOM 1434 N N . LYS A 1 179 ? -2.300 -10.826 9.222 1.00 91.75 179 LYS A N 1
ATOM 1435 C CA . LYS A 1 179 ? -0.870 -11.015 8.909 1.00 91.75 179 LYS A CA 1
ATOM 1436 C C . LYS A 1 179 ? -0.700 -11.865 7.653 1.00 91.75 179 LYS A C 1
ATOM 1438 O O . LYS A 1 179 ? 0.022 -11.445 6.756 1.00 91.75 179 LYS A O 1
ATOM 1443 N N . TYR A 1 180 ? -1.410 -12.988 7.555 1.00 92.44 180 TYR A N 1
ATOM 1444 C CA . TYR A 1 180 ? -1.388 -13.848 6.371 1.00 92.44 180 TYR A CA 1
ATOM 1445 C C . TYR A 1 180 ? -1.819 -13.095 5.101 1.00 92.44 180 TYR A C 1
ATOM 1447 O O . TYR A 1 180 ? -1.077 -13.067 4.121 1.00 92.44 180 TYR A O 1
ATOM 1455 N N . LEU A 1 181 ? -2.961 -12.398 5.136 1.00 92.19 181 LEU A N 1
ATOM 1456 C CA . LEU A 1 181 ? -3.445 -11.597 4.007 1.00 92.19 181 LEU A CA 1
ATOM 1457 C C . LEU A 1 181 ? -2.456 -10.493 3.618 1.00 92.19 181 LEU A C 1
ATOM 1459 O O . LEU A 1 181 ? -2.289 -10.209 2.435 1.00 92.19 181 LEU A O 1
ATOM 1463 N N . THR A 1 182 ? -1.792 -9.873 4.595 1.00 94.88 182 THR A N 1
ATOM 1464 C CA . THR A 1 182 ? -0.773 -8.846 4.335 1.00 94.88 182 THR A CA 1
ATOM 1465 C C . THR A 1 182 ? 0.432 -9.445 3.614 1.00 94.88 182 THR A C 1
ATOM 1467 O O . THR A 1 182 ? 0.810 -8.930 2.565 1.00 94.88 182 THR A O 1
ATOM 1470 N N . ILE A 1 183 ? 0.964 -10.568 4.109 1.00 95.31 183 ILE A N 1
ATOM 1471 C CA . ILE A 1 183 ? 2.086 -11.283 3.483 1.00 95.31 183 ILE A CA 1
ATOM 1472 C C . ILE A 1 183 ? 1.722 -11.700 2.056 1.00 95.31 183 ILE A C 1
ATOM 1474 O O . ILE A 1 183 ? 2.494 -11.466 1.130 1.00 95.31 183 ILE A O 1
ATOM 1478 N N . ARG A 1 184 ? 0.521 -12.252 1.844 1.00 94.94 184 ARG A N 1
ATOM 1479 C CA . ARG A 1 184 ? 0.071 -12.652 0.506 1.00 94.94 184 ARG A CA 1
ATOM 1480 C C . ARG A 1 184 ? -0.027 -11.465 -0.448 1.00 94.94 184 ARG A C 1
ATOM 1482 O O . ARG A 1 184 ? 0.433 -11.554 -1.582 1.00 94.94 184 ARG A O 1
ATOM 1489 N N . VAL A 1 185 ? -0.588 -10.340 0.001 1.00 96.38 185 VAL A N 1
ATOM 1490 C CA . VAL A 1 185 ? -0.652 -9.113 -0.808 1.00 96.38 185 VAL A CA 1
ATOM 1491 C C . VAL A 1 185 ? 0.751 -8.629 -1.177 1.00 96.38 185 VAL A C 1
ATOM 1493 O O . VAL A 1 185 ? 0.978 -8.294 -2.337 1.00 96.38 185 VAL A O 1
ATOM 1496 N N . GLU A 1 186 ? 1.689 -8.606 -0.231 1.00 96.88 186 GLU A N 1
ATOM 1497 C CA . GLU A 1 186 ? 3.078 -8.196 -0.478 1.00 96.88 186 GLU A CA 1
ATOM 1498 C C . GLU A 1 186 ? 3.786 -9.129 -1.469 1.00 96.88 186 GLU A C 1
ATOM 1500 O O . GLU A 1 186 ? 4.491 -8.668 -2.371 1.00 96.88 186 GLU A O 1
ATOM 1505 N N . LEU A 1 187 ? 3.544 -10.434 -1.359 1.00 97.25 187 LEU A N 1
ATOM 1506 C CA . LEU A 1 187 ? 4.119 -11.444 -2.236 1.00 97.25 187 LEU A CA 1
ATOM 1507 C C . LEU A 1 187 ? 3.584 -11.305 -3.673 1.00 97.25 187 LEU A C 1
ATOM 1509 O O . LEU A 1 187 ? 4.369 -11.215 -4.619 1.00 97.25 187 LEU A O 1
ATOM 1513 N N . MET A 1 188 ? 2.269 -11.137 -3.842 1.00 96.94 188 MET A N 1
ATOM 1514 C CA . MET A 1 188 ? 1.657 -10.885 -5.154 1.00 96.94 188 MET A CA 1
ATOM 1515 C C . MET A 1 188 ? 2.071 -9.540 -5.762 1.00 96.94 188 MET A C 1
ATOM 1517 O O . MET A 1 188 ? 2.276 -9.446 -6.970 1.00 96.94 188 MET A O 1
ATOM 1521 N N . GLN A 1 189 ? 2.220 -8.486 -4.953 1.00 97.31 189 GLN A N 1
ATOM 1522 C CA . GLN A 1 189 ? 2.740 -7.200 -5.429 1.00 97.31 189 GLN A CA 1
ATOM 1523 C C . GLN A 1 189 ? 4.188 -7.316 -5.910 1.00 97.31 189 GLN A C 1
ATOM 1525 O O . GLN A 1 189 ? 4.554 -6.684 -6.900 1.00 97.31 189 GLN A O 1
ATOM 1530 N N . SER A 1 190 ? 4.996 -8.128 -5.228 1.00 97.38 190 SER A N 1
ATOM 1531 C CA . SER A 1 190 ? 6.384 -8.384 -5.614 1.00 97.38 190 SER A CA 1
ATOM 1532 C C . SER A 1 190 ? 6.458 -9.172 -6.927 1.00 97.38 190 SER A C 1
ATOM 1534 O O . SER A 1 190 ? 7.234 -8.806 -7.808 1.00 97.38 190 SER A O 1
ATOM 1536 N N . TYR A 1 191 ? 5.596 -10.180 -7.109 1.00 97.69 191 TYR A N 1
ATOM 1537 C CA . TYR A 1 191 ? 5.445 -10.899 -8.383 1.00 97.69 191 TYR A CA 1
ATOM 1538 C C . TYR A 1 191 ? 4.984 -9.972 -9.517 1.00 97.69 191 TYR A C 1
ATOM 1540 O O . TYR A 1 191 ? 5.601 -9.928 -10.578 1.00 97.69 191 TYR A O 1
ATOM 1548 N N . PHE A 1 192 ? 3.961 -9.148 -9.272 1.00 97.12 192 PHE A N 1
ATOM 1549 C CA . PHE A 1 192 ? 3.483 -8.148 -10.230 1.00 97.12 192 PHE A CA 1
ATOM 1550 C C . PHE A 1 192 ? 4.593 -7.168 -10.643 1.00 97.12 192 PHE A C 1
ATOM 1552 O O . PHE A 1 192 ? 4.734 -6.848 -11.822 1.00 97.12 192 PHE A O 1
ATOM 1559 N N . GLY A 1 193 ? 5.409 -6.715 -9.686 1.00 96.19 193 GLY A N 1
ATOM 1560 C CA . GLY A 1 193 ? 6.573 -5.873 -9.955 1.00 96.19 193 GLY A CA 1
ATOM 1561 C C . GLY A 1 193 ? 7.635 -6.570 -10.811 1.00 96.19 193 GLY A C 1
ATOM 1562 O O . GLY A 1 193 ? 8.186 -5.943 -11.713 1.00 96.19 193 GLY A O 1
ATOM 1563 N N . LEU A 1 194 ? 7.890 -7.863 -10.582 1.00 96.69 194 LEU A N 1
ATOM 1564 C CA . LEU A 1 194 ? 8.810 -8.662 -11.402 1.00 96.69 194 LEU A CA 1
ATOM 1565 C C . LEU A 1 194 ? 8.306 -8.844 -12.835 1.00 96.69 194 LEU A C 1
ATOM 1567 O O . LEU A 1 194 ? 9.103 -8.714 -13.761 1.00 96.69 194 LEU A O 1
ATOM 1571 N N . LEU A 1 195 ? 7.004 -9.077 -13.030 1.00 95.19 195 LEU A N 1
ATOM 1572 C CA . LEU A 1 195 ? 6.406 -9.134 -14.366 1.00 95.19 195 LEU A CA 1
ATOM 1573 C C . LEU A 1 195 ? 6.557 -7.799 -15.103 1.00 95.19 195 LEU A C 1
ATOM 1575 O O . LEU A 1 195 ? 6.987 -7.780 -16.252 1.00 95.19 195 LEU A O 1
ATOM 1579 N N . TRP A 1 196 ? 6.289 -6.673 -14.437 1.00 94.19 196 TRP A N 1
ATOM 1580 C CA . TRP A 1 196 ? 6.522 -5.348 -15.022 1.00 94.19 196 TRP A CA 1
ATOM 1581 C C . TRP A 1 196 ? 7.986 -5.100 -15.361 1.00 94.19 196 TRP A C 1
ATOM 1583 O O . TRP A 1 196 ? 8.291 -4.570 -16.426 1.00 94.19 196 TRP A O 1
ATOM 1593 N N . PHE A 1 197 ? 8.896 -5.496 -14.474 1.00 94.31 197 PHE A N 1
ATOM 1594 C CA . PHE A 1 197 ? 10.324 -5.366 -14.723 1.00 94.31 197 PHE A CA 1
ATOM 1595 C C . PHE A 1 197 ? 10.775 -6.239 -15.901 1.00 94.31 197 PHE A C 1
ATOM 1597 O O . PHE A 1 197 ? 11.576 -5.785 -16.712 1.00 94.31 197 PHE A O 1
ATOM 1604 N N . TYR A 1 198 ? 10.218 -7.443 -16.048 1.00 93.19 198 TYR A N 1
ATOM 1605 C CA . TYR A 1 198 ? 10.435 -8.290 -17.218 1.00 93.19 198 TYR A CA 1
ATOM 1606 C C . TYR A 1 198 ? 9.951 -7.625 -18.508 1.00 93.19 198 TYR A C 1
ATOM 1608 O O . TYR A 1 198 ? 10.713 -7.559 -19.468 1.00 93.19 198 TYR A O 1
ATOM 1616 N N . LEU A 1 199 ? 8.733 -7.073 -18.521 1.00 91.25 199 LEU A N 1
ATOM 1617 C CA . LEU A 1 199 ? 8.210 -6.343 -19.681 1.00 91.25 199 LEU A CA 1
ATOM 1618 C C . LEU A 1 199 ? 9.090 -5.148 -20.045 1.00 91.25 199 LEU A C 1
ATOM 1620 O O . LEU A 1 199 ? 9.387 -4.922 -21.213 1.00 91.25 199 LEU A O 1
ATOM 1624 N N . HIS A 1 200 ? 9.543 -4.409 -19.035 1.00 87.94 200 HIS A N 1
ATOM 1625 C CA . HIS A 1 200 ? 10.415 -3.256 -19.216 1.00 87.94 200 HIS A CA 1
ATOM 1626 C C . HIS A 1 200 ? 11.792 -3.640 -19.757 1.00 87.94 200 HIS A C 1
ATOM 1628 O O . HIS A 1 200 ? 12.324 -2.973 -20.640 1.00 87.94 200 HIS A O 1
ATOM 1634 N N . LEU A 1 201 ? 12.373 -4.726 -19.244 1.00 88.56 201 LEU A N 1
ATOM 1635 C CA . LEU A 1 201 ? 13.613 -5.276 -19.773 1.00 88.56 201 LEU A CA 1
ATOM 1636 C C . LEU A 1 201 ? 13.428 -5.741 -21.217 1.00 88.56 201 LEU A C 1
ATOM 1638 O O . LEU A 1 201 ? 14.246 -5.402 -22.060 1.00 88.56 201 LEU A O 1
ATOM 1642 N N . ARG A 1 202 ? 12.332 -6.443 -21.517 1.00 84.75 202 ARG A N 1
ATOM 1643 C CA . ARG A 1 202 ? 12.027 -6.911 -22.872 1.00 84.75 202 ARG A CA 1
ATOM 1644 C C . ARG A 1 202 ? 11.834 -5.759 -23.857 1.00 84.75 202 ARG A C 1
ATOM 1646 O O . ARG A 1 202 ? 12.250 -5.872 -24.998 1.00 84.75 202 ARG A O 1
ATOM 1653 N N . ALA A 1 203 ? 11.261 -4.643 -23.410 1.00 82.81 203 ALA A N 1
ATOM 1654 C CA . ALA A 1 203 ? 11.127 -3.438 -24.224 1.00 82.81 203 ALA A CA 1
ATOM 1655 C C . ALA A 1 203 ? 12.473 -2.746 -24.515 1.00 82.81 203 ALA A C 1
ATOM 1657 O O . ALA A 1 203 ? 12.563 -1.972 -25.463 1.00 82.81 203 ALA A O 1
ATOM 1658 N N . ARG A 1 204 ? 13.507 -2.984 -23.694 1.00 79.12 204 ARG A N 1
ATOM 1659 C CA . ARG A 1 204 ? 14.815 -2.313 -23.797 1.00 79.12 204 ARG A CA 1
ATOM 1660 C C . ARG A 1 204 ? 15.920 -3.173 -24.386 1.00 79.12 204 ARG A C 1
ATOM 1662 O O . ARG A 1 204 ? 16.866 -2.626 -24.940 1.00 79.12 204 ARG A O 1
ATOM 1669 N N . THR A 1 205 ? 15.878 -4.482 -24.174 1.00 73.00 205 THR A N 1
ATOM 1670 C CA . THR A 1 205 ? 16.967 -5.383 -24.538 1.00 73.00 205 THR A CA 1
ATOM 1671 C C . THR A 1 205 ? 16.440 -6.683 -25.119 1.00 73.00 205 THR A C 1
ATOM 1673 O O . THR A 1 205 ? 15.360 -7.167 -24.770 1.00 73.00 205 THR A O 1
ATOM 1676 N N . ARG A 1 206 ? 17.271 -7.306 -25.961 1.00 71.38 206 ARG A N 1
ATOM 1677 C CA . ARG A 1 206 ? 17.096 -8.698 -26.374 1.00 71.38 206 ARG A CA 1
ATOM 1678 C C . ARG A 1 206 ? 17.281 -9.593 -25.153 1.00 71.38 206 ARG A C 1
ATOM 1680 O O . ARG A 1 206 ? 18.400 -9.974 -24.805 1.00 71.38 206 ARG A O 1
ATOM 1687 N N . LEU A 1 207 ? 16.191 -9.894 -24.449 1.00 71.88 207 LEU A N 1
ATOM 1688 C CA . LEU A 1 207 ? 16.263 -10.842 -23.346 1.00 71.88 207 LEU A CA 1
ATOM 1689 C C . LEU A 1 207 ? 16.510 -12.236 -23.913 1.00 71.88 207 LEU A C 1
ATOM 1691 O O . LEU A 1 207 ? 15.674 -12.790 -24.627 1.00 71.88 207 LEU A O 1
ATOM 1695 N N . SER A 1 208 ? 17.643 -12.833 -23.559 1.00 76.50 208 SER A N 1
ATOM 1696 C CA . SER A 1 208 ? 17.814 -14.264 -23.755 1.00 76.50 208 SER A CA 1
ATOM 1697 C C . SER A 1 208 ? 16.804 -15.014 -22.880 1.00 76.50 208 SER A C 1
ATOM 1699 O O . SER A 1 208 ? 16.479 -14.589 -21.766 1.00 76.50 208 SER A O 1
ATOM 1701 N N . GLN A 1 209 ? 16.314 -16.154 -23.370 1.00 76.62 209 GLN A N 1
ATOM 1702 C CA . GLN A 1 209 ? 15.387 -17.027 -22.634 1.00 76.62 209 GLN A CA 1
ATOM 1703 C C . GLN A 1 209 ? 15.947 -17.472 -21.267 1.00 76.62 209 GLN A C 1
ATOM 1705 O O . GLN A 1 209 ? 15.201 -17.843 -20.368 1.00 76.62 209 GLN A O 1
ATOM 1710 N N . HIS A 1 210 ? 17.265 -17.380 -21.073 1.00 85.81 210 HIS A N 1
ATOM 1711 C CA . HIS A 1 210 ? 17.964 -17.782 -19.852 1.00 85.81 210 HIS A CA 1
ATOM 1712 C C . HIS A 1 210 ? 18.249 -16.631 -18.880 1.00 85.81 210 HIS A C 1
ATOM 1714 O O . HIS A 1 210 ? 19.094 -16.762 -17.992 1.00 85.81 210 HIS A O 1
ATOM 1720 N N . HIS A 1 211 ? 17.571 -15.489 -19.015 1.00 90.69 211 HIS A N 1
ATOM 1721 C CA . HIS A 1 211 ? 17.757 -14.392 -18.073 1.00 90.69 211 HIS A CA 1
ATOM 1722 C C . HIS A 1 211 ? 17.335 -14.817 -16.646 1.00 90.69 211 HIS A C 1
ATOM 1724 O O . HIS A 1 211 ? 16.252 -15.383 -16.465 1.00 90.69 211 HIS A O 1
ATOM 1730 N N . PRO A 1 212 ? 18.118 -14.503 -15.592 1.00 94.00 212 PRO A N 1
ATOM 1731 C CA . PRO A 1 212 ? 17.843 -14.948 -14.216 1.00 94.00 212 PRO A CA 1
ATOM 1732 C C . PRO A 1 212 ? 16.509 -14.439 -13.651 1.00 94.00 212 PRO A C 1
ATOM 1734 O O . PRO A 1 212 ? 16.038 -14.919 -12.620 1.00 94.00 212 PRO A O 1
ATOM 1737 N N . ILE A 1 213 ? 15.891 -13.460 -14.315 1.00 94.31 213 ILE A N 1
ATOM 1738 C CA . ILE A 1 213 ? 14.562 -12.965 -13.955 1.00 94.31 213 ILE A CA 1
ATOM 1739 C C . ILE A 1 213 ? 13.486 -14.038 -14.118 1.00 94.31 213 ILE A C 1
ATOM 1741 O O . ILE A 1 213 ? 12.592 -14.091 -13.285 1.00 94.31 213 ILE A O 1
ATOM 1745 N N . PHE A 1 214 ? 13.598 -14.917 -15.120 1.00 92.69 214 PHE A N 1
ATOM 1746 C CA . PHE A 1 214 ? 12.629 -15.991 -15.337 1.00 92.69 214 PHE A CA 1
ATOM 1747 C C . PHE A 1 214 ? 12.641 -16.979 -14.182 1.00 92.69 214 PHE A C 1
ATOM 1749 O O . PHE A 1 214 ? 11.585 -17.342 -13.677 1.00 92.69 214 PHE A O 1
ATOM 1756 N N . LYS A 1 215 ? 13.839 -17.328 -13.696 1.00 95.56 215 LYS A N 1
ATOM 1757 C CA . LYS A 1 215 ? 13.986 -18.133 -12.484 1.00 95.56 215 LYS A CA 1
ATOM 1758 C C . LYS A 1 215 ? 13.272 -17.470 -11.304 1.00 95.56 215 LYS A C 1
ATOM 1760 O O . LYS A 1 215 ? 12.427 -18.096 -10.690 1.00 95.56 215 LYS A O 1
ATOM 1765 N N . LYS A 1 216 ? 13.505 -16.173 -11.067 1.00 96.69 216 LYS A N 1
ATOM 1766 C CA . LYS A 1 216 ? 12.828 -15.434 -9.984 1.00 96.69 216 LYS A CA 1
ATOM 1767 C C . LYS A 1 216 ? 11.308 -15.348 -10.148 1.00 96.69 216 LYS A C 1
ATOM 1769 O O . LYS A 1 216 ? 10.599 -15.353 -9.149 1.00 96.69 216 LYS A O 1
ATOM 1774 N N . ILE A 1 217 ? 10.812 -15.209 -11.377 1.00 96.00 217 ILE A N 1
ATOM 1775 C CA . ILE A 1 217 ? 9.373 -15.206 -11.672 1.00 96.00 217 ILE A CA 1
ATOM 1776 C C . ILE A 1 217 ? 8.783 -16.572 -11.315 1.00 96.00 217 ILE A C 1
ATOM 1778 O O . ILE A 1 217 ? 7.781 -16.617 -10.609 1.00 96.00 217 ILE A O 1
ATOM 1782 N N . ASN A 1 218 ? 9.434 -17.662 -11.722 1.00 95.62 218 ASN A N 1
ATOM 1783 C CA . ASN A 1 218 ? 8.998 -19.020 -11.402 1.00 95.62 218 ASN A CA 1
ATOM 1784 C C . ASN A 1 218 ? 9.056 -19.303 -9.897 1.00 95.62 218 ASN A C 1
ATOM 1786 O O . ASN A 1 218 ? 8.054 -19.743 -9.346 1.00 95.62 218 ASN A O 1
ATOM 1790 N N . ASP A 1 219 ? 10.158 -18.952 -9.225 1.00 96.88 219 ASP A N 1
ATOM 1791 C CA . ASP A 1 219 ? 10.302 -19.096 -7.770 1.00 96.88 219 ASP A CA 1
ATOM 1792 C C . ASP A 1 219 ? 9.161 -18.354 -7.037 1.00 96.88 219 ASP A C 1
ATOM 1794 O O . ASP A 1 219 ? 8.545 -18.867 -6.107 1.00 96.88 219 ASP A O 1
ATOM 1798 N N . MET A 1 220 ? 8.820 -17.136 -7.476 1.00 97.56 220 MET A N 1
ATOM 1799 C CA . MET A 1 220 ? 7.722 -16.364 -6.879 1.00 97.56 220 MET A CA 1
ATOM 1800 C C . MET A 1 220 ? 6.344 -16.934 -7.218 1.00 97.56 220 MET A C 1
ATOM 1802 O O . MET A 1 220 ? 5.430 -16.817 -6.404 1.00 97.56 220 MET A O 1
ATOM 1806 N N . LYS A 1 221 ? 6.178 -17.547 -8.392 1.00 96.44 221 LYS A N 1
ATOM 1807 C CA . LYS A 1 221 ? 4.939 -18.225 -8.788 1.00 96.44 221 LYS A CA 1
ATOM 1808 C C . LYS A 1 221 ? 4.700 -19.472 -7.935 1.00 96.44 221 LYS A C 1
ATOM 1810 O O . LYS A 1 221 ? 3.591 -19.638 -7.437 1.00 96.44 221 LYS A O 1
ATOM 1815 N N . GLU A 1 222 ? 5.741 -20.264 -7.689 1.00 97.06 222 GLU A N 1
ATOM 1816 C CA . GLU A 1 222 ? 5.710 -21.411 -6.775 1.00 97.06 222 GLU A CA 1
ATOM 1817 C C . GLU A 1 222 ? 5.341 -20.965 -5.354 1.00 97.06 222 GLU A C 1
ATOM 1819 O O . GLU A 1 222 ? 4.395 -21.485 -4.770 1.00 97.06 222 GLU A O 1
ATOM 1824 N N . LEU A 1 223 ? 5.962 -19.894 -4.843 1.00 97.00 223 LEU A N 1
ATOM 1825 C CA . LEU A 1 223 ? 5.596 -19.329 -3.540 1.00 97.00 223 LEU A CA 1
ATOM 1826 C C . LEU A 1 223 ? 4.143 -18.818 -3.484 1.00 97.00 223 LEU A C 1
ATOM 1828 O O . LEU A 1 223 ? 3.501 -18.913 -2.437 1.00 97.00 223 LEU A O 1
ATOM 1832 N N . ILE A 1 224 ? 3.595 -18.267 -4.578 1.00 95.75 224 ILE A N 1
ATOM 1833 C CA . ILE A 1 224 ? 2.170 -17.889 -4.649 1.00 95.75 224 ILE A CA 1
ATOM 1834 C C . ILE A 1 224 ? 1.286 -19.136 -4.552 1.00 95.75 224 ILE A C 1
ATOM 1836 O O . ILE A 1 224 ? 0.286 -19.124 -3.825 1.00 95.75 224 ILE A O 1
ATOM 1840 N N . GLU A 1 225 ? 1.635 -20.201 -5.264 1.00 95.25 225 GLU A N 1
ATOM 1841 C CA . GLU A 1 225 ? 0.887 -21.457 -5.271 1.00 95.25 225 GLU A CA 1
ATOM 1842 C C . GLU A 1 225 ? 0.920 -22.133 -3.895 1.00 95.25 225 GLU A C 1
ATOM 1844 O O . GLU A 1 225 ? -0.132 -22.441 -3.327 1.00 95.25 225 GLU A O 1
ATOM 1849 N N . GLU A 1 226 ? 2.098 -22.221 -3.278 1.00 94.56 226 GLU A N 1
ATOM 1850 C CA . GLU A 1 226 ? 2.261 -22.663 -1.894 1.00 94.56 226 GLU A CA 1
ATOM 1851 C C . GLU A 1 226 ? 1.438 -21.799 -0.934 1.00 94.56 226 GLU A C 1
ATOM 1853 O O . GLU A 1 226 ? 0.691 -22.327 -0.106 1.00 94.56 226 GLU A O 1
ATOM 1858 N N . SER A 1 227 ? 1.487 -20.467 -1.086 1.00 93.12 227 SER A N 1
ATOM 1859 C CA . SER A 1 227 ? 0.690 -19.539 -0.274 1.00 93.12 227 SER A CA 1
ATOM 1860 C C . SER A 1 227 ? -0.813 -19.805 -0.392 1.00 93.12 227 SER A C 1
ATOM 1862 O O . SER A 1 227 ? -1.543 -19.619 0.583 1.00 93.12 227 SER A O 1
ATOM 1864 N N . SER A 1 228 ? -1.278 -20.281 -1.548 1.00 90.44 228 SER A N 1
ATOM 1865 C CA . SER A 1 228 ? -2.688 -20.582 -1.806 1.00 90.44 228 SER A CA 1
ATOM 1866 C C . SER A 1 228 ? -3.156 -21.823 -1.046 1.00 90.44 228 SER A C 1
ATOM 1868 O O . SER A 1 228 ? -4.289 -21.859 -0.569 1.00 90.44 228 SER A O 1
ATOM 1870 N N . ASN A 1 229 ? -2.273 -22.793 -0.795 1.00 88.81 229 ASN A N 1
ATOM 1871 C CA . ASN A 1 229 ? -2.585 -23.920 0.088 1.00 88.81 229 ASN A CA 1
ATOM 1872 C C . ASN A 1 229 ? -2.840 -23.468 1.536 1.00 88.81 229 ASN A C 1
ATOM 1874 O O . ASN A 1 229 ? -3.723 -24.010 2.205 1.00 88.81 229 ASN A O 1
ATOM 1878 N N . TYR A 1 230 ? -2.154 -22.417 1.998 1.00 87.19 230 TYR A N 1
ATOM 1879 C CA . TYR A 1 230 ? -2.396 -21.815 3.316 1.00 87.19 230 TYR A CA 1
ATOM 1880 C C . TYR A 1 230 ? -3.735 -21.079 3.430 1.00 87.19 230 TYR A C 1
ATOM 1882 O O . TYR A 1 230 ? -4.223 -20.870 4.540 1.00 87.19 230 TYR A O 1
ATOM 1890 N N . GLU A 1 231 ? -4.381 -20.738 2.315 1.00 81.31 231 GLU A N 1
ATOM 1891 C CA . GLU A 1 231 ? -5.702 -20.105 2.328 1.00 81.31 231 GLU A CA 1
ATOM 1892 C C . GLU A 1 231 ? -6.766 -21.037 2.904 1.00 81.31 231 GLU A C 1
ATOM 1894 O O . GLU A 1 231 ? -7.603 -20.611 3.698 1.00 81.31 231 GLU A O 1
ATOM 1899 N N . LYS A 1 232 ? -6.670 -22.334 2.591 1.00 84.69 232 LYS A N 1
ATOM 1900 C CA . LYS A 1 232 ? -7.538 -23.373 3.162 1.00 84.69 232 LYS A CA 1
ATOM 1901 C C . LYS A 1 232 ? -7.398 -23.424 4.686 1.00 84.69 232 LYS A C 1
ATOM 1903 O O . LYS A 1 232 ? -8.390 -23.518 5.405 1.00 84.69 232 LYS A O 1
ATOM 1908 N N . TYR A 1 233 ? -6.171 -23.287 5.191 1.00 77.75 233 TYR A N 1
ATOM 1909 C CA . TYR A 1 233 ? -5.909 -23.213 6.629 1.00 77.75 233 TYR A CA 1
ATOM 1910 C C . TYR A 1 233 ? -6.435 -21.914 7.249 1.00 77.75 233 TYR A C 1
ATOM 1912 O O . TYR A 1 233 ? -7.009 -21.953 8.334 1.00 77.75 233 TYR A O 1
ATOM 1920 N N . ALA A 1 234 ? -6.308 -20.775 6.564 1.00 75.88 234 ALA A N 1
ATOM 1921 C CA . ALA A 1 234 ? -6.877 -19.511 7.029 1.00 75.88 234 ALA A CA 1
ATOM 1922 C C . ALA A 1 234 ? -8.412 -19.579 7.134 1.00 75.88 234 ALA A C 1
ATOM 1924 O O . ALA A 1 234 ? -8.974 -19.115 8.124 1.00 75.88 234 ALA A O 1
ATOM 1925 N N . GLN A 1 235 ? -9.081 -20.223 6.171 1.00 83.81 235 GLN A N 1
ATOM 1926 C CA . GLN A 1 235 ? -10.527 -20.470 6.214 1.00 83.81 235 GLN A CA 1
ATOM 1927 C C . GLN A 1 235 ? -10.920 -21.362 7.403 1.00 83.81 235 GLN A C 1
ATOM 1929 O O . GLN A 1 235 ? -11.853 -21.033 8.132 1.00 83.81 235 GLN A O 1
ATOM 1934 N N . LEU A 1 236 ? -10.170 -22.438 7.667 1.00 80.31 236 LEU A N 1
ATOM 1935 C CA . LEU A 1 236 ? -10.365 -23.288 8.851 1.00 80.31 236 LEU A CA 1
ATOM 1936 C C . LEU A 1 236 ? -10.200 -22.507 10.165 1.00 80.31 236 LEU A C 1
ATOM 1938 O O . LEU A 1 236 ? -10.986 -22.680 11.097 1.00 80.31 236 LEU A O 1
ATOM 1942 N N . ILE A 1 237 ? -9.199 -21.624 10.247 1.00 75.56 237 ILE A N 1
ATOM 1943 C CA . ILE A 1 237 ? -8.994 -20.758 11.416 1.00 75.56 237 ILE A CA 1
ATOM 1944 C C . ILE A 1 237 ? -10.182 -19.806 11.587 1.00 75.56 237 ILE A C 1
ATOM 1946 O O . ILE A 1 237 ? -10.677 -19.672 12.706 1.00 75.56 237 ILE A O 1
ATOM 1950 N N . GLN A 1 238 ? -10.681 -19.205 10.504 1.00 78.06 238 GLN A N 1
ATOM 1951 C CA . GLN A 1 238 ? -11.849 -18.324 10.557 1.00 78.06 238 GLN A CA 1
ATOM 1952 C C . GLN A 1 238 ? -13.093 -19.070 11.053 1.00 78.06 238 GLN A C 1
ATOM 1954 O O . GLN A 1 238 ? -13.743 -18.612 11.989 1.00 78.06 238 GLN A O 1
ATOM 1959 N N . MET A 1 239 ? -13.365 -20.269 10.525 1.00 84.25 239 MET A N 1
ATOM 1960 C CA . MET A 1 239 ? -14.472 -21.107 11.002 1.00 84.25 239 MET A CA 1
ATOM 1961 C C . MET A 1 239 ? -14.360 -21.409 12.504 1.00 84.25 239 MET A C 1
ATOM 1963 O O . MET A 1 239 ? -15.360 -21.360 13.221 1.00 84.25 239 MET A O 1
ATOM 1967 N N . ASN A 1 240 ? -13.151 -21.673 13.007 1.00 79.62 240 ASN A N 1
ATOM 1968 C CA . ASN A 1 240 ? -12.913 -21.913 14.432 1.00 79.62 240 ASN A CA 1
ATOM 1969 C C . ASN A 1 240 ? -13.112 -20.651 15.291 1.00 79.62 240 ASN A C 1
ATOM 1971 O O . ASN A 1 240 ? -13.588 -20.752 16.424 1.00 79.62 240 ASN A O 1
ATOM 1975 N N . ILE A 1 241 ? -12.755 -19.469 14.780 1.00 76.00 241 ILE A N 1
ATOM 1976 C CA . ILE A 1 241 ? -13.001 -18.184 15.454 1.00 76.00 241 ILE A CA 1
ATOM 1977 C C . ILE A 1 241 ? -14.505 -17.915 15.521 1.00 76.00 241 ILE A C 1
ATOM 1979 O O . ILE A 1 241 ? -15.022 -17.687 16.613 1.00 76.00 241 ILE A O 1
ATOM 1983 N N . ASP A 1 242 ? -15.220 -18.047 14.404 1.00 81.06 242 ASP A N 1
ATOM 1984 C CA . ASP A 1 242 ? -16.669 -17.831 14.343 1.00 81.06 242 ASP A CA 1
ATOM 1985 C C . ASP A 1 242 ? -17.418 -18.795 15.276 1.00 81.06 242 ASP A C 1
ATOM 1987 O O . ASP A 1 242 ? -18.381 -18.419 15.950 1.00 81.06 242 ASP A O 1
ATOM 1991 N N . GLN A 1 243 ? -16.964 -20.049 15.374 1.00 86.25 243 GLN A N 1
ATOM 1992 C CA . GLN A 1 243 ? -17.497 -21.013 16.338 1.00 86.25 243 GLN A CA 1
ATOM 1993 C C . GLN A 1 243 ? -17.244 -20.581 17.789 1.00 86.25 243 GLN A C 1
ATOM 1995 O O . GLN A 1 243 ? -18.156 -20.671 18.614 1.00 86.25 243 GLN A O 1
ATOM 2000 N N . LYS A 1 244 ? -16.047 -20.075 18.116 1.00 79.38 244 LYS A N 1
ATOM 2001 C CA . LYS A 1 244 ? -15.741 -19.547 19.456 1.00 79.38 244 LYS A CA 1
ATOM 2002 C C . LYS A 1 244 ? -16.580 -18.316 19.787 1.00 79.38 244 LYS A C 1
ATOM 2004 O O . LYS A 1 244 ? -17.127 -18.247 20.884 1.00 79.38 244 LYS A O 1
ATOM 2009 N N . GLU A 1 245 ? -16.761 -17.389 18.851 1.00 81.38 245 GLU A N 1
ATOM 2010 C CA . GLU A 1 245 ? -17.611 -16.209 19.046 1.00 81.38 245 GLU A CA 1
ATOM 2011 C C . GLU A 1 245 ? -19.088 -16.591 19.235 1.00 81.38 245 GLU A C 1
ATOM 2013 O O . GLU A 1 245 ? -19.775 -16.048 20.110 1.00 81.38 245 GLU A O 1
ATOM 2018 N N . LYS A 1 246 ? -19.581 -17.589 18.490 1.00 87.75 246 LYS A N 1
ATOM 2019 C CA . LYS A 1 246 ? -20.914 -18.177 18.708 1.00 87.75 246 LYS A CA 1
ATOM 2020 C C . LYS A 1 246 ? -21.036 -18.811 20.096 1.00 87.75 246 LYS A C 1
ATOM 2022 O O . LYS A 1 246 ? -22.030 -18.591 20.784 1.00 87.75 246 LYS A O 1
ATOM 2027 N N . GLN A 1 247 ? -20.020 -19.537 20.562 1.00 88.81 247 GLN A N 1
ATOM 2028 C CA . GLN A 1 247 ? -20.011 -20.102 21.916 1.00 88.81 247 GLN A CA 1
ATOM 2029 C C . GLN A 1 247 ? -19.944 -19.018 23.003 1.00 88.81 247 GLN A C 1
ATOM 2031 O O . GLN A 1 247 ? -20.634 -19.114 24.017 1.00 88.81 247 GLN A O 1
ATOM 2036 N N . GLU A 1 248 ? -19.150 -17.964 22.816 1.00 86.56 248 GLU A N 1
ATOM 2037 C CA . GLU A 1 248 ? -19.058 -16.852 23.765 1.00 86.56 248 GLU A CA 1
ATOM 2038 C C . GLU A 1 248 ? -20.342 -16.028 23.828 1.00 86.56 248 GLU A C 1
ATOM 2040 O O . GLU A 1 248 ? -20.778 -15.639 24.914 1.00 86.56 248 GLU A O 1
ATOM 2045 N N . SER A 1 249 ? -20.967 -15.757 22.683 1.00 83.94 249 SER A N 1
ATOM 2046 C CA . SER A 1 249 ? -22.259 -15.073 22.630 1.00 83.94 249 SER A CA 1
ATOM 2047 C C . SER A 1 249 ? -23.365 -15.924 23.260 1.00 83.94 249 SER A C 1
ATOM 2049 O O . SER A 1 249 ? -24.159 -15.387 24.036 1.00 83.94 249 SER A O 1
ATOM 2051 N N . ALA A 1 250 ? -23.358 -17.245 23.049 1.00 90.31 250 ALA A N 1
ATOM 2052 C CA . ALA A 1 250 ? -24.241 -18.175 23.751 1.00 90.31 250 ALA A CA 1
ATOM 2053 C C . ALA A 1 250 ? -24.033 -18.122 25.276 1.00 90.31 250 ALA A C 1
ATOM 2055 O O . ALA A 1 250 ? -24.999 -17.910 26.009 1.00 90.31 250 ALA A O 1
ATOM 2056 N N . LYS A 1 251 ? -22.783 -18.180 25.762 1.00 90.88 251 LYS A N 1
ATOM 2057 C CA . LYS A 1 251 ? -22.454 -18.041 27.196 1.00 90.88 251 LYS A CA 1
ATOM 2058 C C . LYS A 1 251 ? -22.897 -16.688 27.764 1.00 90.88 251 LYS A C 1
ATOM 2060 O O . LYS A 1 251 ? -23.478 -16.629 28.845 1.00 90.88 251 LYS A O 1
ATOM 2065 N N . LYS A 1 252 ? -22.677 -15.583 27.039 1.00 87.44 252 LYS A N 1
ATOM 2066 C CA . LYS A 1 252 ? -23.132 -14.240 27.452 1.00 87.44 252 LYS A CA 1
ATOM 2067 C C . LYS A 1 252 ? -24.657 -14.162 27.535 1.00 87.44 252 LYS A C 1
ATOM 2069 O O . LYS A 1 252 ? -25.180 -13.552 28.468 1.00 87.44 252 LYS A O 1
ATOM 2074 N N . ASN A 1 253 ? -25.370 -14.772 26.590 1.00 86.56 253 ASN A N 1
ATOM 2075 C CA . ASN A 1 253 ? -26.830 -14.835 26.610 1.00 86.56 253 ASN A CA 1
ATOM 2076 C C . ASN A 1 253 ? -27.344 -15.715 27.757 1.00 86.56 253 ASN A C 1
ATOM 2078 O O . ASN A 1 253 ? -28.320 -15.346 28.405 1.00 86.56 253 ASN A O 1
ATOM 2082 N N . GLU A 1 254 ? -26.659 -16.810 28.078 1.00 88.81 254 GLU A N 1
ATOM 2083 C CA . GLU A 1 254 ? -26.983 -17.655 29.229 1.00 88.81 254 GLU A CA 1
ATOM 2084 C C . GLU A 1 254 ? -26.796 -16.905 30.560 1.00 88.81 254 GLU A C 1
ATOM 2086 O O . GLU A 1 254 ? -27.681 -16.924 31.415 1.00 88.81 254 GLU A O 1
ATOM 2091 N N . VAL A 1 255 ? -25.702 -16.148 30.713 1.00 86.56 255 VAL A N 1
ATOM 2092 C CA . VAL A 1 255 ? -25.476 -15.287 31.890 1.00 86.56 255 VAL A CA 1
ATOM 2093 C C . VAL A 1 255 ? -26.548 -14.199 32.000 1.00 86.56 255 VAL A C 1
ATOM 2095 O O . VAL A 1 255 ? -27.012 -13.904 33.101 1.00 86.56 255 VAL A O 1
ATOM 2098 N N . LYS A 1 256 ? -26.980 -13.604 30.879 1.00 83.75 256 LYS A N 1
ATOM 2099 C CA . LYS A 1 256 ? -28.088 -12.633 30.877 1.00 83.75 256 LYS A CA 1
ATOM 2100 C C . LYS A 1 256 ? -29.411 -13.273 31.291 1.00 83.75 256 LYS A C 1
ATOM 2102 O O . LYS A 1 256 ? -30.111 -12.676 32.102 1.00 83.75 256 LYS A O 1
ATOM 2107 N N . ARG A 1 257 ? -29.720 -14.480 30.803 1.00 79.50 257 ARG A N 1
ATOM 2108 C CA . ARG A 1 257 ? -30.910 -15.238 31.224 1.00 79.50 257 ARG A CA 1
ATOM 2109 C C . ARG A 1 257 ? -30.880 -15.521 32.728 1.00 79.50 257 ARG A C 1
ATOM 2111 O O . ARG A 1 257 ? -31.849 -15.198 33.402 1.00 79.50 257 ARG A O 1
ATOM 2118 N N . LYS A 1 258 ? -29.745 -15.980 33.274 1.00 79.38 258 LYS A N 1
ATOM 2119 C CA . LYS A 1 258 ? -29.566 -16.206 34.726 1.00 79.38 258 LYS A CA 1
ATOM 2120 C C . LYS A 1 258 ? -29.711 -14.928 35.566 1.00 79.38 258 LYS A C 1
ATOM 2122 O O . LYS A 1 258 ? -30.199 -14.984 36.690 1.00 79.38 258 LYS A O 1
ATOM 2127 N N . LYS A 1 259 ? -29.312 -13.766 35.032 1.00 77.44 259 LYS A N 1
ATOM 2128 C CA . LYS A 1 259 ? -29.520 -12.456 35.681 1.00 77.44 259 LYS A CA 1
ATOM 2129 C C . LYS A 1 259 ? -30.964 -11.958 35.597 1.00 77.44 259 LYS A C 1
ATOM 2131 O O . LYS A 1 259 ? -31.407 -11.238 36.482 1.00 77.44 259 LYS A O 1
ATOM 2136 N N . GLN A 1 260 ? -31.692 -12.290 34.531 1.00 73.44 260 GLN A N 1
ATOM 2137 C CA . GLN A 1 260 ? -33.111 -11.948 34.424 1.00 73.44 260 GLN A CA 1
ATOM 2138 C C . GLN A 1 260 ? -33.968 -12.796 35.364 1.00 73.44 260 GLN A C 1
ATOM 2140 O O . GLN A 1 260 ? -34.860 -12.243 35.997 1.00 73.44 260 GLN A O 1
ATOM 2145 N N . THR A 1 261 ? -33.666 -14.088 35.523 1.00 68.31 261 THR A N 1
ATOM 2146 C CA . THR A 1 261 ? -34.390 -14.948 36.473 1.00 68.31 261 THR A CA 1
ATOM 2147 C C . THR A 1 261 ? -34.182 -14.500 37.922 1.00 68.31 261 THR A C 1
ATOM 2149 O O . THR A 1 261 ? -35.154 -14.363 38.651 1.00 68.31 261 THR A O 1
ATOM 2152 N N . THR A 1 262 ? -32.955 -14.136 38.314 1.00 66.19 262 THR A N 1
ATOM 2153 C CA . THR A 1 262 ? -32.681 -13.593 39.666 1.00 66.19 262 THR A CA 1
ATOM 2154 C C . THR A 1 262 ? -33.367 -12.247 39.920 1.00 66.19 262 THR A C 1
ATOM 2156 O O . THR A 1 262 ? -33.902 -12.020 40.999 1.00 66.19 262 THR A O 1
ATOM 2159 N N . LYS A 1 263 ? -33.446 -11.361 38.917 1.00 64.81 263 LYS A N 1
ATOM 2160 C CA . LYS A 1 263 ? -34.195 -10.098 39.049 1.00 64.81 263 LYS A CA 1
ATOM 2161 C C . LYS A 1 263 ? -35.712 -10.287 39.148 1.00 64.81 263 LYS A C 1
ATOM 2163 O O . LYS A 1 263 ? -36.377 -9.467 39.774 1.00 64.81 263 LYS A O 1
ATOM 2168 N N . GLN A 1 264 ? -36.272 -11.321 38.519 1.00 60.59 264 GLN A N 1
ATOM 2169 C CA . GLN A 1 264 ? -37.697 -11.634 38.656 1.00 60.59 264 GLN A CA 1
ATOM 2170 C C . GLN A 1 264 ? -38.030 -12.146 40.063 1.00 60.59 264 GLN A C 1
ATOM 2172 O O . GLN A 1 264 ? -39.082 -11.786 40.588 1.00 60.59 264 GLN A O 1
ATOM 2177 N N . GLU A 1 265 ? -37.122 -12.890 40.700 1.00 58.78 265 GLU A N 1
ATOM 2178 C CA . GLU A 1 265 ? -37.257 -13.304 42.104 1.00 58.78 265 GLU A CA 1
ATOM 2179 C C . GLU A 1 265 ? -37.172 -12.095 43.063 1.00 58.78 265 GLU A C 1
ATOM 2181 O O . GLU A 1 265 ? -38.071 -11.899 43.880 1.00 58.78 265 GLU A O 1
ATOM 2186 N N . GLU A 1 266 ? -36.198 -11.190 42.892 1.00 55.78 266 GLU A N 1
ATOM 2187 C CA . GLU A 1 266 ? -36.085 -9.963 43.714 1.00 55.78 266 GLU A CA 1
ATOM 2188 C C . GLU A 1 266 ? -37.254 -8.970 43.497 1.00 55.78 266 GLU A C 1
ATOM 2190 O O . GLU A 1 266 ? -37.688 -8.257 44.411 1.00 55.78 266 GLU A O 1
ATOM 2195 N N . GLY A 1 267 ? -37.806 -8.920 42.280 1.00 55.31 267 GLY A N 1
ATOM 2196 C CA . GLY A 1 267 ? -38.974 -8.101 41.944 1.00 55.31 267 GLY A CA 1
ATOM 2197 C C . GLY A 1 267 ? -40.275 -8.593 42.590 1.00 55.31 267 GLY A C 1
ATOM 2198 O O . GLY A 1 267 ? -41.123 -7.781 42.970 1.00 55.31 267 GLY A O 1
ATOM 2199 N N . GLN A 1 268 ? -40.442 -9.908 42.762 1.00 57.81 268 GLN A N 1
ATOM 2200 C CA . GLN A 1 268 ? -41.613 -10.461 43.452 1.00 57.81 268 GLN A CA 1
ATOM 2201 C C . GLN A 1 268 ? -41.592 -10.141 44.952 1.00 57.81 268 GLN A C 1
ATOM 2203 O O . GLN A 1 268 ? -42.635 -9.783 45.512 1.00 57.81 268 GLN A O 1
ATOM 2208 N N . ASP A 1 269 ? -40.417 -10.158 45.584 1.00 58.84 269 ASP A N 1
ATOM 2209 C CA . ASP A 1 269 ? -40.281 -9.828 47.005 1.00 58.84 269 ASP A CA 1
ATOM 2210 C C . ASP A 1 269 ? -40.583 -8.357 47.308 1.00 58.84 269 ASP A C 1
ATOM 2212 O O . ASP A 1 269 ? -41.320 -8.057 48.255 1.00 58.84 269 ASP A O 1
ATOM 2216 N N . THR A 1 270 ? -40.109 -7.430 46.469 1.00 67.25 270 THR A N 1
ATOM 2217 C CA . THR A 1 270 ? -40.369 -5.986 46.636 1.00 67.25 270 THR A CA 1
ATOM 2218 C C . THR A 1 270 ? -41.843 -5.625 46.415 1.00 67.25 270 THR A C 1
ATOM 2220 O O . THR A 1 270 ? -42.416 -4.847 47.187 1.00 67.25 270 THR A O 1
ATOM 2223 N N . LEU A 1 271 ? -42.510 -6.249 45.436 1.00 68.56 271 LEU A N 1
ATOM 2224 C CA . LEU A 1 271 ? -43.956 -6.104 45.225 1.00 68.56 271 LEU A CA 1
ATOM 2225 C C . LEU A 1 271 ? -44.776 -6.695 46.383 1.00 68.56 271 LEU A C 1
ATOM 2227 O O . LEU A 1 271 ? -45.800 -6.114 46.763 1.00 68.56 271 LEU A O 1
ATOM 2231 N N . SER A 1 272 ? -44.329 -7.803 46.986 1.00 71.69 272 SER A N 1
ATOM 2232 C CA . SER A 1 272 ? -44.968 -8.370 48.182 1.00 71.69 272 SER A CA 1
ATOM 2233 C C . SER A 1 272 ? -44.848 -7.426 49.389 1.00 71.69 272 SER A C 1
ATOM 2235 O O . SER A 1 272 ? -45.832 -7.197 50.100 1.00 71.69 272 SER A O 1
ATOM 2237 N N . LEU A 1 273 ? -43.681 -6.798 49.574 1.00 75.25 273 LEU A N 1
ATOM 2238 C CA . LEU A 1 273 ? -43.409 -5.826 50.637 1.00 75.25 273 LEU A CA 1
ATOM 2239 C C . LEU A 1 273 ? -44.261 -4.563 50.481 1.00 75.25 273 LEU A C 1
ATOM 2241 O O . LEU A 1 273 ? -44.861 -4.099 51.453 1.00 75.25 273 LEU A O 1
ATOM 2245 N N . LYS A 1 274 ? -44.396 -4.054 49.249 1.00 77.75 274 LYS A N 1
ATOM 2246 C CA . LYS A 1 274 ? -45.256 -2.903 48.939 1.00 77.75 274 LYS A CA 1
ATOM 2247 C C . LYS A 1 274 ? -46.728 -3.198 49.239 1.00 77.75 274 LYS A C 1
ATOM 2249 O O . LYS A 1 274 ? -47.408 -2.360 49.831 1.00 77.75 274 LYS A O 1
ATOM 2254 N N . ARG A 1 275 ? -47.220 -4.398 48.898 1.00 80.31 275 ARG A N 1
ATOM 2255 C CA . ARG A 1 275 ? -48.585 -4.836 49.251 1.00 80.31 275 ARG A CA 1
ATOM 2256 C C . ARG A 1 275 ? -48.768 -4.920 50.769 1.00 80.31 275 ARG A C 1
ATOM 2258 O O . ARG A 1 275 ? -49.727 -4.346 51.283 1.00 80.31 275 ARG A O 1
ATOM 2265 N N . LYS A 1 276 ? -47.833 -5.538 51.501 1.00 81.44 276 LYS A N 1
ATOM 2266 C CA . LYS A 1 276 ? -47.880 -5.625 52.975 1.00 81.44 276 LYS A CA 1
ATOM 2267 C C . LYS A 1 276 ? -47.914 -4.239 53.633 1.00 81.44 276 LYS A C 1
ATOM 2269 O O . LYS A 1 276 ? -48.807 -3.975 54.433 1.00 81.44 276 LYS A O 1
ATOM 2274 N N . LEU A 1 277 ? -47.023 -3.326 53.240 1.00 77.75 277 LEU A N 1
ATOM 2275 C CA . LEU A 1 277 ? -46.971 -1.956 53.774 1.00 77.75 277 LEU A CA 1
ATOM 2276 C C . LEU A 1 277 ? -48.246 -1.153 53.481 1.00 77.75 277 LEU A C 1
ATOM 2278 O O . LEU A 1 277 ? -48.744 -0.451 54.361 1.00 77.75 277 LEU A O 1
ATOM 2282 N N . LYS A 1 278 ? -48.821 -1.295 52.280 1.00 81.38 278 LYS A N 1
ATOM 2283 C CA . LYS A 1 278 ? -50.080 -0.629 51.909 1.00 81.38 278 LYS A CA 1
ATOM 2284 C C . LYS A 1 278 ? -51.274 -1.143 52.722 1.00 81.38 278 LYS A C 1
ATOM 2286 O O . LYS A 1 278 ? -52.153 -0.365 53.079 1.00 81.38 278 LYS A O 1
ATOM 2291 N N . THR A 1 279 ? -51.276 -2.431 53.065 1.00 80.19 279 THR A N 1
ATOM 2292 C CA . THR A 1 279 ? -52.326 -3.035 53.904 1.00 80.19 279 THR A CA 1
ATOM 2293 C C . THR A 1 279 ? -52.241 -2.528 55.349 1.00 80.19 279 THR A C 1
ATOM 2295 O O . THR A 1 279 ? -53.258 -2.182 55.943 1.00 80.19 279 THR A O 1
ATOM 2298 N N . ILE A 1 280 ? -51.024 -2.398 55.893 1.00 78.88 280 ILE A N 1
ATOM 2299 C CA . ILE A 1 280 ? -50.782 -1.834 57.234 1.00 78.88 280 ILE A CA 1
ATOM 2300 C C . ILE A 1 280 ? -51.194 -0.356 57.291 1.00 78.88 280 ILE A C 1
ATOM 2302 O O . ILE A 1 280 ? -51.816 0.070 58.261 1.00 78.88 280 ILE A O 1
ATOM 2306 N N . TYR A 1 281 ? -50.883 0.423 56.250 1.00 76.75 281 TYR A N 1
ATOM 2307 C CA . TYR A 1 281 ? -51.273 1.832 56.170 1.00 76.75 281 TYR A CA 1
ATOM 2308 C C . TYR A 1 281 ? -52.798 2.011 56.197 1.00 76.75 281 TYR A C 1
ATOM 2310 O O . TYR A 1 281 ? -53.306 2.811 56.977 1.00 76.75 281 TYR A O 1
ATOM 2318 N N . ASN A 1 282 ? -53.533 1.220 55.410 1.00 78.56 282 ASN A N 1
ATOM 2319 C CA . ASN A 1 282 ? -54.993 1.312 55.353 1.00 78.56 282 ASN A CA 1
ATOM 2320 C C . ASN A 1 282 ? -55.675 0.872 56.659 1.00 78.56 282 ASN A C 1
ATOM 2322 O O . ASN A 1 282 ? -56.686 1.456 57.038 1.00 78.56 282 ASN A O 1
ATOM 2326 N N . ASN A 1 283 ? -55.123 -0.118 57.367 1.00 74.62 283 ASN A N 1
ATOM 2327 C CA . ASN A 1 283 ? -55.702 -0.601 58.625 1.00 74.62 283 ASN A CA 1
ATOM 2328 C C . ASN A 1 283 ? -55.453 0.341 59.814 1.00 74.62 283 ASN A C 1
ATOM 2330 O O . ASN A 1 283 ? -56.251 0.364 60.747 1.00 74.62 283 ASN A O 1
ATOM 2334 N N . ASN A 1 284 ? -54.383 1.139 59.772 1.00 64.62 284 ASN A N 1
ATOM 2335 C CA . ASN A 1 284 ? -54.012 2.066 60.846 1.00 64.62 284 ASN A CA 1
ATOM 2336 C C . ASN A 1 284 ? -54.662 3.456 60.728 1.00 64.62 284 ASN A C 1
ATOM 2338 O O . ASN A 1 284 ? -54.390 4.317 61.553 1.00 64.62 284 ASN A O 1
ATOM 2342 N N . ASN A 1 285 ? -55.535 3.677 59.742 1.00 57.28 285 ASN A N 1
ATOM 2343 C CA . ASN A 1 285 ? -56.304 4.919 59.582 1.00 57.28 285 ASN A CA 1
ATOM 2344 C C . ASN A 1 285 ? -57.573 4.974 60.466 1.00 57.28 285 ASN A C 1
ATOM 2346 O O . ASN A 1 285 ? -58.482 5.752 60.189 1.00 57.28 285 ASN A O 1
ATOM 2350 N N . ARG A 1 286 ? -57.664 4.138 61.509 1.00 56.06 286 ARG A N 1
ATOM 2351 C CA . ARG A 1 286 ? -58.719 4.218 62.533 1.00 56.06 286 ARG A CA 1
ATOM 2352 C C . ARG A 1 286 ? -58.265 5.150 63.660 1.00 56.06 286 ARG A C 1
ATOM 2354 O O . ARG A 1 286 ? -57.081 5.175 63.977 1.00 56.06 286 ARG A O 1
ATOM 2361 N N . GLU A 1 287 ? -59.208 5.899 64.222 1.00 56.47 287 GLU A N 1
ATOM 2362 C CA . GLU A 1 287 ? -59.052 7.231 64.842 1.00 56.47 287 GLU A CA 1
ATOM 2363 C C . GLU A 1 287 ? -58.103 7.382 66.058 1.00 56.47 287 GLU A C 1
ATOM 2365 O O . GLU A 1 287 ? -57.942 8.498 66.530 1.00 56.47 287 GLU A O 1
ATOM 2370 N N . ASP A 1 288 ? -57.372 6.347 66.493 1.00 61.22 288 ASP A N 1
ATOM 2371 C CA . ASP A 1 288 ? -56.524 6.382 67.705 1.00 61.22 288 ASP A CA 1
ATOM 2372 C C . ASP A 1 288 ? -55.040 5.992 67.491 1.00 61.22 288 ASP A C 1
ATOM 2374 O O . ASP A 1 288 ? -54.335 5.617 68.432 1.00 61.22 288 ASP A O 1
ATOM 2378 N N . VAL A 1 289 ? -54.511 6.037 66.262 1.00 60.50 289 VAL A N 1
ATOM 2379 C CA . VAL A 1 289 ? -53.117 5.617 66.000 1.00 60.50 289 VAL A CA 1
ATOM 2380 C C . VAL A 1 289 ? -52.131 6.791 65.999 1.00 60.50 289 VAL A C 1
ATOM 2382 O O . VAL A 1 289 ? -52.262 7.728 65.218 1.00 60.50 289 VAL A O 1
ATOM 2385 N N . ASP A 1 290 ? -51.067 6.674 66.809 1.00 73.81 290 ASP A N 1
ATOM 2386 C CA . ASP A 1 290 ? -49.935 7.611 66.895 1.00 73.81 290 ASP A CA 1
ATOM 2387 C C . ASP A 1 290 ? -49.462 8.135 65.519 1.00 73.81 290 ASP A C 1
ATOM 2389 O O . ASP A 1 290 ? -48.871 7.396 64.719 1.00 73.81 290 ASP A O 1
ATOM 2393 N N . GLU A 1 291 ? -49.582 9.446 65.283 1.00 76.25 291 GLU A N 1
ATOM 2394 C CA . GLU A 1 291 ? -49.131 10.126 64.052 1.00 76.25 291 GLU A CA 1
ATOM 2395 C C . GLU A 1 291 ? -47.654 9.838 63.700 1.00 76.25 291 GLU A C 1
ATOM 2397 O O . GLU A 1 291 ? -47.247 9.797 62.531 1.00 76.25 291 GLU A O 1
ATOM 2402 N N . LYS A 1 292 ? -46.823 9.560 64.713 1.00 79.19 292 LYS A N 1
ATOM 2403 C CA . LYS A 1 292 ? -45.411 9.178 64.541 1.00 79.19 292 LYS A CA 1
ATOM 2404 C C . LYS A 1 292 ? -45.238 7.840 63.811 1.00 79.19 292 LYS A C 1
ATOM 2406 O O . LYS A 1 292 ? -44.271 7.675 63.068 1.00 79.19 292 LYS A O 1
ATOM 2411 N N . LYS A 1 293 ? -46.158 6.886 63.978 1.00 80.00 293 LYS A N 1
ATOM 2412 C CA . LYS A 1 293 ? -46.117 5.594 63.268 1.00 80.00 293 LYS A CA 1
ATOM 2413 C C . LYS A 1 293 ? -46.568 5.760 61.817 1.00 80.00 293 LYS A C 1
ATOM 2415 O O . LYS A 1 293 ? -45.929 5.220 60.913 1.00 80.00 293 LYS A O 1
ATOM 2420 N N . ILE A 1 294 ? -47.591 6.582 61.585 1.00 78.19 294 ILE A N 1
ATOM 2421 C CA . ILE A 1 294 ? -48.119 6.880 60.245 1.00 78.19 294 ILE A CA 1
ATOM 2422 C C . ILE A 1 294 ? -47.074 7.621 59.396 1.00 78.19 294 ILE A C 1
ATOM 2424 O O . ILE A 1 294 ? -46.838 7.253 58.243 1.00 78.19 294 ILE A O 1
ATOM 2428 N N . SER A 1 295 ? -46.377 8.611 59.965 1.00 80.81 295 SER A N 1
ATOM 2429 C CA . SER A 1 295 ? -45.311 9.341 59.258 1.00 80.81 295 SER A CA 1
ATOM 2430 C C . SER A 1 295 ? -44.114 8.453 58.890 1.00 80.81 295 SER A C 1
ATOM 2432 O O . SER A 1 295 ? -43.544 8.604 57.806 1.00 80.81 295 SER A O 1
ATOM 2434 N N . LYS A 1 296 ? -43.762 7.478 59.738 1.00 85.44 296 LYS A N 1
ATOM 2435 C CA . LYS A 1 296 ? -42.681 6.519 59.461 1.00 85.44 296 LYS A CA 1
ATOM 2436 C C . LYS A 1 296 ? -43.044 5.553 58.327 1.00 85.44 296 LYS A C 1
ATOM 2438 O O . LYS A 1 296 ? -42.204 5.288 57.471 1.00 85.44 296 LYS A O 1
ATOM 2443 N N . ILE A 1 297 ? -44.296 5.091 58.274 1.00 80.06 297 ILE A N 1
ATOM 2444 C CA . ILE A 1 297 ? -44.803 4.243 57.180 1.00 80.06 297 ILE A CA 1
ATOM 2445 C C . ILE A 1 297 ? -44.867 5.029 55.862 1.00 80.06 297 ILE A C 1
ATOM 2447 O O . ILE A 1 297 ? -44.447 4.505 54.831 1.00 80.06 297 ILE A O 1
ATOM 2451 N N . LYS A 1 298 ? -45.312 6.295 55.887 1.00 83.94 298 LYS A N 1
ATOM 2452 C CA . LYS A 1 298 ? -45.317 7.168 54.697 1.00 83.94 298 LYS A CA 1
ATOM 2453 C C . LYS A 1 298 ? -43.921 7.351 54.101 1.00 83.94 298 LYS A C 1
ATOM 2455 O O . LYS A 1 298 ? -43.768 7.163 52.899 1.00 83.94 298 LYS A O 1
ATOM 2460 N N . LYS A 1 299 ? -42.907 7.645 54.926 1.00 85.88 299 LYS A N 1
ATOM 2461 C CA . LYS A 1 299 ? -41.514 7.783 54.458 1.00 85.88 299 LYS A CA 1
ATOM 2462 C C . LYS A 1 299 ? -40.992 6.506 53.798 1.00 85.88 299 LYS A C 1
ATOM 2464 O O . LYS A 1 299 ? -40.404 6.573 52.726 1.00 85.88 299 LYS A O 1
ATOM 2469 N N . LEU A 1 300 ? -41.269 5.344 54.394 1.00 83.81 300 LEU A N 1
ATOM 2470 C CA . LEU A 1 300 ? -40.864 4.057 53.821 1.00 83.81 300 LEU A CA 1
ATOM 2471 C C . LEU A 1 300 ? -41.543 3.776 52.471 1.00 83.81 300 LEU A C 1
ATOM 2473 O O . LEU A 1 300 ? -40.896 3.250 51.571 1.00 83.81 300 LEU A O 1
ATOM 2477 N N . LEU A 1 301 ? -42.817 4.148 52.301 1.00 82.31 301 LEU A N 1
ATOM 2478 C CA . LEU A 1 301 ? -43.499 4.051 51.004 1.00 82.31 301 LEU A CA 1
ATOM 2479 C C . LEU A 1 301 ? -42.870 4.975 49.950 1.00 82.31 301 LEU A C 1
ATOM 2481 O O . LEU A 1 301 ? -42.666 4.559 48.811 1.00 82.31 301 LEU A O 1
ATOM 2485 N N . GLU A 1 302 ? -42.523 6.201 50.335 1.00 83.38 302 GLU A N 1
ATOM 2486 C CA . GLU A 1 302 ? -41.902 7.186 49.445 1.00 83.38 302 GLU A CA 1
ATOM 2487 C C . GLU A 1 302 ? -40.503 6.761 48.973 1.00 83.38 302 GLU A C 1
ATOM 2489 O O . GLU A 1 302 ? -40.161 6.931 47.800 1.00 83.38 302 GLU A O 1
ATOM 2494 N N . ASP A 1 303 ? -39.701 6.162 49.855 1.00 78.19 303 ASP A N 1
ATOM 2495 C CA . ASP A 1 303 ? -38.370 5.650 49.510 1.00 78.19 303 ASP A CA 1
ATOM 2496 C C . ASP A 1 303 ? -38.448 4.439 48.557 1.00 78.19 303 ASP A C 1
ATOM 2498 O O . ASP A 1 303 ? -37.636 4.308 47.631 1.00 78.19 303 ASP A O 1
ATOM 2502 N N . VAL A 1 304 ? -39.474 3.593 48.703 1.00 81.06 304 VAL A N 1
ATOM 2503 C CA . VAL A 1 304 ? -39.761 2.492 47.765 1.00 81.06 304 VAL A CA 1
ATOM 2504 C C . VAL A 1 304 ? -40.197 3.027 46.391 1.00 81.06 304 VAL A C 1
ATOM 2506 O O . VAL A 1 304 ? -39.763 2.511 45.362 1.00 81.06 304 VAL A O 1
ATOM 2509 N N . ASP A 1 305 ? -40.985 4.101 46.327 1.00 77.75 305 ASP A N 1
ATOM 2510 C CA . ASP A 1 305 ? -41.381 4.699 45.043 1.00 77.75 305 ASP A CA 1
ATOM 2511 C C . ASP A 1 305 ? -40.218 5.431 44.346 1.00 77.75 305 ASP A C 1
ATOM 2513 O O . ASP A 1 305 ? -40.064 5.344 43.123 1.00 77.75 305 ASP A O 1
ATOM 2517 N N . ARG A 1 306 ? -39.330 6.094 45.101 1.00 77.62 306 ARG A N 1
ATOM 2518 C CA . ARG A 1 306 ? -38.121 6.742 44.550 1.00 77.62 306 ARG A CA 1
ATOM 2519 C C . ARG A 1 306 ? -37.135 5.746 43.944 1.00 77.62 306 ARG A C 1
ATOM 2521 O O . ARG A 1 306 ? -36.482 6.064 42.948 1.00 77.62 306 ARG A O 1
ATOM 2528 N N . THR A 1 307 ? -37.008 4.560 44.535 1.00 74.31 307 THR A N 1
ATOM 2529 C CA . THR A 1 307 ? -36.125 3.504 44.015 1.00 74.31 307 THR A CA 1
ATOM 2530 C C . THR A 1 307 ? -36.681 2.872 42.738 1.00 74.31 307 THR A C 1
ATOM 2532 O O . THR A 1 307 ? -35.911 2.666 41.800 1.00 74.31 307 THR A O 1
ATOM 2535 N N . HIS A 1 308 ? -38.003 2.688 42.627 1.00 71.56 308 HIS A N 1
ATOM 2536 C CA . HIS A 1 308 ? -38.646 2.263 41.376 1.00 71.56 308 HIS A CA 1
ATOM 2537 C C . HIS A 1 308 ? -38.442 3.273 40.234 1.00 71.56 308 HIS A C 1
ATOM 2539 O O . HIS A 1 308 ? -37.985 2.895 39.156 1.00 71.56 308 HIS A O 1
ATOM 2545 N N . LYS A 1 309 ? -38.665 4.570 40.488 1.00 73.38 309 LYS A N 1
ATOM 2546 C CA . LYS A 1 309 ? -38.540 5.627 39.464 1.00 73.38 309 LYS A CA 1
ATOM 2547 C C . LYS A 1 309 ? -37.111 5.802 38.929 1.00 73.38 309 LYS A C 1
ATOM 2549 O O . LYS A 1 309 ? -36.912 6.110 37.758 1.00 73.38 309 LYS A O 1
ATOM 2554 N N . LYS A 1 310 ? -36.090 5.590 39.773 1.00 69.50 310 LYS A N 1
ATOM 2555 C CA . LYS A 1 310 ? -34.675 5.613 39.347 1.00 69.50 310 LYS A CA 1
ATOM 2556 C C . LYS A 1 310 ? -34.288 4.422 38.466 1.00 69.50 310 LYS A C 1
ATOM 2558 O O . LYS A 1 310 ? -33.344 4.550 37.687 1.00 69.50 310 LYS A O 1
ATOM 2563 N N . ASN A 1 311 ? -34.971 3.287 38.600 1.00 61.03 311 ASN A N 1
ATOM 2564 C CA . ASN A 1 311 ? -34.692 2.099 37.798 1.00 61.03 311 ASN A CA 1
ATOM 2565 C C . ASN A 1 311 ? -35.379 2.158 36.424 1.00 61.03 311 ASN A C 1
ATOM 2567 O O . ASN A 1 311 ? -34.729 1.811 35.443 1.00 61.03 311 ASN A O 1
ATOM 2571 N N . GLU A 1 312 ? -36.605 2.688 36.326 1.00 61.56 312 GLU A N 1
ATOM 2572 C CA . GLU A 1 312 ? -37.306 2.877 35.037 1.00 61.56 312 GLU A CA 1
ATOM 2573 C C . GLU A 1 312 ? -36.546 3.822 34.087 1.00 61.56 312 GLU A C 1
ATOM 2575 O O . GLU A 1 312 ? -36.334 3.493 32.920 1.00 61.56 312 GLU A O 1
ATOM 2580 N N . ASN A 1 313 ? -36.019 4.942 34.597 1.00 57.72 313 ASN A N 1
ATOM 2581 C CA . ASN A 1 313 ? -35.257 5.887 33.769 1.00 57.72 313 ASN A CA 1
ATOM 2582 C C . ASN A 1 313 ? -33.921 5.312 33.255 1.00 57.72 313 ASN A C 1
ATOM 2584 O O . ASN A 1 313 ? -33.413 5.753 32.232 1.00 57.72 313 ASN A O 1
ATOM 2588 N N . LYS A 1 314 ? -33.338 4.317 33.939 1.00 57.44 314 LYS A N 1
ATOM 2589 C CA . LYS A 1 314 ? -32.097 3.659 33.491 1.00 57.44 314 LYS A CA 1
ATOM 2590 C C . LYS A 1 314 ? -32.325 2.624 32.388 1.00 57.44 314 LYS A C 1
ATOM 2592 O O . LYS A 1 314 ? -31.375 2.305 31.673 1.00 57.44 314 LYS A O 1
ATOM 2597 N N . GLU A 1 315 ? -33.532 2.072 32.266 1.00 55.38 315 GLU A N 1
ATOM 2598 C CA . GLU A 1 315 ? -33.855 1.105 31.212 1.00 55.38 315 GLU A CA 1
ATOM 2599 C C . GLU A 1 315 ? -34.140 1.799 29.875 1.00 55.38 315 GLU A C 1
ATOM 2601 O O . GLU A 1 315 ? -33.603 1.349 28.859 1.00 55.38 315 GLU A O 1
ATOM 2606 N N . GLN A 1 316 ? -34.830 2.948 29.883 1.00 53.53 316 GLN A N 1
ATOM 2607 C CA . GLN A 1 316 ? -35.130 3.718 28.664 1.00 53.53 316 GLN A CA 1
ATOM 2608 C C . GLN A 1 316 ? -33.869 4.227 27.938 1.00 53.53 316 GLN A C 1
ATOM 2610 O O . GLN A 1 316 ? -33.747 4.033 26.728 1.00 53.53 316 GLN A O 1
ATOM 2615 N N . ASP A 1 317 ? -32.865 4.738 28.660 1.00 49.19 317 ASP A N 1
ATOM 2616 C CA . ASP A 1 317 ? -31.599 5.195 28.052 1.00 49.19 317 ASP A CA 1
ATOM 2617 C C . ASP A 1 317 ? -30.760 4.043 27.451 1.00 49.19 317 ASP A C 1
ATOM 2619 O O . ASP A 1 317 ? -29.884 4.244 26.603 1.00 49.19 317 ASP A O 1
ATOM 2623 N N . SER A 1 318 ? -31.007 2.800 27.878 1.00 54.28 318 SER A N 1
ATOM 2624 C CA . SER A 1 318 ? -30.240 1.634 27.426 1.00 54.28 318 SER A CA 1
ATOM 2625 C C . SER A 1 318 ? -30.788 0.995 26.142 1.00 54.28 318 SER A C 1
ATOM 2627 O O . SER A 1 318 ? -30.019 0.371 25.401 1.00 54.28 318 SER A O 1
ATOM 2629 N N . GLU A 1 319 ? -32.076 1.178 25.834 1.00 51.03 319 GLU A N 1
ATOM 2630 C CA . GLU A 1 319 ? -32.721 0.616 24.640 1.00 51.03 319 GLU A CA 1
ATOM 2631 C C . GLU A 1 319 ? -32.482 1.458 23.380 1.00 51.03 319 GLU A C 1
ATOM 2633 O O . GLU A 1 319 ? -32.196 0.890 22.321 1.00 51.03 319 GLU A O 1
ATOM 2638 N N . GLU A 1 320 ? -32.442 2.791 23.486 1.00 48.84 320 GLU A N 1
ATOM 2639 C CA . GLU A 1 320 ? -32.123 3.664 22.343 1.00 48.84 320 GLU A CA 1
ATOM 2640 C C . GLU A 1 320 ? -30.684 3.476 21.832 1.00 48.84 320 GLU A C 1
ATOM 2642 O O . GLU A 1 320 ? -30.424 3.537 20.627 1.00 48.84 320 GLU A O 1
ATOM 2647 N N . SER A 1 321 ? -29.737 3.136 22.715 1.00 51.97 321 SER A N 1
ATOM 2648 C CA . SER A 1 321 ? -28.343 2.892 22.316 1.00 51.97 321 SER A CA 1
ATOM 2649 C C . SER A 1 321 ? -28.129 1.569 21.558 1.00 51.97 321 SER A C 1
ATOM 2651 O O . SER A 1 321 ? -27.143 1.429 20.828 1.00 51.97 321 SER A O 1
ATOM 2653 N N . ARG A 1 322 ? -29.047 0.595 21.669 1.00 48.09 322 ARG A N 1
ATOM 2654 C CA . ARG A 1 322 ? -28.896 -0.745 21.066 1.00 48.09 322 ARG A CA 1
ATOM 2655 C C . ARG A 1 322 ? -29.387 -0.855 19.625 1.00 48.09 322 ARG A C 1
ATOM 2657 O O . ARG A 1 322 ? -28.926 -1.741 18.909 1.00 48.09 322 ARG A O 1
ATOM 2664 N N . ILE A 1 323 ? -30.263 0.038 19.169 1.00 48.94 323 ILE A N 1
ATOM 2665 C CA . ILE A 1 323 ? -30.860 -0.056 17.825 1.00 48.94 323 ILE A CA 1
ATOM 2666 C C . ILE A 1 323 ? -29.907 0.473 16.729 1.00 48.94 323 ILE A C 1
ATOM 2668 O O . ILE A 1 323 ? -30.030 0.090 15.566 1.00 48.94 323 ILE A O 1
ATOM 2672 N N . SER A 1 324 ? -28.891 1.282 17.062 1.00 46.38 324 SER A N 1
ATOM 2673 C CA . SER A 1 324 ? -28.058 1.943 16.036 1.00 46.38 324 SER A CA 1
ATOM 2674 C C . SER A 1 324 ? -26.907 1.103 15.448 1.00 46.38 324 SER A C 1
ATOM 2676 O O . SER A 1 324 ? -26.398 1.450 14.382 1.00 46.38 324 SER A O 1
ATOM 2678 N N . VAL A 1 325 ? -26.516 -0.022 16.065 1.00 48.34 325 VAL A N 1
ATOM 2679 C CA . VAL A 1 325 ? -25.269 -0.742 15.703 1.00 48.34 325 VAL A CA 1
ATOM 2680 C C . VAL A 1 325 ? -25.481 -1.950 14.767 1.00 48.34 325 VAL A C 1
ATOM 2682 O O . VAL A 1 325 ? -24.544 -2.367 14.096 1.00 48.34 325 VAL A O 1
ATOM 2685 N N . ASN A 1 326 ? -26.708 -2.462 14.605 1.00 45.69 326 ASN A N 1
ATOM 2686 C CA . ASN A 1 326 ? -26.971 -3.706 13.852 1.00 45.69 326 ASN A CA 1
ATOM 2687 C C . ASN A 1 326 ? -27.400 -3.536 12.378 1.00 45.69 326 ASN A C 1
ATOM 2689 O O . ASN A 1 326 ? -27.807 -4.500 11.735 1.00 45.69 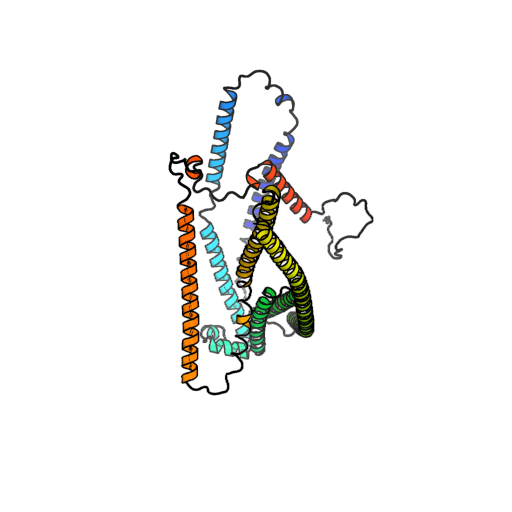326 ASN A O 1
ATOM 2693 N N . SER A 1 327 ? -27.315 -2.333 11.801 1.00 50.31 327 SER A N 1
ATOM 2694 C CA . SER A 1 327 ? -27.743 -2.097 10.405 1.00 50.31 327 SER A CA 1
ATOM 2695 C C . SER A 1 327 ? -26.693 -2.445 9.332 1.00 50.31 327 SER A C 1
ATOM 2697 O O . SER A 1 327 ? -26.991 -2.345 8.141 1.00 50.31 327 SER A O 1
ATOM 2699 N N . GLY A 1 328 ? -25.484 -2.862 9.732 1.00 48.19 328 GLY A N 1
ATOM 2700 C CA . GLY A 1 328 ? -24.387 -3.223 8.823 1.00 48.19 328 GLY A CA 1
ATOM 2701 C C . GLY A 1 328 ? -24.490 -4.632 8.226 1.00 48.19 328 GLY A C 1
ATOM 2702 O O . GLY A 1 328 ? -24.310 -4.783 7.021 1.00 48.19 328 GLY A O 1
ATOM 2703 N N . ASP A 1 329 ? -24.858 -5.633 9.032 1.00 48.38 329 ASP A N 1
ATOM 2704 C CA . ASP A 1 329 ? -24.791 -7.054 8.634 1.00 48.38 329 ASP A CA 1
ATOM 2705 C C . ASP A 1 329 ? -25.912 -7.502 7.684 1.00 48.38 329 ASP A C 1
ATOM 2707 O O . ASP A 1 329 ? -25.729 -8.423 6.893 1.00 48.38 329 ASP A O 1
ATOM 2711 N N . MET A 1 330 ? -27.066 -6.824 7.669 1.00 53.03 330 MET A N 1
ATOM 2712 C CA . MET A 1 330 ? -28.142 -7.157 6.717 1.00 53.03 330 MET A CA 1
ATOM 2713 C C . MET A 1 330 ? -27.833 -6.751 5.268 1.00 53.03 330 MET A C 1
ATOM 2715 O O . MET A 1 330 ? -28.503 -7.210 4.346 1.00 53.03 330 MET A O 1
ATOM 2719 N N . LEU A 1 331 ? -26.853 -5.871 5.042 1.00 54.97 331 LEU A N 1
ATOM 2720 C CA . LEU A 1 331 ? -26.524 -5.368 3.704 1.00 54.97 331 LEU A CA 1
ATOM 2721 C C . LEU A 1 331 ? -25.548 -6.272 2.940 1.00 54.97 331 LEU A C 1
ATOM 2723 O O . LEU A 1 331 ? -25.436 -6.125 1.723 1.00 54.97 331 LEU A O 1
ATOM 2727 N N . GLU A 1 332 ? -24.859 -7.183 3.631 1.00 52.97 332 GLU A N 1
ATOM 2728 C CA . GLU A 1 332 ? -23.908 -8.125 3.029 1.00 52.97 332 GLU A CA 1
ATOM 2729 C C . GLU A 1 332 ? -24.621 -9.427 2.620 1.00 52.97 332 GLU A C 1
ATOM 2731 O O . GLU A 1 332 ? -24.460 -9.863 1.487 1.00 52.97 332 GLU A O 1
ATOM 2736 N N . ALA A 1 333 ? -25.577 -9.915 3.423 1.00 56.16 333 ALA A N 1
ATOM 2737 C CA . ALA A 1 333 ? -26.421 -11.070 3.076 1.00 56.16 333 ALA A CA 1
ATOM 2738 C C . ALA A 1 333 ? -27.370 -10.846 1.874 1.00 56.16 333 ALA A C 1
ATOM 2740 O O . ALA A 1 333 ? -27.916 -11.798 1.327 1.00 56.16 333 ALA A O 1
ATOM 2741 N N . MET A 1 334 ? -27.585 -9.594 1.450 1.00 54.44 334 MET A N 1
ATOM 2742 C CA . MET A 1 334 ? -28.398 -9.267 0.268 1.00 54.44 334 MET A CA 1
ATOM 2743 C C . MET A 1 334 ? -27.611 -9.269 -1.050 1.00 54.44 334 MET A C 1
ATOM 2745 O O . MET A 1 334 ? -28.235 -9.168 -2.100 1.00 54.44 334 MET A O 1
ATOM 2749 N N . LYS A 1 335 ? -26.274 -9.345 -1.021 1.00 57.88 335 LYS A N 1
ATOM 2750 C CA . LYS A 1 335 ? -25.460 -9.359 -2.249 1.00 57.88 335 LYS A CA 1
ATOM 2751 C C . LYS A 1 335 ? -25.253 -10.758 -2.816 1.00 57.88 335 LYS A C 1
ATOM 2753 O O . LYS A 1 335 ? -25.211 -10.894 -4.029 1.00 57.88 335 LYS A O 1
ATOM 2758 N N . ASP A 1 336 ? -25.236 -11.774 -1.962 1.00 52.38 336 ASP A N 1
ATOM 2759 C CA . ASP A 1 336 ? -24.958 -13.157 -2.374 1.00 52.38 336 ASP A CA 1
ATOM 2760 C C . ASP A 1 336 ? -26.184 -13.864 -2.990 1.00 52.38 336 ASP A C 1
ATOM 2762 O O . ASP A 1 336 ? -26.093 -14.999 -3.445 1.00 52.38 336 ASP A O 1
ATOM 2766 N N . VAL A 1 337 ? -27.343 -13.193 -3.026 1.00 55.16 337 VAL A N 1
ATOM 2767 C CA . VAL A 1 337 ? -28.575 -13.698 -3.663 1.00 55.16 337 VAL A CA 1
ATOM 2768 C C . VAL A 1 337 ? -28.715 -13.212 -5.116 1.00 55.16 337 VAL A C 1
ATOM 2770 O O . VAL A 1 337 ? -29.417 -13.848 -5.894 1.00 55.16 337 VAL A O 1
ATOM 2773 N N . ASP A 1 338 ? -28.028 -12.131 -5.510 1.00 50.62 338 ASP A N 1
ATOM 2774 C CA . ASP A 1 338 ? -28.144 -11.540 -6.859 1.00 50.62 338 ASP A CA 1
ATOM 2775 C C . ASP A 1 338 ? -27.321 -12.304 -7.927 1.00 50.62 338 ASP A C 1
ATOM 2777 O O . ASP A 1 338 ? -27.583 -12.131 -9.110 1.00 50.62 338 ASP A O 1
ATOM 2781 N N . GLU A 1 339 ? -26.360 -13.167 -7.555 1.00 56.94 339 GLU A N 1
ATOM 2782 C CA . GLU A 1 339 ? -25.477 -13.870 -8.519 1.00 56.94 339 GLU A CA 1
ATOM 2783 C C . GLU A 1 339 ? -25.976 -15.262 -8.970 1.00 56.94 339 GLU A C 1
ATOM 2785 O O . GLU A 1 339 ? -25.418 -15.827 -9.904 1.00 56.94 339 GLU A O 1
ATOM 2790 N N . ASN A 1 340 ? -27.042 -15.816 -8.374 1.00 51.66 340 ASN A N 1
ATOM 2791 C CA . ASN A 1 340 ? -27.553 -17.165 -8.702 1.00 51.66 340 ASN A CA 1
ATOM 2792 C C . ASN A 1 340 ? -28.918 -17.175 -9.424 1.00 51.66 340 ASN A C 1
ATOM 2794 O O . ASN A 1 340 ? -29.568 -18.218 -9.487 1.00 51.66 340 ASN A O 1
ATOM 2798 N N . LEU A 1 341 ? -29.383 -16.034 -9.949 1.00 51.31 341 LEU A N 1
ATOM 2799 C CA . LEU A 1 341 ? -30.735 -15.890 -10.516 1.00 51.31 341 LEU A CA 1
ATOM 2800 C C . LEU A 1 341 ? -30.777 -15.565 -12.025 1.00 51.31 341 LEU A C 1
ATOM 2802 O O . LEU A 1 341 ? -31.800 -15.091 -12.508 1.00 51.31 341 LEU A O 1
ATOM 2806 N N . GLU A 1 342 ? -29.698 -15.808 -12.776 1.00 51.50 342 GLU A N 1
ATOM 2807 C CA . GLU A 1 342 ? -29.601 -15.397 -14.192 1.00 51.50 342 GLU A CA 1
ATOM 2808 C C . GLU A 1 342 ? -30.145 -16.406 -15.230 1.00 51.50 342 GLU A C 1
ATOM 2810 O O . GLU A 1 342 ? -30.148 -16.085 -16.414 1.00 51.50 342 GLU A O 1
ATOM 2815 N N . GLU A 1 343 ? -30.666 -17.582 -14.850 1.00 48.25 343 GLU A N 1
ATOM 2816 C CA . GLU A 1 343 ? -31.046 -18.619 -15.843 1.00 48.25 343 GLU A CA 1
ATOM 2817 C C . GLU A 1 343 ? -32.543 -18.972 -15.944 1.00 48.25 343 GLU A C 1
ATOM 2819 O O . GLU A 1 343 ? -32.924 -19.856 -16.708 1.00 48.25 343 GLU A O 1
ATOM 2824 N N . GLY A 1 344 ? -33.426 -18.255 -15.242 1.00 47.91 344 GLY A N 1
ATOM 2825 C CA . GLY A 1 344 ? -34.878 -18.410 -15.387 1.00 47.91 344 GLY A CA 1
ATOM 2826 C C . GLY A 1 344 ? -35.521 -17.112 -15.854 1.00 47.91 344 GLY A C 1
ATOM 2827 O O . GLY A 1 344 ? -35.596 -16.171 -15.071 1.00 47.91 344 GLY A O 1
ATOM 2828 N N . GLY A 1 345 ? -35.982 -17.054 -17.109 1.00 51.91 345 GLY A N 1
ATOM 2829 C CA . GLY A 1 345 ? -36.688 -15.896 -17.667 1.00 51.91 345 GLY A CA 1
ATOM 2830 C C . GLY A 1 345 ? -37.857 -15.467 -16.776 1.00 51.91 345 GLY A C 1
ATOM 2831 O O . GLY A 1 345 ? -38.879 -16.145 -16.721 1.00 51.91 345 GLY A O 1
ATOM 2832 N N . MET A 1 346 ? -37.668 -14.367 -16.049 1.00 53.19 346 MET A N 1
ATOM 2833 C CA . MET A 1 346 ? -38.666 -13.758 -15.175 1.00 53.19 346 MET A CA 1
ATOM 2834 C C . MET A 1 346 ? -39.518 -12.774 -15.976 1.00 53.19 346 MET A C 1
ATOM 2836 O O . MET A 1 346 ? -38.985 -11.935 -16.699 1.00 53.19 346 MET A O 1
ATOM 2840 N N . ASP A 1 347 ? -40.837 -12.867 -15.815 1.00 63.97 347 ASP A N 1
ATOM 2841 C CA . ASP A 1 347 ? -41.821 -12.029 -16.502 1.00 63.97 347 ASP A CA 1
ATOM 2842 C C . ASP A 1 347 ? -41.539 -10.523 -16.308 1.00 63.97 347 ASP A C 1
ATOM 2844 O O . ASP A 1 347 ? -41.239 -10.072 -15.199 1.00 63.97 347 ASP A O 1
ATOM 2848 N N . GLU A 1 348 ? -41.702 -9.719 -17.367 1.00 71.56 348 GLU A N 1
ATOM 2849 C CA . GLU A 1 348 ? -41.410 -8.267 -17.415 1.00 71.56 348 GLU A CA 1
ATOM 2850 C C . GLU A 1 348 ? -42.035 -7.460 -16.252 1.00 71.56 348 GLU A C 1
ATOM 2852 O O . GLU A 1 348 ? -41.484 -6.458 -15.785 1.00 71.56 348 GLU A O 1
ATOM 2857 N N . ILE A 1 349 ? -43.165 -7.932 -15.717 1.00 73.94 349 ILE A N 1
ATOM 2858 C CA . ILE A 1 349 ? -43.883 -7.333 -14.580 1.00 73.94 349 ILE A CA 1
ATOM 2859 C C . ILE A 1 349 ? -43.062 -7.418 -13.277 1.00 73.94 349 ILE A C 1
ATOM 2861 O O . ILE A 1 349 ? -43.137 -6.535 -12.412 1.00 73.94 349 ILE A O 1
ATOM 2865 N N . TYR A 1 350 ? -42.259 -8.469 -13.109 1.00 80.31 350 TYR A N 1
ATOM 2866 C CA . TYR A 1 350 ? -41.419 -8.656 -11.930 1.00 80.31 350 TYR A CA 1
ATOM 2867 C C . TYR A 1 350 ? -40.215 -7.703 -11.940 1.00 80.31 350 TYR A C 1
ATOM 2869 O O . TYR A 1 350 ? -39.894 -7.091 -10.913 1.00 80.31 350 TYR A O 1
ATOM 2877 N N . GLU A 1 351 ? -39.606 -7.487 -13.109 1.00 80.94 351 GLU A N 1
ATOM 2878 C CA . GLU A 1 351 ? -38.522 -6.514 -13.275 1.00 80.94 351 GLU A CA 1
ATOM 2879 C C . GLU A 1 351 ? -38.974 -5.079 -12.983 1.00 80.94 351 GLU A C 1
ATOM 2881 O O . GLU A 1 351 ? -38.253 -4.313 -12.330 1.00 80.94 351 GLU A O 1
ATOM 2886 N N . GLU A 1 352 ? -40.178 -4.704 -13.422 1.00 81.81 352 GLU A N 1
ATOM 2887 C CA . GLU A 1 352 ? -40.716 -3.368 -13.168 1.00 81.81 352 GLU A CA 1
ATOM 2888 C C . GLU A 1 352 ? -40.942 -3.127 -11.665 1.00 81.81 352 GLU A C 1
ATOM 2890 O O . GLU A 1 352 ? -40.585 -2.072 -11.124 1.00 81.81 352 GLU A O 1
ATOM 2895 N N . ASN A 1 353 ? -41.449 -4.129 -10.943 1.00 81.75 353 ASN A N 1
ATOM 2896 C CA . ASN A 1 353 ? -41.617 -4.049 -9.492 1.00 81.75 353 ASN A CA 1
ATOM 2897 C C . ASN A 1 353 ? -40.277 -3.968 -8.746 1.00 81.75 353 ASN A C 1
ATOM 2899 O O . ASN A 1 353 ? -40.143 -3.186 -7.797 1.00 81.75 353 ASN A O 1
ATOM 2903 N N . LEU A 1 354 ? -39.254 -4.696 -9.200 1.00 82.12 354 LEU A N 1
ATOM 2904 C CA . LEU A 1 354 ? -37.897 -4.594 -8.659 1.00 82.12 354 LEU A CA 1
ATOM 2905 C C . LEU A 1 354 ? -37.302 -3.195 -8.859 1.00 82.12 354 LEU A C 1
ATOM 2907 O O . LEU A 1 354 ? -36.721 -2.644 -7.917 1.00 82.12 354 LEU A O 1
ATOM 2911 N N . LYS A 1 355 ? -37.484 -2.591 -10.041 1.00 86.56 355 LYS A N 1
ATOM 2912 C CA . LYS A 1 355 ? -37.056 -1.207 -10.316 1.00 86.56 355 LYS A CA 1
ATOM 2913 C C . LYS A 1 355 ? -37.748 -0.220 -9.374 1.00 86.56 355 LYS A C 1
ATOM 2915 O O . LYS A 1 355 ? -37.063 0.519 -8.669 1.00 86.56 355 LYS A O 1
ATOM 2920 N N . ARG A 1 356 ? -39.076 -0.309 -9.215 1.00 84.75 356 ARG A N 1
ATOM 2921 C CA . ARG A 1 356 ? -39.841 0.543 -8.278 1.00 84.75 356 ARG A CA 1
ATOM 2922 C C . ARG A 1 356 ? -39.356 0.420 -6.828 1.00 84.75 356 ARG A C 1
ATOM 2924 O O . ARG A 1 356 ? -39.293 1.418 -6.108 1.00 84.75 356 ARG A O 1
ATOM 2931 N N . ILE A 1 357 ? -38.994 -0.783 -6.375 1.00 85.62 357 ILE A N 1
ATOM 2932 C CA . ILE A 1 357 ? -38.455 -1.002 -5.020 1.00 85.62 357 ILE A CA 1
ATOM 2933 C C . ILE A 1 357 ? -37.047 -0.405 -4.880 1.00 85.62 357 ILE A C 1
ATOM 2935 O O . ILE A 1 357 ? -36.746 0.219 -3.854 1.00 85.62 357 ILE A O 1
ATOM 2939 N N . LYS A 1 358 ? -36.184 -0.579 -5.890 1.00 86.81 358 LYS A N 1
ATOM 2940 C CA . LYS A 1 358 ? -34.828 -0.005 -5.913 1.00 86.81 358 LYS A CA 1
ATOM 2941 C C . LYS A 1 358 ? -34.885 1.528 -5.893 1.00 86.81 358 LYS A C 1
ATOM 2943 O O . LYS A 1 358 ? -34.193 2.137 -5.072 1.00 86.81 358 LYS A O 1
ATOM 2948 N N . ASP A 1 359 ? -35.776 2.133 -6.672 1.00 86.44 359 ASP A N 1
ATOM 2949 C CA . ASP A 1 359 ? -35.946 3.588 -6.740 1.00 86.44 359 ASP A CA 1
ATOM 2950 C C . ASP A 1 359 ? -36.511 4.171 -5.442 1.00 86.44 359 ASP A C 1
ATOM 2952 O O . ASP A 1 359 ? -35.941 5.119 -4.901 1.00 86.44 359 ASP A O 1
ATOM 2956 N N . LYS A 1 360 ? -37.529 3.539 -4.840 1.00 87.75 360 LYS A N 1
ATOM 2957 C CA . LYS A 1 360 ? -38.039 3.939 -3.513 1.00 87.75 360 LYS A CA 1
ATOM 2958 C C . LYS A 1 360 ? -36.960 3.864 -2.428 1.00 87.75 360 LYS A C 1
ATOM 2960 O O . LYS A 1 360 ? -36.864 4.745 -1.573 1.00 87.75 360 LYS A O 1
ATOM 2965 N N . LYS A 1 361 ? -36.110 2.827 -2.447 1.00 87.06 361 LYS A N 1
ATOM 2966 C CA . LYS A 1 361 ? -34.973 2.715 -1.512 1.00 87.06 361 LYS A CA 1
ATOM 2967 C C . LYS A 1 361 ? -33.921 3.798 -1.760 1.00 87.06 361 LYS A C 1
ATOM 2969 O O . LYS A 1 361 ? -33.312 4.267 -0.795 1.00 87.06 361 LYS A O 1
ATOM 2974 N N . LYS A 1 362 ? -33.686 4.174 -3.019 1.00 89.62 362 LYS A N 1
ATOM 2975 C CA . LYS A 1 362 ? -32.743 5.232 -3.396 1.00 89.62 362 LYS A CA 1
ATOM 2976 C C . LYS A 1 362 ? -33.244 6.604 -2.938 1.00 89.62 362 LYS A C 1
ATOM 2978 O O . LYS A 1 362 ? -32.517 7.268 -2.202 1.00 89.62 362 LYS A O 1
ATOM 2983 N N . GLN A 1 363 ? -34.497 6.945 -3.236 1.00 88.38 363 GLN A N 1
ATOM 2984 C CA . GLN A 1 363 ? -35.148 8.186 -2.792 1.00 88.38 363 GLN A CA 1
ATOM 2985 C C . GLN A 1 363 ? -35.105 8.327 -1.264 1.00 88.38 363 GLN A C 1
ATOM 2987 O O . GLN A 1 363 ? -34.574 9.305 -0.749 1.00 88.38 363 GLN A O 1
ATOM 2992 N N . LYS A 1 364 ? -35.484 7.281 -0.516 1.00 90.25 364 LYS A N 1
ATOM 2993 C CA . LYS A 1 364 ? -35.441 7.297 0.959 1.00 90.25 364 LYS A CA 1
ATOM 2994 C C . LYS A 1 364 ? -34.026 7.471 1.536 1.00 90.25 364 LYS A C 1
ATOM 2996 O O . LYS A 1 364 ? -33.852 7.984 2.642 1.00 90.25 364 LYS A O 1
ATOM 3001 N N . LYS A 1 365 ? -32.987 7.003 0.831 1.00 87.94 365 LYS A N 1
ATOM 3002 C CA . LYS A 1 365 ? -31.583 7.230 1.225 1.00 87.94 365 LYS A CA 1
ATOM 3003 C C . LYS A 1 365 ? -31.140 8.662 0.934 1.00 87.94 365 LYS A C 1
ATOM 3005 O O . LYS A 1 365 ? -30.348 9.198 1.706 1.00 87.94 365 LYS A O 1
ATOM 3010 N N . GLU A 1 366 ? -31.600 9.245 -0.166 1.00 88.44 366 GLU A N 1
ATOM 3011 C CA . GLU A 1 366 ? -31.305 10.627 -0.546 1.00 88.44 366 GLU A CA 1
ATOM 3012 C C . GLU A 1 366 ? -31.999 11.614 0.400 1.00 88.44 366 GLU A C 1
ATOM 3014 O O . GLU A 1 366 ? -31.316 12.461 0.969 1.00 88.44 366 GLU A O 1
ATOM 3019 N N . GLU A 1 367 ? -33.279 11.409 0.715 1.00 90.69 367 GLU A N 1
ATOM 3020 C CA . GLU A 1 367 ? -34.028 12.187 1.717 1.00 90.69 367 GLU A CA 1
ATOM 3021 C C . GLU A 1 367 ? -33.321 12.200 3.081 1.00 90.69 367 GLU A C 1
ATOM 3023 O O . GLU A 1 367 ? -33.048 13.262 3.636 1.00 90.69 367 GLU A O 1
ATOM 3028 N N . LYS A 1 368 ? -32.894 11.033 3.587 1.00 88.69 368 LYS A N 1
ATOM 3029 C CA . LYS A 1 368 ? -32.133 10.943 4.850 1.00 88.69 368 LYS A CA 1
ATOM 3030 C C . LYS A 1 368 ? -30.783 11.660 4.807 1.00 88.69 368 LYS A C 1
ATOM 3032 O O . LYS A 1 368 ? -30.278 12.086 5.847 1.00 88.69 368 LYS A O 1
ATOM 3037 N N . LYS A 1 369 ? -30.134 11.736 3.640 1.00 86.94 369 LYS A N 1
ATOM 3038 C CA . LYS A 1 369 ? -28.880 12.491 3.490 1.00 86.94 369 LYS A CA 1
ATOM 3039 C C . LYS A 1 369 ? -29.146 13.991 3.538 1.00 86.94 369 LYS A C 1
ATOM 3041 O O . LYS A 1 369 ? -28.393 14.691 4.210 1.00 86.94 369 LYS A O 1
ATOM 3046 N N . VAL A 1 370 ? -30.201 14.454 2.868 1.00 91.06 370 VAL A N 1
ATOM 3047 C CA . VAL A 1 370 ? -30.625 15.861 2.886 1.00 91.06 370 VAL A CA 1
ATOM 3048 C C . VAL A 1 370 ? -30.999 16.280 4.308 1.00 91.06 370 VAL A C 1
ATOM 3050 O O . VAL A 1 370 ? -30.429 17.237 4.823 1.00 91.06 370 VAL A O 1
ATOM 3053 N N . GLU A 1 371 ? -31.815 15.490 5.005 1.00 91.50 371 GLU A N 1
ATOM 3054 C CA . GLU A 1 371 ? -32.220 15.754 6.392 1.00 91.50 371 GLU A CA 1
ATOM 3055 C C . GLU A 1 371 ? -31.015 15.862 7.348 1.00 91.50 371 GLU A C 1
ATOM 3057 O O . GLU A 1 371 ? -30.934 16.766 8.183 1.00 91.50 371 GLU A O 1
ATOM 3062 N N . ARG A 1 372 ? -30.012 14.982 7.203 1.00 83.38 372 ARG A N 1
ATOM 3063 C CA . ARG A 1 372 ? -28.767 15.063 7.990 1.00 83.38 372 ARG A CA 1
ATOM 3064 C C . ARG A 1 372 ? -27.975 16.336 7.708 1.00 83.38 372 ARG A C 1
ATOM 3066 O O . ARG A 1 372 ? -27.408 16.905 8.640 1.00 83.38 372 ARG A O 1
ATOM 3073 N N . LEU A 1 373 ? -27.905 16.762 6.447 1.00 84.88 373 LEU A N 1
ATOM 3074 C CA . LEU A 1 373 ? -27.216 17.994 6.065 1.00 84.88 373 LEU A CA 1
ATOM 3075 C C . LEU A 1 373 ? -27.932 19.221 6.633 1.00 84.88 373 LEU A C 1
ATOM 3077 O O . LEU A 1 373 ? -27.275 20.088 7.208 1.00 84.88 373 LEU A O 1
ATOM 3081 N N . GLU A 1 374 ? -29.260 19.263 6.554 1.00 88.75 374 GLU A N 1
ATOM 3082 C CA . GLU A 1 374 ? -30.063 20.338 7.140 1.00 88.75 374 GLU A CA 1
ATOM 3083 C C . GLU A 1 374 ? -29.905 20.403 8.662 1.00 88.75 374 GLU A C 1
ATOM 3085 O O . GLU A 1 374 ? -29.696 21.482 9.216 1.00 88.75 374 GLU A O 1
ATOM 3090 N N . ASN A 1 375 ? -29.919 19.259 9.350 1.00 83.25 375 ASN A N 1
ATOM 3091 C CA . ASN A 1 375 ? -29.701 19.205 10.797 1.00 83.25 375 ASN A CA 1
ATOM 3092 C C . ASN A 1 375 ? -28.289 19.662 11.190 1.00 83.25 375 ASN A C 1
ATOM 3094 O O . ASN A 1 375 ? -28.124 20.396 12.166 1.00 83.25 375 ASN A O 1
ATOM 3098 N N . PHE A 1 376 ? -27.268 19.304 10.407 1.00 78.50 376 PHE A N 1
ATOM 3099 C CA . PHE A 1 376 ? -25.900 19.778 10.627 1.00 78.50 376 PHE A CA 1
ATOM 3100 C C . PHE A 1 376 ? -25.768 21.295 10.411 1.00 78.50 376 PHE A C 1
ATOM 3102 O O . PHE A 1 376 ? -25.076 21.983 11.166 1.00 78.50 376 PHE A O 1
ATOM 3109 N N . GLN A 1 377 ? -26.458 21.847 9.411 1.00 79.62 377 GLN A N 1
ATOM 3110 C CA . GLN A 1 377 ? -26.506 23.292 9.185 1.00 79.62 377 GLN A CA 1
ATOM 3111 C C . GLN A 1 377 ? -27.246 24.023 10.314 1.00 79.62 377 GLN A C 1
ATOM 3113 O O . GLN A 1 377 ? -26.760 25.053 10.783 1.00 79.62 377 GLN A O 1
ATOM 3118 N N . LYS A 1 378 ? -28.367 23.476 10.803 1.00 78.25 378 LYS A N 1
ATOM 3119 C CA . LYS A 1 378 ? -29.124 24.028 11.940 1.00 78.25 378 LYS A CA 1
ATOM 3120 C C . LYS A 1 378 ? -28.281 24.054 13.222 1.00 78.25 378 LYS A C 1
ATOM 3122 O O . LYS A 1 378 ? -28.217 25.095 13.870 1.00 78.25 378 LYS A O 1
ATOM 3127 N N . LEU A 1 379 ? -27.552 22.978 13.536 1.00 70.31 379 LEU A N 1
ATOM 3128 C CA . LEU A 1 379 ? -26.653 22.909 14.701 1.00 70.31 379 LEU A CA 1
ATOM 3129 C C . LEU A 1 379 ? -25.525 23.952 14.651 1.00 70.31 379 LEU A C 1
ATOM 3131 O O . LEU A 1 379 ? -25.291 24.656 15.634 1.00 70.31 379 LEU A O 1
ATOM 3135 N N . ASN A 1 380 ? -24.876 24.117 13.495 1.00 68.69 380 ASN A N 1
ATOM 3136 C CA . ASN A 1 380 ? -23.836 25.138 13.319 1.00 68.69 380 ASN A CA 1
ATOM 3137 C C . ASN A 1 380 ? -24.385 26.570 13.398 1.00 68.69 380 ASN A C 1
ATOM 3139 O O . ASN A 1 380 ? -23.663 27.489 13.790 1.00 68.69 380 ASN A O 1
ATOM 3143 N N . LYS A 1 381 ? -25.649 26.780 13.012 1.00 71.81 381 LYS A N 1
ATOM 3144 C CA . LYS A 1 381 ? -26.307 28.087 13.099 1.00 71.81 381 LYS A CA 1
ATOM 3145 C C . LYS A 1 381 ? -26.667 28.434 14.548 1.00 71.81 381 LYS A C 1
ATOM 3147 O O . LYS A 1 381 ? -26.476 29.577 14.945 1.00 71.81 381 LYS A O 1
ATOM 3152 N N . ILE A 1 382 ? -27.093 27.447 15.341 1.00 66.06 382 ILE A N 1
ATOM 3153 C CA . ILE A 1 382 ? -27.429 27.611 16.766 1.00 66.06 382 ILE A CA 1
ATOM 3154 C C . ILE A 1 382 ? -26.174 27.875 17.613 1.00 66.06 382 ILE A C 1
ATOM 3156 O O . ILE A 1 382 ? -26.186 28.778 18.443 1.00 66.06 382 ILE A O 1
ATOM 3160 N N . GLN A 1 383 ? -25.059 27.177 17.366 1.00 60.50 383 GLN A N 1
ATOM 3161 C CA . GLN A 1 383 ? -23.810 27.414 18.113 1.00 60.50 383 GLN A CA 1
ATOM 3162 C C . GLN A 1 383 ? -23.212 28.810 17.885 1.00 60.50 383 GLN A C 1
ATOM 3164 O O . GLN A 1 383 ? -22.557 29.342 18.773 1.00 60.50 383 GLN A O 1
ATOM 3169 N N . LYS A 1 384 ? -23.468 29.440 16.731 1.00 60.84 384 LYS A N 1
ATOM 3170 C CA . LYS A 1 384 ? -23.019 30.816 16.454 1.00 60.84 384 LYS A CA 1
ATOM 3171 C C . LYS A 1 384 ? -23.864 31.898 17.135 1.00 60.84 384 LYS A C 1
ATOM 3173 O O . LYS A 1 384 ? -23.427 33.041 17.177 1.00 60.84 384 LYS A O 1
ATOM 3178 N N . LEU A 1 385 ? -25.055 31.562 17.635 1.00 57.84 385 LEU A N 1
ATOM 3179 C CA . LEU A 1 385 ? -25.984 32.523 18.239 1.00 57.84 385 LEU A CA 1
ATOM 3180 C C . LEU A 1 385 ? -25.808 32.680 19.762 1.00 57.84 385 LEU A C 1
ATOM 3182 O O . LEU A 1 385 ? -26.349 33.625 20.318 1.00 57.84 385 LEU A O 1
ATOM 3186 N N . HIS A 1 386 ? -25.037 31.815 20.435 1.00 51.78 386 HIS A N 1
ATOM 3187 C CA . HIS A 1 386 ? -25.000 31.733 21.907 1.00 51.78 386 HIS A CA 1
ATOM 3188 C C . HIS A 1 386 ? -23.752 32.366 22.578 1.00 51.78 386 HIS A C 1
ATOM 3190 O O . HIS A 1 386 ? -23.418 32.030 23.70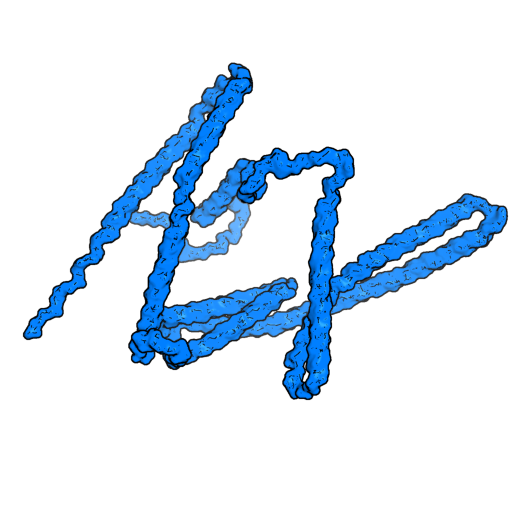9 1.00 51.78 386 HIS A O 1
ATOM 3196 N N . GLU A 1 387 ? -23.023 33.282 21.932 1.00 59.25 387 GLU A N 1
ATOM 3197 C CA . GLU A 1 387 ? -21.834 33.914 22.560 1.00 59.25 387 GLU A CA 1
ATOM 3198 C C . GLU A 1 387 ? -21.966 35.419 22.834 1.00 59.25 387 GLU A C 1
ATOM 3200 O O . GLU A 1 387 ? -20.999 36.060 23.243 1.00 59.25 387 GLU A O 1
ATOM 3205 N N . VAL A 1 388 ? -23.158 35.999 22.675 1.00 59.16 388 VAL A N 1
ATOM 3206 C CA . VAL A 1 388 ? -23.413 37.392 23.067 1.00 59.16 388 VAL A CA 1
ATOM 3207 C C . VAL A 1 388 ? -24.236 37.375 24.351 1.00 59.16 388 VAL A C 1
ATOM 3209 O O . VAL A 1 388 ? -25.440 37.156 24.307 1.00 59.16 388 VAL A O 1
ATOM 3212 N N . GLY A 1 389 ? -23.575 37.535 25.501 1.00 63.31 389 GLY A N 1
ATOM 3213 C CA . GLY A 1 389 ? -24.272 37.798 26.763 1.00 63.31 389 GLY A CA 1
ATOM 3214 C C . GLY A 1 389 ? -25.066 39.101 26.648 1.00 63.31 389 GLY A C 1
ATOM 3215 O O . GLY A 1 389 ? -24.545 40.070 26.099 1.00 63.31 389 GLY A O 1
ATOM 3216 N N . GLU A 1 390 ? -26.313 39.097 27.121 1.00 67.12 390 GLU A N 1
ATOM 3217 C CA . GLU A 1 390 ? -27.305 40.157 26.873 1.00 67.12 390 GLU A CA 1
ATOM 3218 C C . GLU A 1 390 ? -26.900 41.555 27.379 1.00 67.12 390 GLU A C 1
ATOM 3220 O O . GLU A 1 390 ? -27.368 42.530 26.804 1.00 67.12 390 GLU A O 1
ATOM 3225 N N . ASP A 1 391 ? -25.967 41.677 28.333 1.00 70.06 391 ASP A N 1
ATOM 3226 C CA . ASP A 1 391 ? -25.654 42.964 28.984 1.00 70.06 391 ASP A CA 1
ATOM 3227 C C . ASP A 1 391 ? -24.155 43.318 29.089 1.00 70.06 391 ASP A C 1
ATOM 3229 O O . ASP A 1 391 ? -23.788 44.280 29.765 1.00 70.06 391 ASP A O 1
ATOM 3233 N N . ASP A 1 392 ? -23.258 42.586 28.419 1.00 73.75 392 ASP A N 1
ATOM 3234 C CA . ASP A 1 392 ? -21.813 42.861 28.494 1.00 73.75 392 ASP A CA 1
ATOM 3235 C C . ASP A 1 392 ? -21.347 43.705 27.285 1.00 73.75 392 ASP A C 1
ATOM 3237 O O . ASP A 1 392 ? -21.614 43.335 26.133 1.00 73.75 392 ASP A O 1
ATOM 3241 N N . PRO A 1 393 ? -20.608 44.820 27.482 1.00 84.31 393 PRO A N 1
ATOM 3242 C CA . PRO A 1 393 ? -20.047 45.587 26.373 1.00 84.31 393 PRO A CA 1
ATOM 3243 C C . PRO A 1 393 ? -19.203 44.675 25.475 1.00 84.31 393 PRO A C 1
ATOM 3245 O O . PRO A 1 393 ? -18.451 43.822 25.955 1.00 84.31 393 PRO A O 1
ATOM 3248 N N . ARG A 1 394 ? -19.331 44.846 24.150 1.00 82.88 394 ARG A N 1
ATOM 3249 C CA . ARG A 1 394 ? -18.686 43.976 23.151 1.00 82.88 394 ARG A CA 1
ATOM 3250 C C . ARG A 1 394 ? -17.189 43.843 23.442 1.00 82.88 394 ARG A C 1
ATOM 3252 O O . ARG A 1 394 ? -16.427 44.793 23.274 1.00 82.88 394 ARG A O 1
ATOM 3259 N N . LYS A 1 395 ? -16.760 42.646 23.847 1.00 87.06 395 LYS A N 1
ATOM 3260 C CA . LYS A 1 395 ? -15.349 42.359 24.128 1.00 87.06 395 LYS A CA 1
ATOM 3261 C C . LYS A 1 395 ? -14.552 42.372 22.824 1.00 87.06 395 LYS A C 1
ATOM 3263 O O . LYS A 1 395 ? -14.993 41.840 21.804 1.00 87.06 395 LYS A O 1
ATOM 3268 N N . ILE A 1 396 ? -13.360 42.965 22.858 1.00 88.50 396 ILE A N 1
ATOM 3269 C CA . ILE A 1 396 ? -12.418 42.911 21.737 1.00 88.50 396 ILE A CA 1
ATOM 3270 C C . ILE A 1 396 ? -12.065 41.449 21.430 1.00 88.50 396 ILE A C 1
ATOM 3272 O O . ILE A 1 396 ? -11.753 40.665 22.329 1.00 88.50 396 ILE A O 1
ATOM 3276 N N . THR A 1 397 ? -12.119 41.054 20.157 1.00 86.38 397 THR A N 1
ATOM 3277 C CA . THR A 1 397 ? -11.787 39.673 19.778 1.00 86.38 397 THR A CA 1
ATOM 3278 C C . THR A 1 397 ? -10.289 39.420 19.937 1.00 86.38 397 THR A C 1
ATOM 3280 O O . THR A 1 397 ? -9.469 40.310 19.716 1.00 86.38 397 THR A O 1
ATOM 3283 N N . TYR A 1 398 ? -9.896 38.184 20.256 1.00 88.06 398 TYR A N 1
ATOM 3284 C CA . TYR A 1 398 ? -8.478 37.816 20.371 1.00 88.06 398 TYR A CA 1
ATOM 3285 C C . TYR A 1 398 ? -7.676 38.130 19.096 1.00 88.06 398 TYR A C 1
ATOM 3287 O O . TYR A 1 398 ? -6.509 38.518 19.165 1.00 88.06 398 TYR A O 1
ATOM 3295 N N . VAL A 1 399 ? -8.313 37.985 17.928 1.00 85.38 399 VAL A N 1
ATOM 3296 C CA . VAL A 1 399 ? -7.706 38.286 16.625 1.00 85.38 399 VAL A CA 1
ATOM 3297 C C . VAL A 1 399 ? -7.371 39.772 16.517 1.00 85.38 399 VAL A C 1
ATOM 3299 O O . VAL A 1 399 ? -6.251 40.101 16.135 1.00 85.38 399 VAL A O 1
ATOM 3302 N N . MET A 1 400 ? -8.298 40.650 16.912 1.00 85.06 400 MET A N 1
ATOM 3303 C CA . MET A 1 400 ? -8.079 42.100 16.949 1.00 85.06 400 MET A CA 1
ATOM 3304 C C . MET A 1 400 ? -7.055 42.487 18.022 1.00 85.06 400 MET A C 1
ATOM 3306 O O . MET A 1 400 ? -6.154 43.269 17.747 1.00 85.06 400 MET A O 1
ATOM 3310 N N . LEU A 1 401 ? -7.135 41.883 19.214 1.00 92.88 401 LEU A N 1
ATOM 3311 C CA . LEU A 1 401 ? -6.227 42.152 20.334 1.00 92.88 401 LEU A CA 1
ATOM 3312 C C . LEU A 1 401 ? -4.763 41.838 19.992 1.00 92.88 401 LEU A C 1
ATOM 3314 O O . LEU A 1 401 ? -3.854 42.526 20.447 1.00 92.88 401 LEU A O 1
ATOM 3318 N N . LYS A 1 402 ? -4.516 40.754 19.247 1.00 94.00 402 LYS A N 1
ATOM 3319 C CA . LYS A 1 402 ? -3.157 40.290 18.937 1.00 94.00 402 LYS A CA 1
ATOM 3320 C C . LYS A 1 402 ? -2.664 40.677 17.545 1.00 94.00 402 LYS A C 1
ATOM 3322 O O . LYS A 1 402 ? -1.460 40.613 17.322 1.00 94.00 402 LYS A O 1
ATOM 3327 N N . ASN A 1 403 ? -3.558 41.034 16.625 1.00 90.81 403 ASN A N 1
ATOM 3328 C CA . ASN A 1 403 ? -3.248 41.416 15.246 1.00 90.81 403 ASN A CA 1
ATOM 3329 C C . ASN A 1 403 ? -2.313 40.421 14.505 1.00 90.81 403 ASN A C 1
ATOM 3331 O O . ASN A 1 403 ? -1.404 40.811 13.781 1.00 90.81 403 ASN A O 1
ATOM 3335 N N . ILE A 1 404 ? -2.513 39.106 14.702 1.00 87.38 404 ILE A N 1
ATOM 3336 C CA . ILE A 1 404 ? -1.672 38.023 14.124 1.00 87.38 404 ILE A CA 1
ATOM 3337 C C . ILE A 1 404 ? -2.346 37.398 12.887 1.00 87.38 404 ILE A C 1
ATOM 3339 O O . ILE A 1 404 ? -2.216 36.202 12.619 1.00 87.38 404 ILE A O 1
ATOM 3343 N N . SER A 1 405 ? -3.138 38.164 12.138 1.00 79.19 405 SER A N 1
ATOM 3344 C CA . SER A 1 405 ? -3.793 37.615 10.946 1.00 79.19 405 SER A CA 1
ATOM 3345 C C . SER A 1 405 ? -2.754 37.311 9.848 1.00 79.19 405 SER A C 1
ATOM 3347 O O . SER A 1 405 ? -1.708 37.948 9.774 1.00 79.19 405 SER A O 1
ATOM 3349 N N . LEU A 1 406 ? -2.997 36.271 9.040 1.00 86.50 406 LEU A N 1
ATOM 3350 C CA . LEU A 1 406 ? -2.190 35.892 7.861 1.00 86.50 406 LEU A CA 1
ATOM 3351 C C . LEU A 1 406 ? -0.763 35.350 8.099 1.00 86.50 406 LEU A C 1
ATOM 3353 O O . LEU A 1 406 ? -0.049 35.067 7.138 1.00 86.50 406 LEU A O 1
ATOM 3357 N N . MET A 1 407 ? -0.333 35.095 9.339 1.00 83.38 407 MET A N 1
ATOM 3358 C CA . MET A 1 407 ? 0.956 34.421 9.548 1.00 83.38 407 MET A CA 1
ATOM 3359 C C . MET A 1 407 ? 0.919 32.955 9.086 1.00 83.38 407 MET A C 1
ATOM 3361 O O . MET A 1 407 ? 0.045 32.181 9.486 1.00 83.38 407 MET A O 1
ATOM 3365 N N . ARG A 1 408 ? 1.940 32.520 8.329 1.00 84.38 408 ARG A N 1
ATOM 3366 C CA . ARG A 1 408 ? 2.151 31.098 8.002 1.00 84.38 408 ARG A CA 1
ATOM 3367 C C . ARG A 1 408 ? 2.141 30.259 9.282 1.00 84.38 408 ARG A C 1
ATOM 3369 O O . ARG A 1 408 ? 2.757 30.626 10.287 1.00 84.38 408 ARG A O 1
ATOM 3376 N N . ARG A 1 409 ? 1.486 29.092 9.239 1.00 86.62 409 ARG A N 1
ATOM 3377 C CA . ARG A 1 409 ? 1.395 28.166 10.379 1.00 86.62 409 ARG A CA 1
ATOM 3378 C C . ARG A 1 409 ? 2.792 27.860 10.937 1.00 86.62 409 ARG A C 1
ATOM 3380 O O . ARG A 1 409 ? 3.567 27.110 10.341 1.00 86.62 409 ARG A O 1
ATOM 3387 N N . ARG A 1 410 ? 3.113 28.427 12.106 1.00 83.88 410 ARG A N 1
ATOM 3388 C CA . ARG A 1 410 ? 4.376 28.169 12.814 1.00 83.88 410 ARG A CA 1
ATOM 3389 C C . ARG A 1 410 ? 4.434 26.689 13.215 1.00 83.88 410 ARG A C 1
ATOM 3391 O O . ARG A 1 410 ? 3.421 26.097 13.593 1.00 83.88 410 ARG A O 1
ATOM 3398 N N . ARG A 1 411 ? 5.617 26.069 13.139 1.00 71.12 411 ARG A N 1
ATOM 3399 C CA . ARG A 1 411 ? 5.821 24.638 13.449 1.00 71.12 411 ARG A CA 1
ATOM 3400 C C . ARG A 1 411 ? 5.646 24.355 14.956 1.00 71.12 411 ARG A C 1
ATOM 3402 O O . ARG A 1 411 ? 6.628 24.217 15.672 1.00 71.12 411 ARG A O 1
ATOM 3409 N N . GLY A 1 412 ? 4.403 24.238 15.426 1.00 82.62 412 GLY A N 1
ATOM 3410 C CA . GLY A 1 412 ? 4.016 23.740 16.756 1.00 82.62 412 GLY A CA 1
ATOM 3411 C C . GLY A 1 412 ? 4.678 24.412 17.974 1.00 82.62 412 GLY A C 1
ATOM 3412 O O . GLY A 1 412 ? 5.439 25.372 17.876 1.00 82.62 412 GLY A O 1
ATOM 3413 N N . ASN A 1 413 ? 4.408 23.875 19.167 1.00 80.56 413 ASN A N 1
ATOM 3414 C CA . ASN A 1 413 ? 4.953 24.414 20.424 1.00 80.56 413 ASN A CA 1
ATOM 3415 C C . ASN A 1 413 ? 6.467 24.175 20.592 1.00 80.56 413 ASN A C 1
ATOM 3417 O O . ASN A 1 413 ? 7.115 24.853 21.381 1.00 80.56 413 ASN A O 1
ATOM 3421 N N . ARG A 1 414 ? 7.057 23.261 19.811 1.00 75.44 414 ARG A N 1
ATOM 3422 C CA . ARG A 1 414 ? 8.480 22.882 19.905 1.00 75.44 414 ARG A CA 1
ATOM 3423 C C . ARG A 1 414 ? 9.450 23.981 19.457 1.00 75.44 414 ARG A C 1
ATOM 3425 O O . ARG A 1 414 ? 10.626 23.903 19.790 1.00 75.44 414 ARG A O 1
ATOM 3432 N N . ILE A 1 415 ? 8.976 24.974 18.698 1.00 76.94 415 ILE A N 1
ATOM 3433 C CA . ILE A 1 415 ? 9.799 26.100 18.223 1.00 76.94 415 ILE A CA 1
ATOM 3434 C C . ILE A 1 415 ? 9.607 27.361 19.076 1.00 76.94 415 ILE A C 1
ATOM 3436 O O . ILE A 1 415 ? 10.449 28.249 19.020 1.00 76.94 415 ILE A O 1
ATOM 3440 N N . LYS A 1 416 ? 8.560 27.428 19.913 1.00 86.44 416 LYS A N 1
ATOM 3441 C CA . LYS A 1 416 ? 8.306 28.595 20.776 1.00 86.44 416 LYS A CA 1
ATOM 3442 C C . LYS A 1 416 ? 9.369 28.764 21.870 1.00 86.44 416 LYS A C 1
ATOM 3444 O O . LYS A 1 416 ? 9.674 29.886 22.238 1.00 86.44 416 LYS A O 1
ATOM 3449 N N . ASN A 1 417 ? 9.945 27.663 22.362 1.00 91.31 417 ASN A N 1
ATOM 3450 C CA . ASN A 1 417 ? 11.003 27.676 23.373 1.00 91.31 417 ASN A CA 1
ATOM 3451 C C . ASN A 1 417 ? 12.360 27.343 22.726 1.00 91.31 417 ASN A C 1
ATOM 3453 O O . ASN A 1 417 ? 12.563 26.225 22.234 1.00 91.31 417 ASN A O 1
ATOM 3457 N N . SER A 1 418 ? 13.290 28.303 22.738 1.00 91.50 418 SER A N 1
ATOM 3458 C CA . SER A 1 418 ? 14.630 28.164 22.147 1.00 91.50 418 SER A CA 1
ATOM 3459 C C . SER A 1 418 ? 15.389 26.965 22.726 1.00 91.50 418 SER A C 1
ATOM 3461 O O . SER A 1 418 ? 15.925 26.154 21.966 1.00 91.50 418 SER A O 1
ATOM 3463 N N . ARG A 1 419 ? 15.340 26.757 24.049 1.00 93.56 419 ARG A N 1
ATOM 3464 C CA . ARG A 1 419 ? 15.986 25.627 24.737 1.00 93.56 419 ARG A CA 1
ATOM 3465 C C . ARG A 1 419 ? 15.494 24.280 24.207 1.00 93.56 419 ARG A C 1
ATOM 3467 O O . ARG A 1 419 ? 16.296 23.396 23.907 1.00 93.56 419 ARG A O 1
ATOM 3474 N N . VAL A 1 420 ? 14.179 24.131 24.030 1.00 93.81 420 VAL A N 1
ATOM 3475 C CA . VAL A 1 420 ? 13.572 22.897 23.493 1.00 93.81 420 VAL A CA 1
ATOM 3476 C C . VAL A 1 420 ? 13.987 22.673 22.037 1.00 93.81 420 VAL A C 1
ATOM 3478 O O . VAL A 1 420 ? 14.322 21.551 21.654 1.00 93.81 420 VAL A O 1
ATOM 3481 N N . LYS A 1 421 ? 14.037 23.737 21.228 1.00 93.06 421 LYS A N 1
ATOM 3482 C CA . LYS A 1 421 ? 14.501 23.675 19.836 1.00 93.06 421 LYS A CA 1
ATOM 3483 C C . LYS A 1 421 ? 15.957 23.203 19.742 1.00 93.06 421 LYS A C 1
ATOM 3485 O O . LYS A 1 421 ? 16.246 22.320 18.933 1.00 93.06 421 LYS A O 1
ATOM 3490 N N . HIS A 1 422 ? 16.859 23.751 20.560 1.00 93.81 422 HIS A N 1
ATOM 3491 C CA . HIS A 1 422 ? 18.271 23.354 20.577 1.00 93.81 422 HIS A CA 1
ATOM 3492 C C . HIS A 1 422 ? 18.458 21.914 21.061 1.00 93.81 422 HIS A C 1
ATOM 3494 O O . HIS A 1 422 ? 19.171 21.156 20.402 1.00 93.81 422 HIS A O 1
ATOM 3500 N N . LYS A 1 423 ? 17.742 21.499 22.116 1.00 95.88 423 LYS A N 1
ATOM 3501 C CA . LYS A 1 423 ? 17.735 20.107 22.592 1.00 95.88 423 LYS A CA 1
ATOM 3502 C C . LYS A 1 423 ? 17.322 19.132 21.486 1.00 95.88 423 LYS A C 1
ATOM 3504 O O . LYS A 1 423 ? 18.056 18.199 21.180 1.00 95.88 423 LYS A O 1
ATOM 3509 N N . LEU A 1 424 ? 16.206 19.400 20.803 1.00 92.94 424 LEU A N 1
ATOM 3510 C CA . LEU A 1 424 ? 15.726 18.557 19.702 1.00 92.94 424 LEU A CA 1
ATOM 3511 C C . LEU A 1 424 ? 16.677 18.552 18.495 1.00 92.94 424 LEU A C 1
ATOM 3513 O O . LEU A 1 424 ? 16.816 17.533 17.819 1.00 92.94 424 LEU A O 1
ATOM 3517 N N . LYS A 1 425 ? 17.320 19.687 18.188 1.00 93.81 425 LYS A N 1
ATOM 3518 C CA . LYS A 1 425 ? 18.324 19.770 17.116 1.00 93.81 425 LYS A CA 1
ATOM 3519 C C . LYS A 1 425 ? 19.543 18.909 17.453 1.00 93.81 425 LYS A C 1
ATOM 3521 O O . LYS A 1 425 ? 20.012 18.181 16.581 1.00 93.81 425 LYS A O 1
ATOM 3526 N N . TYR A 1 426 ? 20.006 18.959 18.700 1.00 96.81 426 TYR A N 1
ATOM 3527 C CA . TYR A 1 426 ? 21.112 18.148 19.201 1.00 96.81 426 TYR A CA 1
ATOM 3528 C C . TYR A 1 426 ? 20.774 16.651 19.201 1.00 96.81 426 TYR A C 1
ATOM 3530 O O . TYR A 1 426 ? 21.528 15.867 18.638 1.00 96.81 426 TYR A O 1
ATOM 3538 N N . GLU A 1 427 ? 19.607 16.251 19.710 1.00 95.75 427 GLU A N 1
ATOM 3539 C CA . GLU A 1 427 ? 19.152 14.851 19.690 1.00 95.75 427 GLU A CA 1
ATOM 3540 C C . GLU A 1 427 ? 19.064 14.291 18.262 1.00 95.75 427 GLU A C 1
ATOM 3542 O O . GLU A 1 427 ? 19.539 13.187 17.988 1.00 95.75 427 GLU A O 1
ATOM 3547 N N . LYS A 1 428 ? 18.525 15.072 17.315 1.00 96.19 428 LYS A N 1
ATOM 3548 C CA . LYS A 1 428 ? 18.498 14.694 15.892 1.00 96.19 428 LYS A CA 1
ATOM 3549 C C . LYS A 1 428 ? 19.899 14.581 15.294 1.00 96.19 428 LYS A C 1
ATOM 3551 O O . LYS A 1 428 ? 20.143 13.667 14.510 1.00 96.19 428 LYS A O 1
ATOM 3556 N N . ALA A 1 429 ? 20.804 15.499 15.630 1.00 95.12 429 ALA A N 1
ATOM 3557 C CA . ALA A 1 429 ? 22.188 15.456 15.167 1.00 95.12 429 ALA A CA 1
ATOM 3558 C C . ALA A 1 429 ? 22.929 14.236 15.734 1.00 95.12 429 ALA A C 1
ATOM 3560 O O . ALA A 1 429 ? 23.597 13.536 14.980 1.00 95.12 429 ALA A O 1
ATOM 3561 N N . LEU A 1 430 ? 22.732 13.918 17.016 1.00 96.12 430 LEU A N 1
ATOM 3562 C CA . LEU A 1 430 ? 23.260 12.708 17.642 1.00 96.12 430 LEU A CA 1
ATOM 3563 C C . LEU A 1 430 ? 22.730 11.438 16.975 1.00 96.12 430 LEU A C 1
ATOM 3565 O O . LEU A 1 430 ? 23.501 10.515 16.734 1.00 96.12 430 LEU A O 1
ATOM 3569 N N . TYR A 1 431 ? 21.435 11.376 16.653 1.00 95.50 431 TYR A N 1
ATOM 3570 C CA . TYR A 1 431 ? 20.862 10.228 15.946 1.00 95.50 431 TYR A CA 1
ATOM 3571 C C . TYR A 1 431 ? 21.495 10.040 14.559 1.00 95.50 431 TYR A C 1
ATOM 3573 O O . TYR A 1 431 ? 21.889 8.931 14.202 1.00 95.50 431 TYR A O 1
ATOM 3581 N N . LYS A 1 432 ? 21.673 11.131 13.802 1.00 95.50 432 LYS A N 1
ATOM 3582 C CA . LYS A 1 432 ? 22.374 11.099 12.509 1.00 95.50 432 LYS A CA 1
ATOM 3583 C C . LYS A 1 432 ? 23.829 10.656 12.662 1.00 95.50 432 LYS A C 1
ATOM 3585 O O . LYS A 1 432 ? 24.271 9.777 11.927 1.00 95.50 432 LYS A O 1
ATOM 3590 N N . LEU A 1 433 ? 24.541 11.185 13.653 1.00 94.31 433 LEU A N 1
ATOM 3591 C CA . LEU A 1 433 ? 25.929 10.820 13.925 1.00 94.31 433 LEU A CA 1
ATOM 3592 C C . LEU A 1 433 ? 26.068 9.332 14.287 1.00 94.31 433 LEU A C 1
ATOM 3594 O O . LEU A 1 433 ? 26.968 8.672 13.781 1.00 94.31 433 LEU A O 1
ATOM 3598 N N . LYS A 1 434 ? 25.132 8.778 15.072 1.00 92.00 434 LYS A N 1
ATOM 3599 C CA . LYS A 1 434 ? 25.059 7.337 15.387 1.00 92.00 434 LYS A CA 1
ATOM 3600 C C . LYS A 1 434 ? 24.797 6.454 14.163 1.00 92.00 434 LYS A C 1
ATOM 3602 O O . LYS A 1 434 ? 25.168 5.286 14.183 1.00 92.00 434 LYS A O 1
ATOM 3607 N N . SER A 1 435 ? 24.130 6.981 13.134 1.00 91.00 435 SER A N 1
ATOM 3608 C CA . SER A 1 435 ? 23.884 6.245 11.885 1.00 91.00 435 SER A CA 1
ATOM 3609 C C . SER A 1 435 ? 25.086 6.263 10.938 1.00 91.00 435 SER A C 1
ATOM 3611 O O . SER A 1 435 ? 25.326 5.283 10.240 1.00 91.00 435 SER A O 1
ATOM 3613 N N . GLN A 1 436 ? 25.849 7.359 10.932 1.00 92.94 436 GLN A N 1
ATOM 3614 C CA . GLN A 1 436 ? 27.019 7.533 10.069 1.00 92.94 436 GLN A CA 1
ATOM 3615 C C . GLN A 1 436 ? 28.256 6.841 10.651 1.00 92.94 436 GLN A C 1
ATOM 3617 O O . GLN A 1 436 ? 28.955 6.121 9.943 1.00 92.94 436 GLN A O 1
ATOM 3622 N N . ASN A 1 437 ? 28.488 7.011 11.955 1.00 93.69 437 ASN A N 1
ATOM 3623 C CA . ASN A 1 437 ? 29.669 6.515 12.651 1.00 93.69 437 ASN A CA 1
ATOM 3624 C C . ASN A 1 437 ? 29.282 5.466 13.698 1.00 93.69 437 ASN A C 1
ATOM 3626 O O . ASN A 1 437 ? 28.232 5.560 14.337 1.00 93.69 437 ASN A O 1
ATOM 3630 N N . LYS A 1 438 ? 30.166 4.487 13.938 1.00 89.62 438 LYS A N 1
ATOM 3631 C CA . LYS A 1 438 ? 30.008 3.544 15.055 1.00 89.62 438 LYS A CA 1
ATOM 3632 C C . LYS A 1 438 ? 30.211 4.318 16.362 1.00 89.62 438 LYS A C 1
ATOM 3634 O O . LYS A 1 438 ? 31.335 4.591 16.763 1.00 89.62 438 LYS A O 1
ATOM 3639 N N . TYR A 1 439 ? 29.112 4.724 16.992 1.00 90.62 439 TYR A N 1
ATOM 3640 C CA . TYR A 1 439 ? 29.150 5.432 18.270 1.00 90.62 439 TYR A CA 1
ATOM 3641 C C . TYR A 1 439 ? 29.577 4.470 19.382 1.00 90.62 439 TYR A C 1
ATOM 3643 O O . TYR A 1 439 ? 28.960 3.414 19.552 1.00 90.62 439 TYR A O 1
ATOM 3651 N N . ILE A 1 440 ? 30.607 4.843 20.143 1.00 90.69 440 ILE A N 1
ATOM 3652 C CA . ILE A 1 440 ? 31.061 4.073 21.302 1.00 90.69 440 ILE A CA 1
ATOM 3653 C C . ILE A 1 440 ? 29.970 4.170 22.367 1.00 90.69 440 ILE A C 1
ATOM 3655 O O . ILE A 1 440 ? 29.693 5.239 22.908 1.00 90.69 440 ILE A O 1
ATOM 3659 N N . LYS A 1 441 ? 29.289 3.054 22.621 1.00 86.88 441 LYS A N 1
ATOM 3660 C CA . LYS A 1 441 ? 28.398 2.937 23.775 1.00 86.88 441 LYS A CA 1
ATOM 3661 C C . LYS A 1 441 ? 29.265 2.659 25.000 1.00 86.88 441 LYS A C 1
ATOM 3663 O O . LYS A 1 441 ? 30.282 1.981 24.872 1.00 86.88 441 LYS A O 1
ATOM 3668 N N . ASN A 1 442 ? 28.852 3.163 26.163 1.00 88.00 442 ASN A N 1
ATOM 3669 C CA . ASN A 1 442 ? 29.471 2.775 27.429 1.00 88.00 442 ASN A CA 1
ATOM 3670 C C . ASN A 1 442 ? 29.529 1.241 27.506 1.00 88.00 442 ASN A C 1
ATOM 3672 O O . ASN A 1 442 ? 28.589 0.597 27.018 1.00 88.00 442 ASN A O 1
ATOM 3676 N N . PRO A 1 443 ? 30.615 0.668 28.057 1.00 83.44 443 PRO A N 1
ATOM 3677 C CA . PRO A 1 443 ? 30.767 -0.774 28.134 1.00 83.44 443 PRO A CA 1
ATOM 3678 C C . PRO A 1 443 ? 29.527 -1.358 28.801 1.00 83.44 443 PRO A C 1
ATOM 3680 O O . PRO A 1 443 ? 29.084 -0.895 29.854 1.00 83.44 443 PRO A O 1
ATOM 3683 N N . VAL A 1 444 ? 28.918 -2.324 28.121 1.00 78.38 444 VAL A N 1
ATOM 3684 C CA . VAL A 1 444 ? 27.770 -3.043 28.652 1.00 78.38 444 VAL A CA 1
ATOM 3685 C C . VAL A 1 444 ? 28.288 -3.821 29.858 1.00 78.38 444 VAL A C 1
ATOM 3687 O O . VAL A 1 444 ? 29.147 -4.680 29.708 1.00 78.38 444 VAL A O 1
ATOM 3690 N N . THR A 1 445 ? 27.818 -3.478 31.056 1.00 84.12 445 THR A N 1
ATOM 3691 C CA . THR A 1 445 ? 28.229 -4.132 32.310 1.00 84.12 445 THR A CA 1
ATOM 3692 C C . THR A 1 445 ? 27.661 -5.544 32.458 1.00 84.12 445 THR A C 1
ATOM 3694 O O . THR A 1 445 ? 28.017 -6.252 33.393 1.00 84.12 445 THR A O 1
ATOM 3697 N N . SER A 1 446 ? 26.775 -5.964 31.553 1.00 85.31 446 SER A N 1
ATOM 3698 C CA . SER A 1 446 ? 26.198 -7.305 31.527 1.00 85.31 446 SER A CA 1
ATOM 3699 C C . SER A 1 446 ? 26.973 -8.255 30.616 1.00 85.31 446 SER A C 1
ATOM 3701 O O . SER A 1 446 ? 27.677 -7.828 29.700 1.00 85.31 446 SER A O 1
ATOM 3703 N N . ASN A 1 447 ? 26.755 -9.555 30.827 1.00 90.00 447 ASN A N 1
ATOM 3704 C CA . ASN A 1 447 ? 27.239 -10.632 29.964 1.00 90.00 447 ASN A CA 1
ATOM 3705 C C . ASN A 1 447 ? 27.018 -10.303 28.479 1.00 90.00 447 ASN A C 1
ATOM 3707 O O . ASN A 1 447 ? 25.968 -9.783 28.090 1.00 90.00 447 ASN A O 1
ATOM 3711 N N . TYR A 1 448 ? 28.026 -10.595 27.660 1.00 91.75 448 TYR A N 1
ATOM 3712 C CA . TYR A 1 448 ? 28.023 -10.308 26.232 1.00 91.75 448 TYR A CA 1
ATOM 3713 C C . TYR A 1 448 ? 26.910 -11.092 25.518 1.00 91.75 448 TYR A C 1
ATOM 3715 O O . TYR A 1 448 ? 26.917 -12.319 25.506 1.00 91.75 448 TYR A O 1
ATOM 3723 N N . VAL A 1 449 ? 25.953 -10.375 24.919 1.00 90.81 449 VAL A N 1
ATOM 3724 C CA . VAL A 1 449 ? 24.776 -10.956 24.232 1.00 90.81 449 VAL A CA 1
ATOM 3725 C C . VAL A 1 449 ? 25.040 -11.206 22.734 1.00 90.81 449 VAL A C 1
ATOM 3727 O O . VAL A 1 449 ? 24.202 -11.765 22.035 1.00 90.81 449 VAL A O 1
ATOM 3730 N N . GLY A 1 450 ? 26.212 -10.814 22.223 1.00 89.38 450 GLY A N 1
ATOM 3731 C CA . GLY A 1 450 ? 26.535 -10.855 20.794 1.00 89.38 450 GLY A CA 1
ATOM 3732 C C . GLY A 1 450 ? 26.296 -9.526 20.066 1.00 89.38 450 GLY A C 1
ATOM 3733 O O . GLY A 1 450 ? 25.746 -8.566 20.612 1.00 89.38 450 GLY A O 1
ATOM 3734 N N . GLU A 1 451 ? 26.747 -9.455 18.813 1.00 89.88 451 GLU A N 1
ATOM 3735 C CA . GLU A 1 451 ? 26.480 -8.337 17.897 1.00 89.88 451 GLU A CA 1
ATOM 3736 C C . GLU A 1 451 ? 25.226 -8.616 17.049 1.00 89.88 451 GLU A C 1
ATOM 3738 O O . GLU A 1 451 ? 24.952 -9.759 16.706 1.00 89.88 451 GLU A O 1
ATOM 3743 N N . GLY A 1 452 ? 24.461 -7.579 16.672 1.00 87.19 452 GLY A N 1
ATOM 3744 C CA . GLY A 1 452 ? 23.167 -7.762 15.989 1.00 87.19 452 GLY A CA 1
ATOM 3745 C C . GLY A 1 452 ? 23.229 -8.511 14.647 1.00 87.19 452 GLY A C 1
ATOM 3746 O O . GLY A 1 452 ? 22.371 -9.341 14.380 1.00 87.19 452 GLY A O 1
ATOM 3747 N N . ALA A 1 453 ? 24.218 -8.230 13.794 1.00 92.06 453 ALA A N 1
ATOM 3748 C CA . ALA A 1 453 ? 24.481 -9.000 12.574 1.00 92.06 453 ALA A CA 1
ATOM 3749 C C . ALA A 1 453 ? 25.917 -8.748 12.094 1.00 92.06 453 ALA A C 1
ATOM 3751 O O . ALA A 1 453 ? 26.293 -7.597 11.845 1.00 92.06 453 ALA A O 1
ATOM 3752 N N . ILE A 1 454 ? 26.702 -9.813 11.928 1.00 93.81 454 ILE A N 1
ATOM 3753 C CA . ILE A 1 454 ? 28.082 -9.744 11.429 1.00 93.81 454 ILE A CA 1
ATOM 3754 C C . ILE A 1 454 ? 28.057 -9.933 9.908 1.00 93.81 454 ILE A C 1
ATOM 3756 O O . ILE A 1 454 ? 27.613 -10.963 9.408 1.00 93.81 454 ILE A O 1
ATOM 3760 N N . LYS A 1 455 ? 28.520 -8.928 9.156 1.00 94.56 455 LYS A N 1
ATOM 3761 C CA . LYS A 1 455 ? 28.619 -8.982 7.688 1.00 94.56 455 LYS A CA 1
ATOM 3762 C C . LYS A 1 455 ? 30.068 -9.257 7.283 1.00 94.56 455 LYS A C 1
ATOM 3764 O O . LYS A 1 455 ? 30.882 -8.340 7.319 1.00 94.56 455 LYS A O 1
ATOM 3769 N N . SER A 1 456 ? 30.372 -10.488 6.875 1.00 94.75 456 SER A N 1
ATOM 3770 C CA . SER A 1 456 ? 31.738 -10.947 6.559 1.00 94.75 456 SER A CA 1
ATOM 3771 C C . SER A 1 456 ? 32.401 -10.224 5.376 1.00 94.75 456 SER A C 1
ATOM 3773 O O . SER A 1 456 ? 33.616 -10.075 5.362 1.00 94.75 456 SER A O 1
ATOM 3775 N N . GLY A 1 457 ? 31.627 -9.722 4.408 1.00 94.19 457 GLY A N 1
ATOM 3776 C CA . GLY A 1 457 ? 32.161 -9.061 3.208 1.00 94.19 457 GLY A CA 1
ATOM 3777 C C . GLY A 1 457 ? 32.498 -7.568 3.344 1.00 94.19 457 GLY A C 1
ATOM 3778 O O . GLY A 1 457 ? 32.923 -6.961 2.366 1.00 94.19 457 GLY A O 1
ATOM 3779 N N . ILE A 1 458 ? 32.277 -6.937 4.506 1.00 94.19 458 ILE A N 1
ATOM 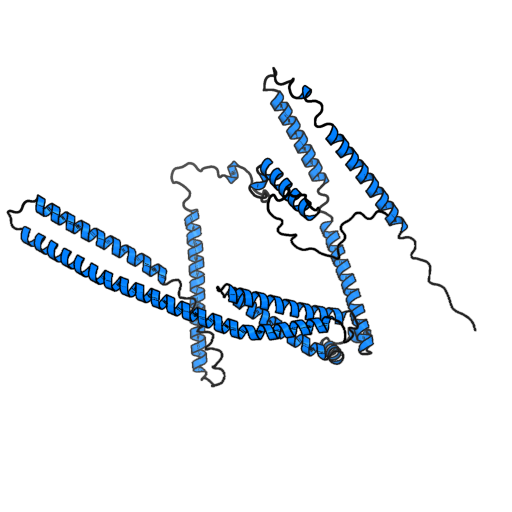3780 C CA . ILE A 1 458 ? 32.446 -5.481 4.667 1.00 94.19 458 ILE A CA 1
ATOM 3781 C C . ILE A 1 458 ? 33.634 -5.178 5.580 1.00 94.19 458 ILE A C 1
ATOM 3783 O O . ILE A 1 458 ? 33.530 -5.256 6.802 1.00 94.19 458 ILE A O 1
ATOM 3787 N N . VAL A 1 459 ? 34.738 -4.726 4.985 1.00 92.38 459 VAL A N 1
ATOM 3788 C CA . VAL A 1 459 ? 35.913 -4.241 5.721 1.00 92.38 459 VAL A CA 1
ATOM 3789 C C . VAL A 1 459 ? 35.775 -2.737 5.967 1.00 92.38 459 VAL A C 1
ATOM 3791 O O . VAL A 1 459 ? 35.918 -1.933 5.048 1.00 92.38 459 VAL A O 1
ATOM 3794 N N . LYS A 1 460 ? 35.483 -2.339 7.212 1.00 90.81 460 LYS A N 1
ATOM 3795 C CA . LYS A 1 460 ? 35.457 -0.927 7.639 1.00 90.81 460 LYS A CA 1
ATOM 3796 C C . LYS A 1 460 ? 36.802 -0.540 8.256 1.00 90.81 460 LYS A C 1
ATOM 3798 O O . LYS A 1 460 ? 36.942 -0.542 9.474 1.00 90.81 460 LYS A O 1
ATOM 3803 N N . GLY A 1 461 ? 37.776 -0.219 7.413 1.00 91.31 461 GLY A N 1
ATOM 3804 C CA . GLY A 1 461 ? 39.093 0.272 7.823 1.00 91.31 461 GLY A CA 1
ATOM 3805 C C . GLY A 1 461 ? 39.602 1.338 6.858 1.00 91.31 461 GLY A C 1
ATOM 3806 O O . GLY A 1 461 ? 39.197 1.365 5.696 1.00 91.31 461 GLY A O 1
ATOM 3807 N N . VAL A 1 462 ? 40.469 2.229 7.340 1.00 93.69 462 VAL A N 1
ATOM 3808 C CA . VAL A 1 462 ? 41.184 3.176 6.474 1.00 93.69 462 VAL A CA 1
ATOM 3809 C C . VAL A 1 462 ? 42.261 2.387 5.733 1.00 93.69 462 VAL A C 1
ATOM 3811 O O . VAL A 1 462 ? 43.115 1.776 6.371 1.00 93.69 462 VAL A O 1
ATOM 3814 N N . ARG A 1 463 ? 42.201 2.358 4.399 1.00 93.62 463 ARG A N 1
ATOM 3815 C CA . ARG A 1 463 ? 43.270 1.781 3.576 1.00 93.62 463 ARG A CA 1
ATOM 3816 C C . ARG A 1 463 ? 44.351 2.841 3.405 1.00 93.62 463 ARG A C 1
ATOM 3818 O O . ARG A 1 463 ? 44.046 3.935 2.938 1.00 93.62 463 ARG A O 1
ATOM 3825 N N . LEU A 1 464 ? 45.571 2.523 3.820 1.00 91.06 464 LEU A N 1
ATOM 3826 C CA . LEU A 1 464 ? 46.741 3.338 3.511 1.00 91.06 464 LEU A CA 1
ATOM 3827 C C . LEU A 1 464 ? 47.131 3.033 2.061 1.00 91.06 464 LEU A C 1
ATOM 3829 O O . LEU A 1 464 ? 47.172 1.859 1.687 1.00 91.06 464 LEU A O 1
ATOM 3833 N N . GLN A 1 465 ? 47.286 4.083 1.256 1.00 79.69 465 GLN A N 1
ATOM 3834 C CA . GLN A 1 465 ? 47.692 3.996 -0.148 1.00 79.69 465 GLN A CA 1
ATOM 3835 C C . GLN A 1 465 ? 49.202 4.100 -0.276 1.00 79.69 465 GLN A C 1
ATOM 3837 O O . GLN A 1 465 ? 49.787 4.889 0.502 1.00 79.69 465 GLN A O 1
#

Secondary structure (DSSP, 8-state):
-------------SSSHHHHHHHHHHHHHHHHHHHHHHHHHHHTTS-GGGSSSSSSS--TTHHHHHHHHHHHHHHHHHHHHHHTT-TTSSSHHHHHHHHHHHHHHHHHHHHHHHHHHHHHHHT--HHHHHHS-HHHHHHHHHHH-HHHHHHHHHHHHHHHHHHHHHHHHHH---HHHHHHHHHHHHHHHHHHHHHHHHHHHHHHS---TT-HHHHHHHHHHHHHHHHHHHHHHHHHHHHHHHHHHHHHHHHHHHHHHHHHHHHHHHHHHHHHHHHHHHHHHHHT-STT--HHHHHHHHHHHHHHHHHHHHHHHHHHHHHHTTSSSTTSGGGTTTTTTTTS-SSS---HHHHHHHHHHHHHHHHHHHHHHHHHHHHHHHHHHHHTTS---TTS--PPPHHHHH--TT-----TGGGTSHHHHHHHHHHHHHHHHHHHS---PPP--S-----S---TT---SPPP-

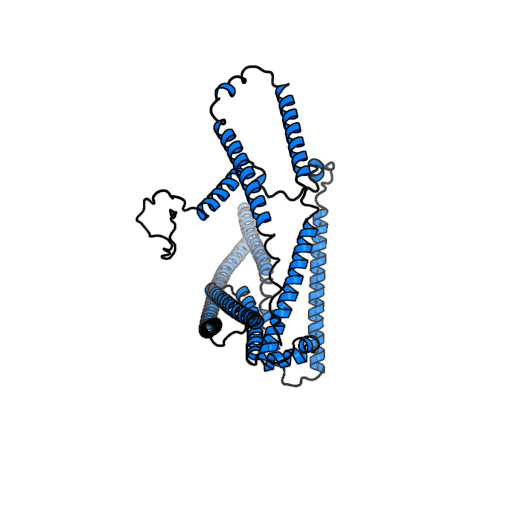Sequence (465 aa):
MSEISSSIVSGVQSEEEDKEVNQKYLSQNKKEKINAFAQEKQNWGKNKAKYYKDDAESGDSDAELEEEMEAKALQLQAAKKIQDTDVWDVNIDQEQQEIEQKMKQLSNEYNLIGLQCLSEEIGIEPEIIEKMDVKELNNIVLKGWPELKGILKEISIIGKEIKILKRNCKREKGTEIKKYLTIRVELMQSYFGLLWFYLHLRARTRLSQHHPIFKKINDMKELIEESSNYEKYAQLIQMNIDQKEKQESAKKNEVKRKKQTTKQEEGQDTLSLKRKLKTIYNNNNREDVDEKKISKIKKLLEDVDRTHKKNENKEQDSEESRISVNSGDMLEAMKDVDENLEEGGMDEIYEENLKRIKDKKKQKKEEKKVERLENFQKLNKIQKLHEVGEDDPRKITYVMLKNISLMRRRRGNRIKNSRVKHKLKYEKALYKLKSQNKYIKNPVTSNYVGEGAIKSGIVKGVRLQ

Organism: NCBI:txid43138

pLDDT: mean 76.5, std 15.84, range [39.03, 97.69]

Radius of gyration: 42.16 Å; chains: 1; bounding box: 107×78×126 Å